Protein AF-A0A5B0NH00-F1 (afdb_monomer_lite)

Structure (mmCIF, N/CA/C/O backbone):
data_AF-A0A5B0NH00-F1
#
_entry.id   AF-A0A5B0NH00-F1
#
loop_
_atom_site.group_PDB
_atom_site.id
_atom_site.type_symbol
_atom_site.label_atom_id
_atom_site.label_alt_id
_atom_site.label_comp_id
_atom_site.label_asym_id
_atom_site.label_entity_id
_atom_site.label_seq_id
_atom_site.pdbx_PDB_ins_code
_atom_site.Cartn_x
_atom_site.Cartn_y
_atom_site.Cartn_z
_atom_site.occupancy
_atom_site.B_iso_or_equiv
_atom_site.auth_seq_id
_atom_site.auth_comp_id
_atom_site.auth_asym_id
_atom_site.auth_atom_id
_atom_site.pdbx_PDB_model_num
ATOM 1 N N . MET A 1 1 ? 3.909 -0.355 -25.272 1.00 84.31 1 MET A N 1
ATOM 2 C CA . MET A 1 1 ? 4.631 -0.421 -23.979 1.00 84.31 1 MET A CA 1
ATOM 3 C C . MET A 1 1 ? 4.886 -1.869 -23.533 1.00 84.31 1 MET A C 1
ATOM 5 O O . MET A 1 1 ? 5.989 -2.347 -23.776 1.00 84.31 1 MET A O 1
ATOM 9 N N . ARG A 1 2 ? 3.880 -2.583 -22.989 1.00 87.75 2 ARG A N 1
ATOM 10 C CA . ARG A 1 2 ? 3.969 -3.938 -22.383 1.00 87.75 2 ARG A CA 1
ATOM 11 C C . ARG A 1 2 ? 4.805 -4.985 -23.137 1.00 87.75 2 ARG A C 1
ATOM 13 O O . ARG A 1 2 ? 5.602 -5.673 -22.523 1.00 87.75 2 ARG A O 1
ATOM 20 N N . THR A 1 3 ? 4.619 -5.123 -24.449 1.00 85.44 3 THR A N 1
ATOM 21 C CA . THR A 1 3 ? 5.140 -6.252 -25.252 1.00 85.44 3 THR A CA 1
ATOM 22 C C . THR A 1 3 ? 6.502 -6.017 -25.910 1.00 85.44 3 THR A C 1
ATOM 24 O O . THR A 1 3 ? 6.994 -6.900 -26.605 1.00 85.44 3 THR A O 1
ATOM 27 N N . ASN A 1 4 ? 7.103 -4.833 -25.755 1.00 89.50 4 ASN A N 1
ATOM 28 C CA . ASN A 1 4 ? 8.364 -4.494 -26.427 1.00 89.50 4 ASN A CA 1
ATOM 29 C C . ASN A 1 4 ? 9.240 -3.589 -25.552 1.00 89.50 4 ASN A C 1
ATOM 31 O O . ASN A 1 4 ? 10.255 -4.050 -25.050 1.00 89.50 4 ASN A O 1
ATOM 35 N N . LEU A 1 5 ? 8.818 -2.343 -25.298 1.00 91.94 5 LEU A N 1
ATOM 36 C CA . LEU A 1 5 ? 9.638 -1.347 -24.590 1.00 91.94 5 LEU A CA 1
ATOM 37 C C . LEU A 1 5 ? 10.060 -1.796 -23.183 1.00 91.94 5 LEU A C 1
ATOM 39 O O . LEU A 1 5 ? 11.228 -1.654 -22.839 1.00 91.94 5 LEU A O 1
ATOM 43 N N . LEU A 1 6 ? 9.140 -2.358 -22.390 1.00 93.50 6 LEU A N 1
ATOM 44 C CA . LEU A 1 6 ? 9.445 -2.797 -21.022 1.00 93.50 6 LEU A CA 1
ATOM 45 C C . LEU A 1 6 ? 10.320 -4.075 -20.989 1.00 93.50 6 LEU A C 1
ATOM 47 O O . LEU A 1 6 ? 11.374 -4.023 -20.363 1.00 93.50 6 LEU A O 1
ATOM 51 N N . PRO A 1 7 ? 10.008 -5.171 -21.718 1.00 95.19 7 PRO A N 1
ATOM 52 C CA . PRO A 1 7 ? 10.917 -6.320 -21.836 1.00 95.19 7 PRO A CA 1
ATOM 53 C C . PRO A 1 7 ? 12.296 -5.972 -22.418 1.00 95.19 7 PRO A C 1
ATOM 55 O O . PRO A 1 7 ? 13.310 -6.520 -21.997 1.00 95.19 7 PRO A O 1
ATOM 58 N N . ARG A 1 8 ? 12.358 -5.035 -23.374 1.00 94.88 8 ARG A N 1
ATOM 59 C CA . ARG A 1 8 ? 13.619 -4.540 -23.942 1.00 94.88 8 ARG A CA 1
ATOM 60 C C . ARG A 1 8 ? 14.435 -3.758 -22.914 1.00 94.88 8 ARG A C 1
ATOM 62 O O . ARG A 1 8 ? 15.648 -3.929 -22.881 1.00 94.88 8 ARG A O 1
ATOM 69 N N . LEU A 1 9 ? 13.790 -2.937 -22.085 1.00 94.50 9 LEU A N 1
ATOM 70 C CA . LEU A 1 9 ? 14.441 -2.228 -20.983 1.00 94.50 9 LEU A CA 1
ATOM 71 C C . LEU A 1 9 ? 15.027 -3.218 -19.959 1.00 94.50 9 LEU A C 1
ATOM 73 O O 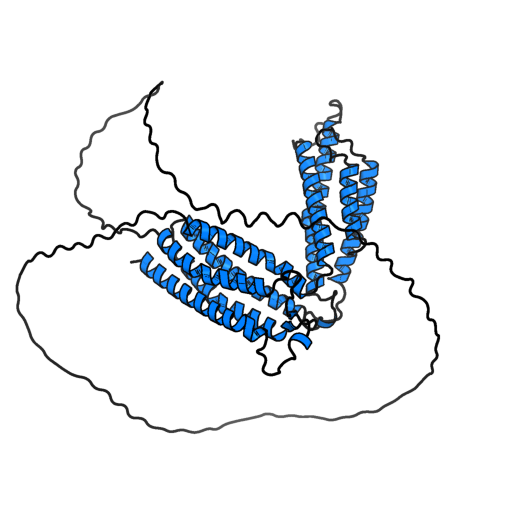. LEU A 1 9 ? 16.193 -3.093 -19.600 1.00 94.50 9 LEU A O 1
ATOM 77 N N . ASP A 1 10 ? 14.262 -4.238 -19.560 1.00 94.00 10 ASP A N 1
ATOM 78 C CA . ASP A 1 10 ? 14.702 -5.307 -18.645 1.00 94.00 10 ASP A CA 1
ATOM 79 C C . ASP A 1 10 ? 15.952 -6.048 -19.166 1.00 94.00 10 ASP A C 1
ATOM 81 O O . ASP A 1 10 ? 16.959 -6.185 -18.461 1.00 94.00 10 ASP A O 1
ATOM 85 N N . GLN A 1 11 ? 15.938 -6.430 -20.450 1.00 95.38 11 GLN A N 1
ATOM 86 C CA . GLN A 1 11 ? 17.091 -7.042 -21.114 1.00 95.38 11 GLN A CA 1
ATOM 87 C C . GLN A 1 11 ? 18.292 -6.086 -21.179 1.00 95.38 11 GLN A C 1
ATOM 89 O O . GLN A 1 11 ? 19.404 -6.496 -20.872 1.00 95.38 11 GLN A O 1
ATOM 94 N N . GLN A 1 12 ? 18.095 -4.809 -21.521 1.00 95.31 12 GLN A N 1
ATOM 95 C CA . GLN A 1 12 ? 19.188 -3.832 -21.636 1.00 95.31 12 GLN A CA 1
ATOM 96 C C . GLN A 1 12 ? 19.888 -3.542 -20.302 1.00 95.31 12 GLN A C 1
ATOM 98 O O . GLN A 1 12 ? 21.100 -3.330 -20.283 1.00 95.31 12 GLN A O 1
ATOM 103 N N . LEU A 1 13 ? 19.154 -3.552 -19.186 1.00 94.06 13 LEU A N 1
ATOM 104 C CA . LEU A 1 13 ? 19.741 -3.428 -17.847 1.00 94.06 13 LEU A CA 1
ATOM 105 C C . LEU A 1 13 ? 20.535 -4.689 -17.462 1.00 94.06 13 LEU A C 1
ATOM 107 O O . LEU A 1 13 ? 21.612 -4.593 -16.872 1.00 94.06 13 LEU A O 1
ATOM 111 N N . THR A 1 14 ? 20.052 -5.865 -17.866 1.00 93.06 14 THR A N 1
ATOM 112 C CA . THR A 1 14 ? 20.775 -7.136 -17.703 1.00 93.06 14 THR A CA 1
ATOM 113 C C . THR A 1 14 ? 22.056 -7.166 -18.551 1.00 93.06 14 THR A C 1
ATOM 115 O O . THR A 1 14 ? 23.131 -7.500 -18.045 1.00 93.06 14 THR A O 1
ATOM 118 N N . ASP A 1 15 ? 21.981 -6.735 -19.813 1.00 93.62 15 ASP A N 1
ATOM 119 C CA . ASP A 1 15 ? 23.125 -6.610 -20.724 1.00 93.62 15 ASP A CA 1
ATOM 120 C C . ASP A 1 15 ? 24.175 -5.628 -20.177 1.00 93.62 15 ASP A C 1
ATOM 122 O O . ASP A 1 15 ? 25.378 -5.873 -20.300 1.00 93.62 15 ASP A O 1
ATOM 126 N N . LEU A 1 16 ? 23.743 -4.538 -19.530 1.00 93.06 16 LEU A N 1
ATOM 127 C CA . LEU A 1 16 ? 24.630 -3.557 -18.902 1.00 93.06 16 LEU A CA 1
ATOM 128 C C . LEU A 1 16 ? 25.465 -4.181 -17.771 1.00 93.06 16 LEU A C 1
ATOM 130 O O . LEU A 1 16 ? 26.687 -4.013 -17.771 1.00 93.06 16 LEU A O 1
ATOM 134 N N . LEU A 1 17 ? 24.856 -4.958 -16.863 1.00 90.56 17 LEU A N 1
ATOM 135 C CA . LEU A 1 17 ? 25.596 -5.708 -15.833 1.00 90.56 17 LEU A CA 1
ATOM 136 C C . LEU A 1 17 ? 26.622 -6.673 -16.447 1.00 90.56 17 LEU A C 1
ATOM 138 O O . LEU A 1 17 ? 27.765 -6.745 -15.988 1.00 90.56 17 LEU A O 1
ATOM 142 N N . ILE A 1 18 ? 26.223 -7.399 -17.497 1.00 91.06 18 ILE A N 1
ATOM 143 C CA . ILE A 1 18 ? 27.076 -8.366 -18.207 1.00 91.06 18 ILE A CA 1
ATOM 144 C C . ILE A 1 18 ? 28.244 -7.661 -18.918 1.00 91.06 18 ILE A C 1
ATOM 146 O O . ILE A 1 18 ? 29.357 -8.189 -18.967 1.00 91.06 18 ILE A O 1
ATOM 150 N N . SER A 1 19 ? 28.022 -6.458 -19.451 1.00 92.69 19 SER A N 1
ATOM 151 C CA . SER A 1 19 ? 29.062 -5.655 -20.100 1.00 92.69 19 SER A CA 1
ATOM 152 C C . SER A 1 19 ? 30.025 -5.006 -19.102 1.00 92.69 19 SER A C 1
ATOM 154 O O . SER A 1 19 ? 31.200 -4.829 -19.420 1.00 92.69 19 SER A O 1
ATOM 156 N N . LEU A 1 20 ? 29.565 -4.691 -17.887 1.00 88.19 20 LEU A N 1
ATOM 157 C CA . LEU A 1 20 ? 30.414 -4.218 -16.788 1.00 88.19 20 LEU A CA 1
ATOM 158 C C . LEU A 1 20 ? 31.232 -5.339 -16.115 1.00 88.19 20 LEU A C 1
ATOM 160 O O . LEU A 1 20 ? 32.188 -5.030 -15.409 1.00 88.19 20 LEU A O 1
ATOM 164 N N . ASP A 1 21 ? 30.898 -6.612 -16.364 1.00 86.50 21 ASP A N 1
ATOM 165 C CA . ASP A 1 21 ? 31.603 -7.802 -15.852 1.00 86.50 21 ASP A CA 1
ATOM 166 C C . ASP A 1 21 ? 31.634 -7.888 -14.309 1.00 86.50 21 ASP A C 1
ATOM 168 O O . ASP A 1 21 ? 32.588 -8.356 -13.691 1.00 86.50 21 ASP A O 1
ATOM 172 N N . ILE A 1 22 ? 30.569 -7.404 -13.658 1.00 83.94 22 ILE A N 1
ATOM 173 C CA . ILE A 1 22 ? 30.519 -7.248 -12.194 1.00 83.94 22 ILE A CA 1
ATOM 174 C C . ILE A 1 22 ? 29.860 -8.402 -11.432 1.00 83.94 22 ILE A C 1
ATOM 176 O O . ILE A 1 22 ? 30.013 -8.455 -10.210 1.00 83.94 22 ILE A O 1
ATOM 180 N N . SER A 1 23 ? 29.200 -9.342 -12.112 1.00 81.06 23 SER A N 1
ATOM 181 C CA . SER A 1 23 ? 28.399 -10.406 -11.482 1.00 81.06 23 SER A CA 1
ATOM 182 C C . SER A 1 23 ? 29.208 -11.433 -10.672 1.00 81.06 23 SER A C 1
ATOM 184 O O . SER A 1 23 ? 28.732 -11.891 -9.636 1.00 81.06 23 SER A O 1
ATOM 186 N N . ASP A 1 24 ? 30.426 -11.796 -11.096 1.00 81.75 24 ASP A N 1
ATOM 187 C CA . ASP A 1 24 ? 31.280 -12.738 -10.349 1.00 81.75 24 ASP A CA 1
ATOM 188 C C . ASP A 1 24 ? 32.116 -11.996 -9.297 1.00 81.75 24 ASP A C 1
ATOM 190 O O . ASP A 1 24 ? 33.242 -11.561 -9.557 1.00 81.75 24 ASP A O 1
ATOM 194 N N . LEU A 1 25 ? 31.560 -11.845 -8.091 1.00 80.81 25 LEU A N 1
ATOM 195 C CA . LEU A 1 25 ? 32.207 -11.172 -6.955 1.00 80.81 25 LEU A CA 1
ATOM 196 C C . LEU A 1 25 ? 33.558 -11.788 -6.532 1.00 80.81 25 LEU A C 1
ATOM 198 O O . LEU A 1 25 ? 34.287 -11.145 -5.781 1.00 80.81 25 LEU A O 1
ATOM 202 N N . SER A 1 26 ? 33.920 -12.988 -7.011 1.00 75.75 26 SER A N 1
ATOM 203 C CA . SER A 1 26 ? 35.227 -13.608 -6.742 1.00 75.75 26 SER A CA 1
ATOM 204 C C . SER A 1 26 ? 36.355 -13.129 -7.668 1.00 75.75 26 SER A C 1
ATOM 206 O O . SER A 1 26 ? 37.525 -13.393 -7.387 1.00 75.75 26 SER A O 1
ATOM 208 N N . ARG A 1 27 ? 36.029 -12.416 -8.757 1.00 79.44 27 ARG A N 1
ATOM 209 C CA . ARG A 1 27 ? 36.989 -11.930 -9.763 1.00 79.44 27 ARG A CA 1
ATOM 210 C C . ARG A 1 27 ? 37.120 -10.413 -9.762 1.00 79.44 27 ARG A C 1
ATOM 212 O O . ARG A 1 27 ? 36.192 -9.690 -9.395 1.00 79.44 27 ARG A O 1
ATOM 219 N N . GLU A 1 28 ? 38.261 -9.932 -10.245 1.00 76.75 28 GLU A N 1
ATOM 220 C CA . GLU A 1 28 ? 38.418 -8.541 -10.678 1.00 76.75 28 GLU A CA 1
ATOM 221 C C . GLU A 1 28 ? 37.571 -8.302 -11.944 1.00 76.75 28 GLU A C 1
ATOM 223 O O . GLU A 1 28 ? 37.650 -9.111 -12.871 1.00 76.75 28 GLU A O 1
ATOM 228 N N . PRO A 1 29 ? 36.749 -7.236 -12.001 1.00 82.38 29 PRO A N 1
ATOM 229 C CA . PRO A 1 29 ? 35.847 -7.000 -13.124 1.00 82.38 29 PRO A CA 1
ATOM 230 C C . PRO A 1 29 ? 36.585 -6.390 -14.324 1.00 82.38 29 PRO A C 1
ATOM 232 O O . PRO A 1 29 ? 37.421 -5.494 -14.164 1.00 82.38 29 PRO A O 1
ATOM 235 N N . ASN A 1 30 ? 36.234 -6.824 -15.536 1.00 84.25 30 ASN A N 1
ATOM 236 C CA . ASN A 1 30 ? 36.793 -6.334 -16.797 1.00 84.25 30 ASN A CA 1
ATOM 237 C C . ASN A 1 30 ? 35.717 -5.663 -17.695 1.00 84.25 30 ASN A C 1
ATOM 239 O O . ASN A 1 30 ? 35.290 -6.250 -18.698 1.00 84.25 30 ASN A O 1
ATOM 243 N N . PRO A 1 31 ? 35.251 -4.443 -17.350 1.00 87.25 31 PRO A N 1
ATOM 244 C CA . PRO A 1 31 ? 34.175 -3.744 -18.050 1.00 87.25 31 PRO A CA 1
ATOM 245 C C . PRO A 1 31 ? 34.515 -3.429 -19.515 1.00 87.25 31 PRO A C 1
ATOM 247 O O . PRO A 1 31 ? 35.469 -2.718 -19.840 1.00 87.25 31 PRO A O 1
ATOM 250 N N . LYS A 1 32 ? 33.665 -3.904 -20.427 1.00 91.00 32 LYS A N 1
ATOM 251 C CA . LYS A 1 32 ? 33.811 -3.788 -21.885 1.00 91.00 32 LYS A CA 1
ATOM 252 C C . LYS A 1 32 ? 33.300 -2.432 -22.372 1.00 91.00 32 LYS A C 1
ATOM 254 O O . LYS A 1 32 ? 32.280 -2.358 -23.050 1.00 91.00 32 LYS A O 1
ATOM 259 N N . LEU A 1 33 ? 34.021 -1.358 -22.041 1.00 88.31 33 LEU A N 1
ATOM 260 C CA . LEU A 1 33 ? 33.585 0.043 -22.197 1.00 88.31 33 LEU A CA 1
ATOM 261 C C . LEU A 1 33 ? 32.898 0.386 -23.540 1.00 88.31 33 LEU A C 1
ATOM 263 O O . LEU A 1 33 ? 31.913 1.119 -23.535 1.00 88.31 33 LEU A O 1
ATOM 267 N N . LEU A 1 34 ? 33.357 -0.159 -24.675 1.00 89.44 34 LEU A N 1
ATOM 268 C CA . LEU A 1 34 ? 32.718 0.061 -25.985 1.00 89.44 34 LEU A CA 1
ATOM 269 C C . LEU A 1 34 ? 31.330 -0.595 -26.104 1.00 89.44 34 LEU A C 1
ATOM 271 O O . LEU A 1 34 ? 30.399 0.041 -26.589 1.00 89.44 34 LEU A O 1
ATOM 275 N N . ALA A 1 35 ? 31.174 -1.834 -25.628 1.00 89.88 35 ALA A N 1
ATOM 276 C CA . ALA A 1 35 ? 29.878 -2.514 -25.590 1.00 89.88 35 ALA A CA 1
ATOM 277 C C . ALA A 1 35 ? 28.949 -1.864 -24.552 1.00 89.88 35 ALA A C 1
ATOM 279 O O . ALA A 1 35 ? 27.770 -1.652 -24.823 1.00 89.88 35 ALA A O 1
ATOM 280 N N . THR A 1 36 ? 29.500 -1.448 -23.407 1.00 90.81 36 THR A N 1
ATOM 281 C CA . THR A 1 36 ? 28.781 -0.691 -22.372 1.00 90.81 36 THR A CA 1
ATOM 282 C C . THR A 1 36 ? 28.213 0.613 -22.939 1.00 90.81 36 THR A C 1
ATOM 284 O O . THR A 1 36 ? 27.042 0.909 -22.721 1.00 90.81 36 THR A O 1
ATOM 287 N N . LEU A 1 37 ? 28.994 1.360 -23.728 1.00 90.50 37 LEU A N 1
ATOM 288 C CA . LEU A 1 37 ? 28.533 2.575 -24.408 1.00 90.50 37 LEU A CA 1
ATOM 289 C C . LEU A 1 37 ? 27.434 2.285 -25.447 1.00 90.50 37 LEU A C 1
ATOM 291 O O . LEU A 1 37 ? 26.449 3.017 -25.520 1.00 90.50 37 LEU A O 1
ATOM 295 N N . GLU A 1 38 ? 27.564 1.208 -26.226 1.00 93.06 38 GLU A N 1
ATOM 296 C CA . GLU A 1 38 ? 26.538 0.799 -27.195 1.00 93.06 38 GLU A CA 1
ATOM 297 C C . GLU A 1 38 ? 25.209 0.428 -26.507 1.00 93.06 38 GLU A C 1
ATOM 299 O O . GLU A 1 38 ? 24.136 0.805 -26.984 1.00 93.06 38 GLU A O 1
ATOM 304 N N . ILE A 1 39 ? 25.272 -0.262 -25.364 1.00 93.12 39 ILE A N 1
ATOM 305 C CA . ILE A 1 39 ? 24.106 -0.600 -24.536 1.00 93.12 39 ILE A CA 1
ATOM 306 C C . ILE A 1 39 ? 23.481 0.667 -23.943 1.00 93.12 39 ILE A C 1
ATOM 308 O O . ILE A 1 39 ? 22.274 0.849 -24.075 1.00 93.12 39 ILE A O 1
ATOM 312 N N . ILE A 1 40 ? 24.280 1.572 -23.362 1.00 92.19 40 ILE A N 1
ATOM 313 C CA . ILE A 1 40 ? 23.795 2.836 -22.776 1.00 92.19 40 ILE A CA 1
ATOM 314 C C . ILE A 1 40 ? 23.089 3.709 -23.823 1.00 92.19 40 ILE A C 1
ATOM 316 O O . ILE A 1 40 ? 22.024 4.250 -23.533 1.00 92.19 40 ILE A O 1
ATOM 320 N N . ASN A 1 41 ? 23.602 3.791 -25.055 1.00 91.12 41 ASN A N 1
ATOM 321 C CA . ASN A 1 41 ? 22.927 4.517 -26.138 1.00 91.12 41 ASN A CA 1
ATOM 322 C C . ASN A 1 41 ? 21.559 3.890 -26.473 1.00 91.12 41 ASN A C 1
ATOM 324 O O . ASN A 1 41 ? 20.535 4.571 -26.431 1.00 91.12 41 ASN A O 1
ATOM 328 N N . LYS A 1 42 ? 21.514 2.567 -26.704 1.00 94.12 42 LYS A N 1
ATOM 329 C CA . LYS A 1 42 ? 20.262 1.832 -26.981 1.00 94.12 42 LYS A CA 1
ATOM 330 C C . LYS A 1 42 ? 19.263 1.893 -25.820 1.00 94.12 42 LYS A C 1
ATOM 332 O O . LYS A 1 42 ? 18.057 1.746 -26.049 1.00 94.12 42 LYS A O 1
ATOM 337 N N . LEU A 1 43 ? 19.750 2.037 -24.591 1.00 93.06 43 LEU A N 1
ATOM 338 C CA . LEU A 1 43 ? 18.974 2.198 -23.364 1.00 93.06 43 LEU A CA 1
ATOM 339 C C . LEU A 1 43 ? 18.390 3.615 -23.273 1.00 93.06 43 LEU A C 1
ATOM 341 O O . LEU A 1 43 ? 17.192 3.752 -23.043 1.00 93.06 43 LEU A O 1
ATOM 345 N N . GLY A 1 44 ? 19.184 4.647 -23.573 1.00 91.31 44 GLY A N 1
ATOM 346 C CA . GLY A 1 44 ? 18.725 6.032 -23.717 1.00 91.31 44 GLY A CA 1
ATOM 347 C C . GLY A 1 44 ? 17.606 6.176 -24.753 1.00 91.31 44 GLY A C 1
ATOM 348 O O . GLY A 1 44 ? 16.556 6.736 -24.438 1.00 91.31 44 GLY A O 1
ATOM 349 N N . ASP A 1 45 ? 17.762 5.567 -25.936 1.00 93.56 45 ASP A N 1
ATOM 350 C CA . ASP A 1 45 ? 16.694 5.491 -26.945 1.00 93.56 45 ASP A CA 1
ATOM 351 C C . ASP A 1 45 ? 15.417 4.857 -26.373 1.00 93.56 45 ASP A C 1
ATOM 353 O O . ASP A 1 45 ? 14.306 5.315 -26.632 1.00 93.56 45 ASP A O 1
ATOM 357 N N . THR A 1 46 ? 15.555 3.773 -25.607 1.00 94.62 46 THR A N 1
ATOM 358 C CA . THR A 1 46 ? 14.412 2.985 -25.113 1.00 94.62 46 THR A CA 1
ATOM 359 C C . THR A 1 46 ? 13.677 3.717 -23.992 1.00 94.62 46 THR A C 1
ATOM 361 O O . THR A 1 46 ? 12.449 3.732 -23.991 1.00 94.62 46 THR A O 1
ATOM 364 N N . LEU A 1 47 ? 14.405 4.401 -23.105 1.00 93.25 47 LEU A N 1
ATOM 365 C CA . LEU A 1 47 ? 13.852 5.297 -22.087 1.00 93.25 47 LEU A CA 1
ATOM 366 C C . LEU A 1 47 ? 13.176 6.524 -22.720 1.00 93.25 47 LEU A C 1
ATOM 368 O O . LEU A 1 47 ? 12.090 6.906 -22.289 1.00 93.25 47 LEU A O 1
ATOM 372 N N . GLY A 1 48 ? 13.755 7.094 -23.782 1.00 92.62 48 GLY A N 1
ATOM 373 C CA . GLY A 1 48 ? 13.155 8.191 -24.546 1.00 92.62 48 GLY A CA 1
ATOM 374 C C . GLY A 1 48 ? 11.819 7.806 -25.190 1.00 92.62 48 GLY A C 1
ATOM 375 O O . GLY A 1 48 ? 10.833 8.525 -25.034 1.00 92.62 48 GLY A O 1
ATOM 376 N N . HIS A 1 49 ? 11.755 6.640 -25.845 1.00 93.00 49 HIS A N 1
ATOM 377 C CA . HIS A 1 49 ? 10.506 6.091 -26.391 1.00 93.00 49 HIS A CA 1
ATOM 378 C C . HIS A 1 49 ? 9.504 5.686 -25.303 1.00 93.00 49 HIS A C 1
ATOM 380 O O . HIS A 1 49 ? 8.298 5.824 -25.506 1.00 93.00 49 HIS A O 1
ATOM 386 N N . LEU A 1 50 ? 9.973 5.172 -24.160 1.00 92.75 50 LEU A N 1
ATOM 387 C CA . LEU A 1 50 ? 9.116 4.821 -23.029 1.00 92.75 50 LEU A CA 1
ATOM 388 C C . LEU A 1 50 ? 8.442 6.072 -22.469 1.00 92.75 50 LEU A C 1
ATOM 390 O O . LEU A 1 50 ? 7.218 6.108 -22.404 1.00 92.75 50 LEU A O 1
ATOM 394 N N . ARG A 1 51 ? 9.224 7.113 -22.161 1.00 90.75 51 ARG A N 1
ATOM 395 C CA . ARG A 1 51 ? 8.706 8.389 -21.668 1.00 90.75 51 ARG A CA 1
ATOM 396 C C . ARG A 1 51 ? 7.743 9.035 -22.662 1.00 90.75 51 ARG A C 1
ATOM 398 O O . ARG A 1 51 ? 6.627 9.343 -22.271 1.00 90.75 51 ARG A O 1
ATOM 405 N N . SER A 1 52 ? 8.116 9.197 -23.933 1.00 90.69 52 SER A N 1
ATOM 406 C CA . SER A 1 52 ? 7.232 9.850 -24.914 1.00 90.69 52 SER A CA 1
ATOM 407 C C . SER A 1 52 ? 5.936 9.070 -25.164 1.00 90.69 52 SER A C 1
ATOM 409 O O . SER A 1 52 ? 4.887 9.682 -25.357 1.00 90.69 52 SER A O 1
ATOM 411 N N . SER A 1 53 ? 5.973 7.733 -25.077 1.00 90.69 53 SER A N 1
ATOM 412 C CA . SER A 1 53 ? 4.761 6.902 -25.088 1.00 90.69 53 SER A CA 1
ATOM 413 C C . SER A 1 53 ? 3.864 7.176 -23.878 1.00 90.69 53 SER A C 1
ATOM 415 O O . SER A 1 53 ? 2.650 7.227 -24.032 1.00 90.69 53 SER A O 1
ATOM 417 N N . THR A 1 54 ? 4.438 7.331 -22.681 1.00 90.19 54 THR A N 1
ATOM 418 C CA . THR A 1 54 ? 3.682 7.578 -21.443 1.00 90.19 54 THR A CA 1
ATOM 419 C C . THR A 1 54 ? 3.130 9.002 -21.389 1.00 90.19 54 THR A C 1
ATOM 421 O O . THR A 1 54 ? 1.934 9.180 -21.164 1.00 90.19 54 THR A O 1
ATOM 424 N N . ASP A 1 55 ? 3.964 10.003 -21.685 1.00 88.38 55 ASP A N 1
ATOM 425 C CA . ASP A 1 55 ? 3.586 11.418 -21.754 1.00 88.38 55 ASP A CA 1
ATOM 426 C C . ASP A 1 55 ? 2.442 11.613 -22.775 1.00 88.38 55 ASP A C 1
ATOM 428 O O . ASP A 1 55 ? 1.468 12.303 -22.487 1.00 88.38 55 ASP A O 1
ATOM 432 N N . SER A 1 56 ? 2.478 10.928 -23.927 1.00 88.81 56 SER A N 1
ATOM 433 C CA . SER A 1 56 ? 1.397 10.979 -24.928 1.00 88.81 56 SER A CA 1
ATOM 434 C C . SER A 1 56 ? 0.089 10.290 -24.504 1.00 88.81 56 SER A C 1
ATOM 436 O O . SER A 1 56 ? -0.937 10.549 -25.133 1.00 88.81 56 SER A O 1
ATOM 438 N N . ILE A 1 57 ? 0.108 9.404 -23.502 1.00 86.62 57 ILE A N 1
ATOM 439 C CA . ILE A 1 57 ? -1.085 8.706 -22.988 1.00 86.62 57 ILE A CA 1
ATOM 440 C C . ILE A 1 57 ? -1.709 9.480 -21.816 1.00 86.62 57 ILE A C 1
ATOM 442 O O . ILE A 1 57 ? -2.930 9.557 -21.726 1.00 86.62 57 ILE A O 1
ATOM 446 N N . ALA A 1 58 ? -0.891 10.060 -20.933 1.00 85.12 58 ALA A N 1
ATOM 447 C CA . ALA A 1 58 ? -1.360 10.756 -19.730 1.00 85.12 58 ALA A CA 1
ATOM 448 C C . ALA A 1 58 ? -1.561 12.272 -19.923 1.00 85.12 58 ALA A C 1
ATOM 450 O O . ALA A 1 58 ? -2.473 12.853 -19.340 1.00 85.12 58 ALA A O 1
ATOM 451 N N . LEU A 1 59 ? -0.727 12.915 -20.749 1.00 84.00 59 LEU A N 1
ATOM 452 C CA . LEU A 1 59 ? -0.693 14.374 -20.948 1.00 84.00 59 LEU A CA 1
ATOM 453 C C . LEU A 1 59 ? -1.150 14.796 -22.360 1.00 84.00 59 LEU A C 1
ATOM 455 O O . LEU A 1 59 ? -1.037 15.965 -22.732 1.00 84.00 59 LEU A O 1
ATOM 459 N N . GLY A 1 60 ? -1.642 13.848 -23.164 1.00 77.31 60 GLY A N 1
ATOM 460 C CA . GLY A 1 60 ? -2.214 14.119 -24.482 1.00 77.31 60 GLY A CA 1
ATOM 461 C C . GLY A 1 60 ? -3.573 14.841 -24.410 1.00 77.31 60 GLY A C 1
ATOM 462 O O . GLY A 1 60 ? -4.215 14.849 -23.358 1.00 77.31 60 GLY A O 1
ATOM 463 N N . PRO A 1 61 ? -4.057 15.433 -25.522 1.00 75.25 61 PRO A N 1
ATOM 464 C CA . PRO A 1 61 ? -5.389 16.033 -25.579 1.00 75.25 61 PRO A CA 1
ATOM 465 C C . PRO A 1 61 ? -6.479 15.00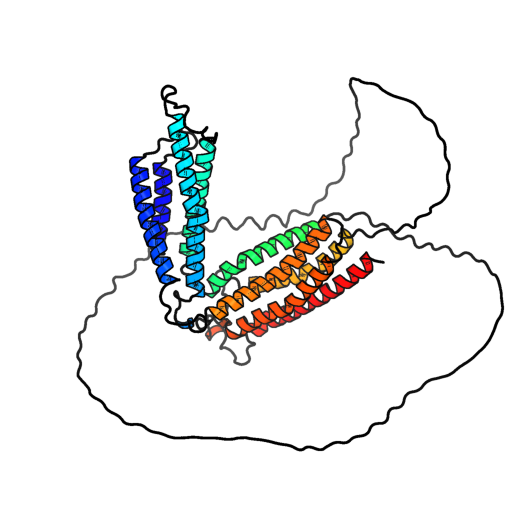2 -25.250 1.00 75.25 61 PRO A C 1
ATOM 467 O O . PRO A 1 61 ? -6.666 14.028 -25.982 1.00 75.25 61 PRO A O 1
ATOM 470 N N . ARG A 1 62 ? -7.187 15.214 -24.136 1.00 77.69 62 ARG A N 1
ATOM 471 C CA . ARG A 1 62 ? -8.240 14.311 -23.652 1.00 77.69 62 ARG A CA 1
ATOM 472 C C . ARG A 1 62 ? -9.501 14.404 -24.518 1.00 77.69 62 ARG A C 1
ATOM 474 O O . ARG A 1 62 ? -9.815 15.468 -25.046 1.00 77.69 62 ARG A O 1
ATOM 481 N N . GLN A 1 63 ? -10.222 13.289 -24.638 1.00 71.06 63 GLN A N 1
ATOM 482 C CA . GLN A 1 63 ? -11.486 13.202 -25.390 1.00 71.06 63 GLN A CA 1
ATOM 483 C C . GLN A 1 63 ? -12.731 13.387 -24.502 1.00 71.06 63 GLN A C 1
ATOM 485 O O . GLN A 1 63 ? -13.775 13.783 -25.010 1.00 71.06 63 GLN A O 1
ATOM 490 N N . ALA A 1 64 ? -12.602 13.137 -23.196 1.00 79.94 64 ALA A N 1
ATOM 491 C CA . ALA A 1 64 ? -13.637 13.273 -22.172 1.00 79.94 64 ALA A CA 1
ATOM 492 C C . ALA A 1 64 ? -13.041 13.889 -20.887 1.00 79.94 64 ALA A C 1
ATOM 494 O O . ALA A 1 64 ? -11.813 13.990 -20.758 1.00 79.94 64 ALA A O 1
ATOM 495 N N . SER A 1 65 ? -13.897 14.316 -19.954 1.00 87.00 65 SER A N 1
ATOM 496 C CA . SER A 1 65 ? -13.491 14.709 -18.596 1.00 87.00 65 SER A CA 1
ATOM 497 C C . SER A 1 65 ? -13.315 13.488 -17.677 1.00 87.00 65 SER A C 1
ATOM 499 O O . SER A 1 65 ? -13.678 12.375 -18.047 1.00 87.00 65 SER A O 1
ATOM 501 N N . GLU A 1 66 ? -12.750 13.677 -16.480 1.00 89.31 66 GLU A N 1
ATOM 502 C CA . GLU A 1 66 ? -12.456 12.579 -15.533 1.00 89.31 66 GLU A CA 1
ATOM 503 C C . GLU A 1 66 ? -13.735 11.928 -14.952 1.00 89.31 66 GLU A C 1
ATOM 505 O O . GLU A 1 66 ? -13.693 10.786 -14.501 1.00 89.31 66 GLU A O 1
ATOM 510 N N . SER A 1 67 ? -14.890 12.593 -15.07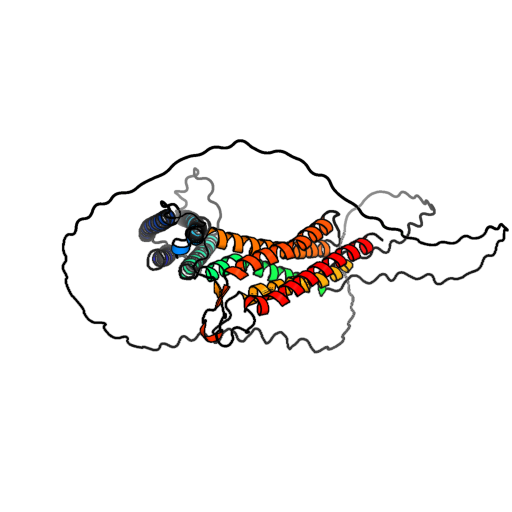4 1.00 90.19 67 SER A N 1
ATOM 511 C CA . SER A 1 67 ? -16.229 12.085 -14.722 1.00 90.19 67 SER A CA 1
ATOM 512 C C . SER A 1 67 ? -16.972 11.441 -15.904 1.00 90.19 67 SER A C 1
ATOM 514 O O . SER A 1 67 ? -18.030 10.844 -15.727 1.00 90.19 67 SER A O 1
ATOM 516 N N . GLU A 1 68 ? -16.453 11.577 -17.128 1.00 88.56 68 GLU A N 1
ATOM 517 C CA . GLU A 1 68 ? -17.115 11.159 -18.377 1.00 88.56 68 GLU A CA 1
ATOM 518 C C . GLU A 1 68 ? -16.299 10.111 -19.160 1.00 88.56 68 GLU A C 1
ATOM 520 O O . GLU A 1 68 ? -16.720 9.648 -20.221 1.00 88.56 68 GLU A O 1
ATOM 525 N N . ASP A 1 69 ? -15.128 9.715 -18.655 1.00 90.31 69 ASP A N 1
ATOM 526 C CA . ASP A 1 69 ? -14.181 8.830 -19.341 1.00 90.31 69 ASP A CA 1
ATOM 527 C C . ASP A 1 69 ? -14.452 7.327 -19.156 1.00 90.31 69 ASP A C 1
ATOM 529 O O . ASP A 1 69 ? -13.611 6.496 -19.504 1.00 90.31 69 ASP A O 1
ATOM 533 N N . TYR A 1 70 ? -15.639 6.955 -18.672 1.00 85.69 70 TYR A N 1
ATOM 534 C CA . TYR A 1 70 ? -16.032 5.564 -18.430 1.00 85.69 70 TYR A CA 1
ATOM 535 C C . TYR A 1 70 ? -15.818 4.659 -19.662 1.00 85.69 70 TYR A C 1
ATOM 537 O O . TYR A 1 70 ? -15.253 3.570 -19.551 1.00 85.69 70 TYR A O 1
ATOM 545 N N . THR A 1 71 ? -16.122 5.155 -20.869 1.00 84.94 71 THR A N 1
ATOM 546 C CA . THR A 1 71 ? -15.877 4.435 -22.140 1.00 84.94 71 THR A CA 1
ATOM 547 C C . THR A 1 71 ? -14.411 4.394 -22.602 1.00 84.94 71 THR A C 1
ATOM 549 O O . THR A 1 71 ? -14.089 3.673 -23.548 1.00 84.94 71 THR A O 1
ATOM 552 N N . CYS A 1 72 ? -13.489 5.133 -21.973 1.00 83.75 72 CYS A N 1
ATOM 553 C CA . CYS A 1 72 ? -12.090 5.214 -22.408 1.00 83.75 72 CYS A CA 1
ATOM 554 C C . CYS A 1 72 ? -11.252 3.972 -22.047 1.00 83.75 72 CYS A C 1
ATOM 556 O O . CYS A 1 72 ? -10.147 3.810 -22.575 1.00 83.75 72 CYS A O 1
ATOM 558 N N . GLY A 1 73 ? -11.750 3.083 -21.177 1.00 85.19 73 GLY A N 1
ATOM 559 C CA . GLY A 1 73 ? -11.102 1.814 -20.824 1.00 85.19 73 GLY A CA 1
ATOM 560 C C . GLY A 1 73 ? -9.646 1.996 -20.382 1.00 85.19 73 GLY A C 1
ATOM 561 O O . GLY A 1 73 ? -9.360 2.679 -19.404 1.00 85.19 73 GLY A O 1
ATOM 562 N N . VAL A 1 74 ? -8.686 1.440 -21.134 1.00 82.94 74 VAL A N 1
ATOM 563 C CA . VAL A 1 74 ? -7.243 1.577 -20.828 1.00 82.94 74 VAL A CA 1
ATOM 564 C C . VAL A 1 74 ? -6.704 3.016 -20.891 1.00 82.94 74 VAL A C 1
ATOM 566 O O . VAL A 1 74 ? -5.587 3.250 -20.433 1.00 82.94 74 VAL A O 1
ATOM 569 N N . LEU A 1 75 ? -7.472 3.958 -21.451 1.00 86.88 75 LEU A N 1
ATOM 570 C CA . LEU A 1 75 ? -7.160 5.388 -21.515 1.00 86.88 75 LEU A CA 1
ATOM 571 C C . LEU A 1 75 ? -7.884 6.225 -20.443 1.00 86.88 75 LEU A C 1
ATOM 573 O O . LEU A 1 75 ? -7.706 7.442 -20.445 1.00 86.88 75 LEU A O 1
ATOM 577 N N . LYS A 1 76 ? -8.650 5.604 -19.525 1.00 91.81 76 LYS A N 1
ATOM 578 C CA . LYS A 1 76 ? -9.174 6.273 -18.320 1.00 91.81 76 LYS A CA 1
ATOM 579 C C . LYS A 1 76 ? -8.051 7.024 -17.602 1.00 91.81 76 LYS A C 1
ATOM 581 O O . LYS A 1 76 ? -6.958 6.477 -17.411 1.00 91.81 76 LYS A O 1
ATOM 586 N N . VAL A 1 77 ? -8.312 8.254 -17.177 1.00 92.25 77 VAL A N 1
ATOM 587 C CA . VAL A 1 77 ? -7.334 9.137 -16.531 1.00 92.25 77 VAL A CA 1
ATOM 588 C C . VAL A 1 77 ? -6.797 8.532 -15.229 1.00 92.25 77 VAL A C 1
ATOM 590 O O . VAL A 1 77 ? -5.588 8.559 -14.989 1.00 92.25 77 VAL A O 1
ATOM 593 N N . TYR A 1 78 ? -7.654 7.843 -14.472 1.00 92.31 78 TYR A N 1
ATOM 594 C CA . TYR A 1 78 ? -7.291 7.019 -13.317 1.00 92.31 78 TYR A CA 1
ATOM 595 C C . TYR A 1 78 ? -6.137 6.044 -13.623 1.00 92.31 78 TYR A C 1
ATOM 597 O O . TYR A 1 78 ? -5.220 5.878 -12.811 1.00 92.31 78 TYR A O 1
ATOM 605 N N . ARG A 1 79 ? -6.145 5.422 -14.814 1.00 92.50 79 ARG A N 1
ATOM 606 C CA . ARG A 1 79 ? -5.115 4.475 -15.271 1.00 92.50 79 ARG A CA 1
ATOM 607 C C . ARG A 1 79 ? -3.897 5.182 -15.860 1.00 92.50 79 ARG A C 1
ATOM 609 O O . ARG A 1 79 ? -2.770 4.773 -15.579 1.00 92.50 79 ARG A O 1
ATOM 616 N N . SER A 1 80 ? -4.089 6.215 -16.683 1.00 91.75 80 SER A N 1
ATOM 617 C CA . SER A 1 80 ? -2.981 6.891 -17.372 1.00 91.75 80 SER A CA 1
ATOM 618 C C . SER A 1 80 ? -2.095 7.684 -16.403 1.00 91.75 80 SER A C 1
ATOM 620 O O . SER A 1 80 ? -0.869 7.576 -16.489 1.00 91.75 80 SER A O 1
ATOM 622 N N . ASN A 1 81 ? -2.684 8.356 -15.407 1.00 91.44 81 ASN A N 1
ATOM 623 C CA . ASN A 1 81 ? -1.952 9.020 -14.324 1.00 91.44 81 ASN A CA 1
ATOM 624 C C . ASN A 1 81 ? -1.137 8.014 -13.489 1.00 91.44 81 ASN A C 1
ATOM 626 O O . ASN A 1 81 ? 0.033 8.258 -13.189 1.00 91.44 81 ASN A O 1
ATOM 630 N N . ARG A 1 82 ? -1.709 6.844 -13.163 1.00 93.50 82 ARG A N 1
ATOM 631 C CA . ARG A 1 82 ? -0.997 5.771 -12.440 1.00 93.50 82 ARG A CA 1
ATOM 632 C C . ARG A 1 82 ? 0.141 5.171 -13.253 1.00 93.50 82 ARG A C 1
ATOM 634 O O . ARG A 1 82 ? 1.209 4.919 -12.698 1.00 93.50 82 ARG A O 1
ATOM 641 N N . LEU A 1 83 ? -0.046 4.992 -14.560 1.00 93.38 83 LEU A N 1
ATOM 642 C CA . LEU A 1 83 ? 1.024 4.544 -15.447 1.00 93.38 83 LEU A CA 1
ATOM 643 C C . LEU A 1 83 ? 2.164 5.572 -15.512 1.00 93.38 83 LEU A C 1
ATOM 645 O O . LEU A 1 83 ? 3.326 5.186 -15.403 1.00 93.38 83 LEU A O 1
ATOM 649 N N . LEU A 1 84 ? 1.847 6.867 -15.625 1.00 93.44 84 LEU A N 1
ATOM 650 C CA . LEU A 1 84 ? 2.839 7.946 -15.571 1.00 93.44 84 LEU A CA 1
ATOM 651 C C . LEU A 1 84 ? 3.602 7.947 -14.240 1.00 93.44 84 LEU A C 1
ATOM 653 O O . LEU A 1 84 ? 4.830 7.966 -14.250 1.00 93.44 84 LEU A O 1
ATOM 657 N N . SER A 1 85 ? 2.893 7.832 -13.115 1.00 93.44 85 SER A N 1
ATOM 658 C CA . SER A 1 85 ? 3.492 7.743 -11.779 1.00 93.44 85 SER A CA 1
ATOM 659 C C . SER A 1 85 ? 4.475 6.570 -11.661 1.00 93.44 85 SER A C 1
ATOM 661 O O . SER A 1 85 ? 5.648 6.782 -11.358 1.00 93.44 85 SER A O 1
ATOM 663 N N . LYS A 1 86 ? 4.061 5.341 -12.008 1.00 94.19 86 LYS A N 1
ATOM 664 C CA . LYS A 1 86 ? 4.921 4.143 -11.908 1.00 94.19 86 LYS A CA 1
ATOM 665 C C . LYS A 1 86 ? 6.115 4.176 -12.879 1.00 94.19 86 LYS A C 1
ATOM 667 O O . LYS A 1 86 ? 7.171 3.627 -12.569 1.00 94.19 86 LYS A O 1
ATOM 672 N N . ILE A 1 87 ? 5.988 4.832 -14.038 1.00 94.56 87 ILE A N 1
ATOM 673 C CA . ILE A 1 87 ? 7.105 5.040 -14.979 1.00 94.56 87 ILE A CA 1
ATOM 674 C C . ILE A 1 87 ? 8.088 6.103 -14.463 1.00 94.56 87 ILE A C 1
ATOM 676 O O . ILE A 1 87 ? 9.298 5.891 -14.553 1.00 94.56 87 ILE A O 1
ATOM 680 N N . ASN A 1 88 ? 7.600 7.201 -13.882 1.00 94.38 88 ASN A N 1
ATOM 681 C CA . ASN A 1 88 ? 8.455 8.215 -13.263 1.00 94.38 88 ASN A CA 1
ATOM 682 C C . ASN A 1 88 ? 9.180 7.647 -12.037 1.00 94.38 88 ASN A C 1
ATOM 684 O O . ASN A 1 88 ? 10.397 7.782 -11.947 1.00 94.38 88 ASN A O 1
ATOM 688 N N . GLU A 1 89 ? 8.485 6.913 -11.160 1.00 95.12 89 GLU A N 1
ATOM 689 C CA . GLU A 1 89 ? 9.096 6.245 -10.004 1.00 95.12 89 GLU A CA 1
ATOM 690 C C . GLU A 1 89 ? 10.198 5.265 -10.448 1.00 95.12 89 GLU A C 1
ATOM 692 O O . GLU A 1 89 ? 11.284 5.265 -9.867 1.00 95.12 89 GLU A O 1
ATOM 697 N N . LEU A 1 90 ? 9.984 4.485 -11.518 1.00 95.31 90 LEU A N 1
ATOM 698 C CA . LEU A 1 90 ? 11.014 3.609 -12.093 1.00 95.31 90 LEU A CA 1
ATOM 699 C C . LEU A 1 90 ? 12.250 4.408 -12.531 1.00 95.31 90 LEU A C 1
ATOM 701 O O . LEU A 1 90 ? 13.378 4.043 -12.186 1.00 95.31 90 LEU A O 1
ATOM 705 N N . ILE A 1 91 ? 12.048 5.495 -13.278 1.00 93.56 91 ILE A N 1
ATOM 706 C CA . ILE A 1 91 ? 13.136 6.328 -13.798 1.00 93.56 91 ILE A CA 1
ATOM 707 C C . ILE A 1 91 ? 13.907 6.991 -12.647 1.00 93.56 91 ILE A C 1
ATOM 709 O O . ILE A 1 91 ? 15.124 6.834 -12.553 1.00 93.56 91 ILE A O 1
ATOM 713 N N . GLU A 1 92 ? 13.211 7.685 -11.751 1.00 93.94 92 GLU A N 1
ATOM 714 C CA . GLU A 1 92 ? 13.807 8.501 -10.690 1.00 93.94 92 GLU A CA 1
ATOM 715 C C . GLU A 1 92 ? 14.441 7.664 -9.578 1.00 93.94 92 GLU A C 1
ATOM 717 O O . GLU A 1 92 ? 15.550 7.965 -9.140 1.00 93.94 92 GLU A O 1
ATOM 722 N N . THR A 1 93 ? 13.774 6.598 -9.128 1.00 94.12 93 THR A N 1
ATOM 723 C CA . THR A 1 93 ? 14.198 5.851 -7.930 1.00 94.12 93 THR A CA 1
ATOM 724 C C . THR A 1 93 ? 15.028 4.605 -8.232 1.00 94.12 93 THR A C 1
ATOM 726 O O . THR A 1 93 ? 15.650 4.067 -7.315 1.00 94.12 93 THR A O 1
ATOM 729 N N . LYS A 1 94 ? 15.054 4.127 -9.487 1.00 94.06 94 LYS A N 1
ATOM 730 C CA . LYS A 1 94 ? 15.805 2.922 -9.881 1.00 94.06 94 LYS A CA 1
ATOM 731 C C . LYS A 1 94 ? 16.819 3.204 -10.999 1.00 94.06 94 LYS A C 1
ATOM 733 O O . LYS A 1 94 ? 18.013 2.996 -10.793 1.00 94.06 94 LYS A O 1
ATOM 738 N N . ILE A 1 95 ? 16.380 3.734 -12.147 1.00 93.69 95 ILE A N 1
ATOM 739 C CA . ILE A 1 95 ? 17.240 3.924 -13.335 1.00 93.69 95 ILE A CA 1
ATOM 740 C C . ILE A 1 95 ? 18.299 5.022 -13.125 1.00 93.69 95 ILE A C 1
ATOM 742 O O . ILE A 1 95 ? 19.474 4.805 -13.422 1.00 93.69 95 ILE A O 1
ATOM 746 N N . CYS A 1 96 ? 17.929 6.184 -12.583 1.00 93.25 96 CYS A N 1
ATOM 747 C CA . CYS A 1 96 ? 18.882 7.264 -12.308 1.00 93.25 96 CYS A CA 1
ATOM 748 C C . CYS A 1 96 ? 19.952 6.859 -11.264 1.00 93.25 96 CYS A C 1
ATOM 750 O O . CYS A 1 96 ? 21.141 7.016 -11.555 1.00 93.25 96 CYS A O 1
ATOM 752 N N . PRO A 1 97 ? 19.606 6.253 -10.106 1.00 92.88 97 PRO A N 1
ATOM 753 C CA . PRO A 1 97 ? 20.589 5.677 -9.181 1.00 92.88 97 PRO A CA 1
ATOM 754 C C . PRO A 1 97 ? 21.477 4.593 -9.806 1.00 92.88 97 PRO A C 1
ATOM 756 O O . PRO A 1 97 ? 22.681 4.573 -9.554 1.00 92.88 97 PRO A O 1
ATOM 759 N N . LEU A 1 98 ? 20.925 3.734 -10.670 1.00 92.75 98 LEU A N 1
ATOM 760 C CA . LEU A 1 98 ? 21.686 2.734 -11.427 1.00 92.75 98 LEU A CA 1
ATOM 761 C C . LEU A 1 98 ? 22.745 3.380 -12.336 1.00 92.75 98 LEU A C 1
ATOM 763 O O . LEU A 1 98 ? 23.881 2.899 -12.383 1.00 92.75 98 LEU A O 1
ATOM 767 N N . PHE A 1 99 ? 22.431 4.494 -13.004 1.00 91.38 99 PHE A N 1
ATOM 768 C CA . PHE A 1 99 ? 23.425 5.250 -13.771 1.00 91.38 99 PHE A CA 1
ATOM 769 C C . PHE A 1 99 ? 24.475 5.920 -12.877 1.00 91.38 99 PHE A C 1
ATOM 771 O O . PHE A 1 99 ? 25.662 5.827 -13.187 1.00 91.38 99 PHE A O 1
ATOM 778 N N . HIS A 1 100 ? 24.085 6.528 -11.751 1.00 90.25 100 HIS A N 1
ATOM 779 C CA . HIS A 1 100 ? 25.045 7.116 -10.808 1.00 90.25 100 HIS A CA 1
ATOM 780 C C . HIS A 1 100 ? 26.033 6.074 -10.267 1.00 90.25 100 HIS A C 1
ATOM 782 O O . HIS A 1 100 ? 27.241 6.282 -10.358 1.00 90.25 100 HIS A O 1
ATOM 788 N N . HIS A 1 101 ? 25.550 4.914 -9.817 1.00 89.81 101 HIS A N 1
ATOM 789 C CA . HIS A 1 101 ? 26.420 3.826 -9.364 1.00 89.81 101 HIS A CA 1
ATOM 790 C C . HIS A 1 101 ? 27.267 3.221 -10.494 1.00 89.81 101 HIS A C 1
ATOM 792 O O . HIS A 1 101 ? 28.368 2.738 -10.237 1.00 89.81 101 HIS A O 1
ATOM 798 N N . SER A 1 102 ? 26.802 3.279 -11.748 1.00 89.25 102 SER A N 1
ATOM 799 C CA . SER A 1 102 ? 27.598 2.851 -12.909 1.00 89.25 102 SER A CA 1
ATOM 800 C C . SER A 1 102 ? 28.775 3.798 -13.160 1.00 89.25 102 SER A C 1
ATOM 802 O O . SER A 1 102 ? 29.870 3.336 -13.476 1.00 89.25 102 SER A O 1
ATOM 804 N N . VAL A 1 103 ? 28.573 5.110 -12.983 1.00 89.00 103 VAL A N 1
ATOM 805 C CA . VAL A 1 103 ? 29.642 6.119 -13.057 1.00 89.00 103 VAL A CA 1
ATOM 806 C C . VAL A 1 103 ? 30.609 5.967 -11.881 1.00 89.00 103 VAL A C 1
ATOM 808 O O . VAL A 1 103 ? 31.801 5.797 -12.131 1.00 89.00 103 VAL A O 1
ATOM 811 N N . ASP A 1 104 ? 30.107 5.921 -10.637 1.00 87.00 104 ASP A N 1
ATOM 812 C CA . ASP A 1 104 ? 30.914 5.697 -9.420 1.00 87.00 104 ASP A CA 1
ATOM 813 C C . ASP A 1 104 ? 31.846 4.476 -9.595 1.00 87.00 104 ASP A C 1
ATOM 815 O O . ASP A 1 104 ? 33.055 4.554 -9.360 1.00 87.00 104 ASP A O 1
ATOM 819 N N . PHE A 1 105 ? 31.294 3.351 -10.071 1.00 88.38 105 PHE A N 1
ATOM 820 C CA . PHE A 1 105 ? 32.037 2.114 -10.313 1.00 88.38 105 PHE A CA 1
ATOM 821 C C . PHE A 1 105 ? 33.111 2.257 -11.404 1.00 88.38 105 PHE A C 1
ATOM 823 O O . PHE A 1 105 ? 34.241 1.801 -11.209 1.00 88.38 105 PHE A O 1
ATOM 830 N N . ILE A 1 106 ? 32.793 2.879 -12.547 1.00 87.75 106 ILE A N 1
ATOM 831 C CA . ILE A 1 106 ? 33.754 3.054 -13.648 1.00 87.75 106 ILE A CA 1
ATOM 832 C C . ILE A 1 106 ? 34.895 3.992 -13.227 1.00 87.75 106 ILE A C 1
ATOM 834 O O . ILE A 1 106 ? 36.058 3.685 -13.498 1.00 87.75 106 ILE A O 1
ATOM 838 N N . GLU A 1 107 ? 34.602 5.094 -12.533 1.00 86.12 107 GLU A N 1
ATOM 839 C CA . GLU A 1 107 ? 35.620 6.022 -12.022 1.00 86.12 107 GLU A CA 1
ATOM 840 C C . GLU A 1 107 ? 36.521 5.364 -10.966 1.00 86.12 107 GLU A C 1
ATOM 842 O O . GLU A 1 107 ? 37.748 5.520 -11.010 1.00 86.12 107 GLU A O 1
ATOM 847 N N . ALA A 1 108 ? 35.945 4.571 -10.054 1.00 83.50 108 ALA A N 1
ATOM 848 C CA . ALA A 1 108 ? 36.700 3.790 -9.077 1.00 83.50 108 ALA A CA 1
ATOM 849 C C . ALA A 1 108 ? 37.604 2.745 -9.756 1.00 83.50 108 ALA A C 1
ATOM 851 O O . ALA A 1 108 ? 38.790 2.652 -9.437 1.00 83.50 108 ALA A O 1
ATOM 852 N N . TRP A 1 109 ? 37.083 2.003 -10.738 1.00 85.44 109 TRP A N 1
ATOM 853 C CA . TRP A 1 109 ? 37.830 0.995 -11.497 1.00 85.44 109 TRP A CA 1
ATOM 854 C C . TRP A 1 109 ? 38.992 1.608 -12.299 1.00 85.44 109 TRP A C 1
ATOM 856 O O . TRP A 1 109 ? 40.125 1.128 -12.211 1.00 85.44 109 TRP A O 1
ATOM 866 N N . GLN A 1 110 ? 38.761 2.724 -13.002 1.00 84.12 110 GLN A N 1
ATOM 867 C CA . GLN A 1 110 ? 39.829 3.472 -13.681 1.00 84.12 110 GLN A CA 1
ATOM 868 C C . GLN A 1 110 ? 40.880 3.985 -12.681 1.00 84.12 110 GLN A C 1
ATOM 870 O O . GLN A 1 110 ? 42.084 3.892 -12.937 1.00 84.12 110 GLN A O 1
ATOM 875 N N . SER A 1 111 ? 40.443 4.473 -11.516 1.00 80.69 111 SER A N 1
ATOM 876 C CA . SER A 1 111 ? 41.321 4.959 -10.443 1.00 80.69 111 SER A CA 1
ATOM 877 C C . SER A 1 111 ? 42.159 3.861 -9.776 1.00 80.69 111 SER A C 1
ATOM 879 O O . SER A 1 111 ? 43.237 4.170 -9.261 1.00 80.69 111 SER A O 1
ATOM 881 N N . SER A 1 112 ? 41.693 2.607 -9.785 1.00 76.25 112 SER A N 1
ATOM 882 C CA . SER A 1 112 ? 42.459 1.431 -9.344 1.00 76.25 112 SER A CA 1
ATOM 883 C C . SER A 1 112 ? 43.483 0.983 -10.390 1.00 76.25 112 SER A C 1
ATOM 885 O O . SER A 1 112 ? 44.617 0.670 -10.036 1.00 76.25 112 SER A O 1
ATOM 887 N N . ASN A 1 113 ? 43.110 0.993 -11.674 1.00 70.12 113 ASN A N 1
ATOM 888 C CA . ASN A 1 113 ? 43.941 0.452 -12.757 1.00 70.12 113 ASN A CA 1
ATOM 889 C C . ASN A 1 113 ? 44.963 1.452 -13.329 1.00 70.12 113 ASN A C 1
ATOM 891 O O . ASN A 1 113 ? 45.857 1.061 -14.081 1.00 70.12 113 ASN A O 1
ATOM 895 N N . THR A 1 114 ? 44.866 2.738 -12.980 1.00 67.88 114 THR A N 1
ATOM 896 C CA . THR A 1 114 ? 45.813 3.772 -13.429 1.00 67.88 114 THR A CA 1
ATOM 897 C C . THR A 1 114 ? 47.155 3.667 -12.685 1.00 67.88 114 THR A C 1
ATOM 899 O O . THR A 1 114 ? 47.191 3.838 -11.463 1.00 67.88 114 THR A O 1
ATOM 902 N N . PRO A 1 115 ? 48.297 3.472 -13.380 1.00 56.41 115 PRO A N 1
ATOM 903 C CA . PRO A 1 115 ? 49.605 3.427 -12.735 1.00 56.41 115 PRO A CA 1
ATOM 904 C C . PRO A 1 115 ? 49.939 4.728 -11.992 1.00 56.41 115 PRO A C 1
ATOM 906 O O . PRO A 1 115 ? 49.765 5.831 -12.511 1.00 56.41 115 PRO A O 1
ATOM 909 N N . GLN A 1 116 ? 50.521 4.595 -10.797 1.00 56.00 116 GLN A N 1
ATOM 910 C CA . GLN A 1 116 ? 50.741 5.680 -9.823 1.00 56.00 116 GLN A CA 1
ATOM 911 C C . GLN A 1 116 ? 51.553 6.894 -10.333 1.00 56.00 116 GLN A C 1
ATOM 913 O O . GLN A 1 116 ? 51.580 7.925 -9.669 1.00 56.00 116 GLN A O 1
ATOM 918 N N . ARG A 1 117 ? 52.198 6.807 -11.506 1.00 45.66 117 ARG A N 1
ATOM 919 C CA . ARG A 1 117 ? 53.009 7.880 -12.115 1.00 45.66 117 ARG A CA 1
ATOM 920 C C . ARG A 1 117 ? 52.215 8.971 -12.850 1.00 45.66 117 ARG A C 1
ATOM 922 O O . ARG A 1 117 ? 52.825 9.954 -13.250 1.00 45.66 117 ARG A O 1
ATOM 929 N N . LEU A 1 118 ? 50.901 8.817 -13.042 1.00 49.72 118 LEU A N 1
ATOM 930 C CA . LEU A 1 118 ? 50.046 9.805 -13.732 1.00 49.72 118 LEU A CA 1
ATOM 931 C C . LEU A 1 118 ? 48.952 10.412 -12.833 1.00 49.72 118 LEU A C 1
ATOM 933 O O . LEU A 1 118 ? 48.014 11.040 -13.323 1.00 49.72 118 LEU A O 1
ATOM 937 N N . ARG A 1 119 ? 49.051 10.235 -11.511 1.00 51.06 119 ARG A N 1
ATOM 938 C CA . ARG A 1 119 ? 48.024 10.682 -10.563 1.00 51.06 119 ARG A CA 1
ATOM 939 C C . ARG A 1 119 ? 48.122 12.193 -10.311 1.00 51.06 119 ARG A C 1
ATOM 941 O O . ARG A 1 119 ? 48.793 12.625 -9.382 1.00 51.06 119 ARG A O 1
ATOM 948 N N . SER A 1 120 ? 47.467 12.982 -11.164 1.00 46.12 120 SER A N 1
ATOM 949 C CA . SER A 1 120 ? 47.398 14.446 -11.040 1.00 46.12 120 SER A CA 1
ATOM 950 C C . SER A 1 120 ? 46.795 14.875 -9.698 1.00 46.12 120 SER A C 1
ATOM 952 O O . SER A 1 120 ? 45.709 14.426 -9.331 1.00 46.12 120 SER A O 1
ATOM 954 N N . GLU A 1 121 ? 47.471 15.786 -8.996 1.00 48.97 121 GLU A N 1
ATOM 955 C CA . GLU A 1 121 ? 47.052 16.314 -7.686 1.00 48.97 121 GLU A CA 1
ATOM 956 C C . GLU A 1 121 ? 45.816 17.235 -7.759 1.00 48.97 121 GLU A C 1
ATOM 958 O O . GLU A 1 121 ? 45.272 17.623 -6.729 1.00 48.97 121 GLU A O 1
ATOM 963 N N . PHE A 1 122 ? 45.348 17.572 -8.967 1.00 47.78 122 PHE A N 1
ATOM 964 C CA . PHE A 1 122 ? 44.244 18.513 -9.195 1.00 47.78 122 PHE A CA 1
ATOM 965 C C . PHE A 1 122 ? 42.832 17.918 -9.071 1.00 47.78 122 PHE A C 1
ATOM 967 O O . PHE A 1 122 ? 41.866 18.681 -9.059 1.00 47.78 122 PHE A O 1
ATOM 974 N N . TYR A 1 123 ? 42.679 16.594 -8.972 1.00 44.31 123 TYR A N 1
ATOM 975 C CA . TYR A 1 123 ? 41.360 15.979 -8.796 1.00 44.31 123 TYR A CA 1
ATOM 976 C C . TYR A 1 123 ? 41.026 15.795 -7.307 1.00 44.31 123 TYR A C 1
ATOM 978 O O . TYR A 1 123 ? 41.812 15.177 -6.580 1.00 44.31 123 TYR A O 1
ATOM 986 N N . PRO A 1 124 ? 39.870 16.299 -6.826 1.00 41.16 124 PRO A N 1
ATOM 987 C CA . PRO A 1 124 ? 39.487 16.160 -5.429 1.00 41.16 124 PRO A CA 1
ATOM 988 C C . PRO A 1 124 ? 39.347 14.680 -5.066 1.00 41.16 124 PRO A C 1
ATOM 990 O O . PRO A 1 124 ? 38.707 13.903 -5.770 1.00 41.16 124 PRO A O 1
ATOM 993 N N . ARG A 1 125 ? 39.985 14.313 -3.950 1.00 44.88 125 ARG A N 1
ATOM 994 C CA . ARG A 1 125 ? 40.124 12.959 -3.395 1.00 44.88 125 ARG A CA 1
ATOM 995 C C . ARG A 1 125 ? 38.888 12.079 -3.634 1.00 44.88 125 ARG A C 1
ATOM 997 O O . ARG A 1 125 ? 37.922 12.170 -2.877 1.00 44.88 125 ARG A O 1
ATOM 1004 N N . ALA A 1 126 ? 38.973 11.193 -4.632 1.00 47.19 126 ALA A N 1
ATOM 1005 C CA . ALA A 1 126 ? 37.928 10.223 -4.949 1.00 47.19 126 ALA A CA 1
ATOM 1006 C C . ALA A 1 126 ? 37.440 9.507 -3.679 1.00 47.19 126 ALA A C 1
ATOM 1008 O O . ALA A 1 126 ? 38.243 9.097 -2.828 1.00 47.19 126 ALA A O 1
ATOM 1009 N N . ARG A 1 127 ? 36.113 9.396 -3.541 1.00 44.66 127 ARG A N 1
ATOM 1010 C CA . ARG A 1 127 ? 35.456 8.757 -2.397 1.00 44.66 127 ARG A CA 1
ATOM 1011 C C . ARG A 1 127 ? 36.018 7.338 -2.260 1.00 44.66 127 ARG A C 1
ATOM 1013 O O . ARG A 1 127 ? 36.008 6.583 -3.226 1.00 44.66 127 ARG A O 1
ATOM 1020 N N . LYS A 1 128 ? 36.509 6.964 -1.071 1.00 49.66 128 LYS A N 1
ATOM 1021 C CA . LYS A 1 128 ? 36.961 5.590 -0.780 1.00 49.66 128 LYS A CA 1
ATOM 1022 C C . LYS A 1 128 ? 35.757 4.647 -0.670 1.00 49.66 128 LYS A C 1
ATOM 1024 O O . LYS A 1 128 ? 35.448 4.172 0.420 1.00 49.66 128 LYS A O 1
ATOM 1029 N N . SER A 1 129 ? 35.053 4.419 -1.771 1.00 53.00 129 SER A N 1
ATOM 1030 C CA . SER A 1 129 ? 34.127 3.299 -1.851 1.00 53.00 129 SER A CA 1
ATOM 1031 C C . SER A 1 129 ? 34.910 2.022 -2.151 1.00 53.00 129 SER A C 1
ATOM 1033 O O . SER A 1 129 ? 35.978 2.056 -2.770 1.00 53.00 129 SER A O 1
ATOM 1035 N N . ASN A 1 130 ? 34.438 0.903 -1.613 1.00 63.38 130 ASN A N 1
ATOM 1036 C CA . ASN A 1 130 ? 35.069 -0.388 -1.842 1.00 63.38 130 ASN A CA 1
ATOM 1037 C C . ASN A 1 130 ? 34.506 -0.943 -3.150 1.00 63.38 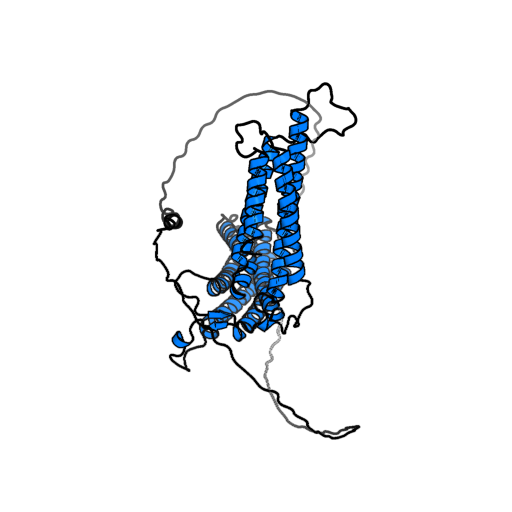130 ASN A C 1
ATOM 1039 O O . ASN A 1 130 ? 33.294 -1.056 -3.273 1.00 63.38 130 ASN A O 1
ATOM 1043 N N . SER A 1 131 ? 35.350 -1.376 -4.090 1.00 69.88 131 SER A N 1
ATOM 1044 C CA . SER A 1 131 ? 34.867 -1.867 -5.396 1.00 69.88 131 SER A CA 1
ATOM 1045 C C . SER A 1 131 ? 33.815 -2.991 -5.285 1.00 69.88 131 SER A C 1
ATOM 1047 O O . SER A 1 131 ? 32.925 -3.082 -6.122 1.00 69.88 131 SER A O 1
ATOM 1049 N N . LEU A 1 132 ? 33.854 -3.812 -4.226 1.00 78.06 132 LEU A N 1
ATOM 1050 C CA . LEU A 1 132 ? 32.817 -4.814 -3.934 1.00 78.06 132 LEU A CA 1
ATOM 1051 C C . LEU A 1 132 ? 31.465 -4.205 -3.512 1.00 78.06 132 LEU A C 1
ATOM 1053 O O . LEU A 1 132 ? 30.425 -4.735 -3.886 1.00 78.06 132 LEU A O 1
ATOM 1057 N N . ASP A 1 133 ? 31.477 -3.100 -2.767 1.00 81.19 133 ASP A N 1
ATOM 1058 C CA . ASP A 1 133 ? 30.285 -2.385 -2.292 1.00 81.19 133 ASP A CA 1
ATOM 1059 C C . ASP A 1 133 ? 29.546 -1.721 -3.469 1.00 81.19 133 ASP A C 1
ATOM 1061 O O . ASP A 1 133 ? 28.336 -1.876 -3.618 1.00 81.19 133 ASP A O 1
ATOM 1065 N N . ASP A 1 134 ? 30.272 -1.095 -4.400 1.00 81.31 134 ASP A N 1
ATOM 1066 C CA . ASP A 1 134 ? 29.677 -0.521 -5.621 1.00 81.31 134 ASP A CA 1
ATOM 1067 C C . ASP A 1 134 ? 29.089 -1.590 -6.551 1.00 81.31 134 ASP A C 1
ATOM 1069 O O . ASP A 1 134 ? 28.010 -1.413 -7.119 1.00 81.31 134 ASP A O 1
ATOM 1073 N N . ARG A 1 135 ? 29.746 -2.753 -6.644 1.00 86.56 135 ARG A N 1
ATOM 1074 C CA . ARG A 1 135 ? 29.223 -3.919 -7.372 1.00 86.56 135 ARG A CA 1
ATOM 1075 C C . ARG A 1 135 ? 27.960 -4.480 -6.721 1.00 86.56 135 ARG A C 1
ATOM 1077 O O . ARG A 1 135 ? 27.011 -4.796 -7.434 1.00 86.56 135 ARG A O 1
ATOM 1084 N N . MET A 1 136 ? 27.913 -4.569 -5.390 1.00 88.56 136 MET A N 1
ATOM 1085 C CA . MET A 1 136 ? 26.712 -4.994 -4.661 1.00 88.56 136 MET A CA 1
ATOM 1086 C C . MET A 1 136 ? 25.548 -4.015 -4.861 1.00 88.56 136 MET A C 1
ATOM 1088 O O . MET A 1 136 ? 24.435 -4.463 -5.142 1.00 88.56 136 MET A O 1
ATOM 1092 N N . LYS A 1 137 ? 25.796 -2.696 -4.813 1.00 89.25 137 LYS A N 1
ATOM 1093 C CA . LYS A 1 137 ? 24.791 -1.668 -5.145 1.00 89.25 137 LYS A CA 1
ATOM 1094 C C . LYS A 1 137 ? 24.260 -1.848 -6.564 1.00 89.25 137 LYS A C 1
ATOM 1096 O O . LYS A 1 137 ? 23.048 -1.892 -6.738 1.00 89.25 137 LYS A O 1
ATOM 1101 N N . LEU A 1 138 ? 25.141 -2.010 -7.557 1.00 90.44 138 LEU A N 1
ATOM 1102 C CA . LEU A 1 138 ? 24.760 -2.183 -8.964 1.00 90.44 138 LEU A CA 1
ATOM 1103 C C . LEU A 1 138 ? 23.921 -3.441 -9.218 1.00 90.44 138 LEU A C 1
ATOM 1105 O O . LEU A 1 138 ? 22.897 -3.365 -9.900 1.00 90.44 138 LEU A O 1
ATOM 1109 N N . ILE A 1 139 ? 24.311 -4.582 -8.646 1.00 90.94 139 ILE A N 1
ATOM 1110 C CA . ILE A 1 139 ? 23.540 -5.830 -8.749 1.00 90.94 139 ILE A CA 1
ATOM 1111 C C . ILE A 1 139 ? 22.165 -5.658 -8.081 1.00 90.94 139 ILE A C 1
ATOM 1113 O O . ILE A 1 139 ? 21.146 -6.014 -8.673 1.00 90.94 139 ILE A O 1
ATOM 1117 N N . SER A 1 140 ? 22.122 -5.053 -6.888 1.00 92.62 140 SER A N 1
ATOM 1118 C CA . SER A 1 140 ? 20.885 -4.808 -6.136 1.00 92.62 140 SER A CA 1
ATOM 1119 C C . SER A 1 140 ? 19.922 -3.872 -6.876 1.00 92.62 140 SER A C 1
ATOM 1121 O O . SER A 1 140 ? 18.779 -4.245 -7.144 1.00 92.62 140 SER A O 1
ATOM 1123 N N . ILE A 1 141 ? 20.379 -2.684 -7.291 1.00 93.31 141 ILE A N 1
ATOM 1124 C CA . ILE A 1 141 ? 19.527 -1.687 -7.955 1.00 93.31 141 ILE A CA 1
ATOM 1125 C C . ILE A 1 141 ? 19.052 -2.158 -9.334 1.00 93.31 141 ILE A C 1
ATOM 1127 O O . ILE A 1 141 ? 17.921 -1.863 -9.721 1.00 93.31 141 ILE A O 1
ATOM 1131 N N . THR A 1 142 ? 19.848 -2.964 -10.047 1.00 93.94 142 THR A N 1
ATOM 1132 C CA . THR A 1 142 ? 19.394 -3.622 -11.282 1.00 93.94 142 THR A CA 1
ATOM 1133 C C . THR A 1 142 ? 18.315 -4.658 -10.987 1.00 93.94 142 THR A C 1
ATOM 1135 O O . THR A 1 142 ? 17.262 -4.624 -11.614 1.00 93.94 142 THR A O 1
ATOM 1138 N N . GLY A 1 143 ? 18.516 -5.530 -9.991 1.00 93.81 143 GLY A N 1
ATOM 1139 C CA . GLY A 1 143 ? 17.505 -6.507 -9.576 1.00 93.81 143 GLY A CA 1
ATOM 1140 C C . GLY A 1 143 ? 16.172 -5.850 -9.199 1.00 93.81 143 GLY A C 1
ATOM 1141 O O . GLY A 1 143 ? 15.116 -6.297 -9.648 1.00 93.81 143 GLY A O 1
ATOM 1142 N N . LEU A 1 144 ? 16.223 -4.740 -8.456 1.00 93.31 144 LEU A N 1
ATOM 1143 C CA . LEU A 1 144 ? 15.055 -3.921 -8.117 1.00 93.31 144 LEU A CA 1
ATOM 1144 C C . LEU A 1 144 ? 14.416 -3.267 -9.352 1.00 93.31 144 LEU A C 1
ATOM 1146 O O . LEU A 1 144 ? 13.192 -3.287 -9.474 1.00 93.31 144 LEU A O 1
ATOM 1150 N N . SER A 1 145 ? 15.220 -2.751 -10.289 1.00 95.12 145 SER A N 1
ATOM 1151 C CA . SER A 1 145 ? 14.735 -2.208 -11.569 1.00 95.12 145 SER A CA 1
ATOM 1152 C C . SER A 1 145 ? 13.969 -3.273 -12.359 1.00 95.12 145 SER A C 1
ATOM 1154 O O . SER A 1 145 ? 12.826 -3.052 -12.751 1.00 95.12 145 SER A O 1
ATOM 1156 N N . CYS A 1 146 ? 14.552 -4.461 -12.520 1.00 94.50 146 CYS A N 1
ATOM 1157 C CA . CYS A 1 146 ? 13.953 -5.591 -13.226 1.00 94.50 146 CYS A CA 1
ATOM 1158 C C . CYS A 1 146 ? 12.681 -6.117 -12.540 1.00 94.50 146 CYS A C 1
ATOM 1160 O O . CYS A 1 146 ? 11.711 -6.476 -13.207 1.00 94.50 146 CYS A O 1
ATOM 1162 N N . CYS A 1 147 ? 12.645 -6.156 -11.202 1.00 94.81 147 CYS A N 1
ATOM 1163 C CA . CYS A 1 147 ? 11.426 -6.484 -10.454 1.00 94.81 147 CYS A CA 1
ATOM 1164 C C . CYS A 1 147 ? 10.315 -5.456 -10.702 1.00 94.81 147 CYS A C 1
ATOM 1166 O O . CYS A 1 147 ? 9.170 -5.838 -10.933 1.00 94.81 147 CYS A O 1
ATOM 1168 N N . MET A 1 148 ? 10.653 -4.166 -10.711 1.00 95.25 148 MET A N 1
ATOM 1169 C CA . MET A 1 148 ? 9.695 -3.088 -10.943 1.00 95.25 148 MET A CA 1
ATOM 1170 C C . MET A 1 148 ? 9.172 -3.064 -12.387 1.00 95.25 148 MET A C 1
ATOM 1172 O O . MET A 1 148 ? 7.972 -2.915 -12.602 1.00 95.25 148 MET A O 1
ATOM 1176 N N . ILE A 1 149 ? 10.038 -3.294 -13.379 1.00 96.19 149 ILE A N 1
ATOM 1177 C CA . ILE A 1 149 ? 9.649 -3.408 -14.794 1.00 96.19 149 ILE A CA 1
ATOM 1178 C C . ILE A 1 149 ? 8.667 -4.569 -14.999 1.00 96.19 149 ILE A C 1
ATOM 1180 O O . ILE A 1 149 ? 7.643 -4.388 -15.661 1.00 96.19 149 ILE A O 1
ATOM 1184 N N . ARG A 1 150 ? 8.931 -5.735 -14.390 1.00 95.25 150 ARG A N 1
ATOM 1185 C CA . ARG A 1 150 ? 7.999 -6.875 -14.396 1.00 95.25 150 ARG A CA 1
ATOM 1186 C C . ARG A 1 150 ? 6.675 -6.533 -13.708 1.00 95.25 150 ARG A C 1
ATOM 1188 O O . ARG A 1 150 ? 5.629 -6.742 -14.310 1.00 95.25 150 ARG A O 1
ATOM 1195 N N . GLY A 1 151 ? 6.713 -5.874 -12.548 1.00 93.81 151 GLY A N 1
ATOM 1196 C CA . GLY A 1 151 ? 5.513 -5.358 -11.879 1.00 93.81 151 GLY A CA 1
ATOM 1197 C C . GLY A 1 151 ? 4.646 -4.465 -12.779 1.00 93.81 151 GLY A C 1
ATOM 1198 O O . GLY A 1 151 ? 3.431 -4.627 -12.811 1.00 93.81 151 GLY A O 1
ATOM 1199 N N . ILE A 1 152 ? 5.247 -3.583 -13.588 1.00 95.06 152 ILE A N 1
ATOM 1200 C CA . ILE A 1 152 ? 4.507 -2.745 -14.552 1.00 95.06 152 ILE A CA 1
ATOM 1201 C C . ILE A 1 152 ? 3.955 -3.584 -15.726 1.00 95.06 152 ILE A C 1
ATOM 1203 O O . ILE A 1 152 ? 2.833 -3.347 -16.176 1.00 95.06 152 ILE A O 1
ATOM 1207 N N . ILE A 1 153 ? 4.693 -4.589 -16.217 1.00 94.94 153 ILE A N 1
ATOM 1208 C CA . ILE A 1 153 ? 4.225 -5.522 -17.268 1.00 94.94 153 ILE A CA 1
ATOM 1209 C C . ILE A 1 153 ? 2.999 -6.334 -16.811 1.00 94.94 153 ILE A C 1
ATOM 1211 O O . ILE A 1 153 ? 2.104 -6.586 -17.632 1.00 94.94 153 ILE A O 1
ATOM 1215 N N . ASP A 1 154 ? 2.959 -6.705 -15.530 1.00 92.94 154 ASP A N 1
ATOM 1216 C CA . ASP A 1 154 ? 1.891 -7.488 -14.895 1.00 92.94 154 ASP A CA 1
ATOM 1217 C C . ASP A 1 154 ? 0.715 -6.622 -14.404 1.00 92.94 154 ASP A C 1
ATOM 1219 O O . ASP A 1 154 ? -0.419 -7.097 -14.380 1.00 92.94 154 ASP A O 1
ATOM 1223 N N . TRP A 1 155 ? 0.950 -5.337 -14.105 1.00 93.81 155 TRP A N 1
ATOM 1224 C CA . TRP A 1 155 ? -0.082 -4.343 -13.765 1.00 93.81 155 TRP A CA 1
ATOM 1225 C C . TRP A 1 155 ? -0.860 -3.840 -14.994 1.00 93.81 155 TRP A C 1
ATOM 1227 O O . TRP A 1 155 ? -2.080 -3.705 -14.952 1.00 93.81 155 TRP A O 1
ATOM 1237 N N . LEU A 1 156 ? -0.184 -3.620 -16.130 1.00 92.38 156 LEU A N 1
ATOM 1238 C CA . LEU A 1 156 ? -0.807 -3.136 -17.375 1.00 92.38 156 LEU A CA 1
ATOM 1239 C C . LEU A 1 156 ? -2.071 -3.900 -17.861 1.00 92.38 156 LEU A C 1
ATOM 1241 O O . LEU A 1 156 ? -2.965 -3.229 -18.379 1.00 92.38 156 LEU A O 1
ATOM 1245 N N . PRO A 1 157 ? -2.186 -5.244 -17.756 1.00 91.00 157 PRO A N 1
ATOM 1246 C CA . PRO A 1 157 ? -3.388 -5.996 -18.142 1.00 91.00 157 PRO A CA 1
ATOM 1247 C C . PRO A 1 157 ? -4.497 -6.068 -17.075 1.00 91.00 157 PRO A C 1
ATOM 1249 O O . PRO A 1 157 ? -5.489 -6.750 -17.318 1.00 91.00 157 PRO A O 1
ATOM 1252 N N . LEU A 1 158 ? -4.338 -5.460 -15.895 1.00 90.12 158 LEU A N 1
ATOM 1253 C CA . LEU A 1 158 ? -5.336 -5.556 -14.823 1.00 90.12 158 LEU A CA 1
ATOM 1254 C C . LEU A 1 158 ? -6.617 -4.773 -15.156 1.00 90.12 158 LEU A C 1
ATOM 1256 O O . LEU A 1 158 ? -6.555 -3.679 -15.720 1.00 90.12 158 LEU A O 1
ATOM 1260 N N . ASP A 1 159 ? -7.773 -5.315 -14.767 1.00 88.75 159 ASP A N 1
ATOM 1261 C CA . ASP A 1 159 ? -9.042 -4.580 -14.689 1.00 88.75 159 ASP A CA 1
ATOM 1262 C C . ASP A 1 159 ? -8.974 -3.451 -13.643 1.00 88.75 159 ASP A C 1
ATOM 1264 O O . ASP A 1 159 ? -8.123 -3.480 -12.752 1.00 88.75 159 ASP A O 1
ATOM 1268 N N . ASP A 1 160 ? -9.856 -2.451 -13.739 1.00 90.06 160 ASP A N 1
ATOM 1269 C CA . ASP A 1 160 ? -9.841 -1.275 -12.848 1.00 90.06 160 ASP A CA 1
ATOM 1270 C C . ASP A 1 160 ? -9.976 -1.672 -11.366 1.00 90.06 160 ASP A C 1
ATOM 1272 O O . ASP A 1 160 ? -9.289 -1.129 -10.500 1.00 90.06 160 ASP A O 1
ATOM 1276 N N . PHE A 1 161 ? -10.771 -2.706 -11.072 1.00 89.56 161 PHE A N 1
ATOM 1277 C CA . PHE A 1 161 ? -10.948 -3.246 -9.723 1.00 89.56 161 PHE A CA 1
ATOM 1278 C C . PHE A 1 161 ? -9.695 -3.964 -9.194 1.00 89.56 161 PHE A C 1
ATOM 1280 O O . PHE A 1 161 ? -9.426 -3.951 -7.992 1.00 89.56 161 PHE A O 1
ATOM 1287 N N . ALA A 1 162 ? -8.907 -4.584 -10.071 1.00 90.06 162 ALA A N 1
ATOM 1288 C CA . ALA A 1 162 ? -7.621 -5.184 -9.735 1.00 90.06 162 ALA A CA 1
ATOM 1289 C C . ALA A 1 162 ? -6.480 -4.156 -9.647 1.00 90.06 162 ALA A C 1
ATOM 1291 O O . ALA A 1 162 ? -5.553 -4.370 -8.869 1.00 90.06 162 ALA A O 1
ATOM 1292 N N . ILE A 1 163 ? -6.560 -3.024 -10.359 1.00 92.12 163 ILE A N 1
ATOM 1293 C CA . ILE A 1 163 ? -5.688 -1.869 -10.093 1.00 92.12 163 ILE A CA 1
ATOM 1294 C C . ILE A 1 163 ? -5.997 -1.317 -8.703 1.00 92.12 163 ILE A C 1
ATOM 1296 O O . ILE A 1 163 ? -5.091 -1.274 -7.875 1.00 92.12 163 ILE A O 1
ATOM 1300 N N . LEU A 1 164 ? -7.263 -1.002 -8.410 1.00 92.69 164 LEU A N 1
ATOM 1301 C CA . LEU A 1 164 ? -7.720 -0.557 -7.088 1.00 92.69 164 LEU A CA 1
ATOM 1302 C C . LEU A 1 164 ? -7.185 -1.453 -5.957 1.00 92.69 164 LEU A C 1
ATOM 1304 O O . LEU A 1 164 ? -6.605 -0.950 -4.995 1.00 92.69 164 LEU A O 1
ATOM 1308 N N . GLN A 1 165 ? -7.270 -2.780 -6.126 1.00 91.44 165 GLN A N 1
ATOM 1309 C CA . GLN A 1 165 ? -6.661 -3.752 -5.211 1.00 91.44 165 GLN A CA 1
ATOM 1310 C C . GLN A 1 165 ? -5.161 -3.547 -4.995 1.00 91.44 165 GLN A C 1
ATOM 1312 O O . GLN A 1 165 ? -4.708 -3.635 -3.859 1.00 91.44 165 GLN A O 1
ATOM 1317 N N . THR A 1 166 ? -4.380 -3.297 -6.049 1.00 91.44 166 THR A N 1
ATOM 1318 C CA . THR A 1 166 ? -2.936 -3.051 -5.904 1.00 91.44 166 THR A CA 1
ATOM 1319 C C . THR A 1 166 ? -2.609 -1.717 -5.234 1.00 91.44 166 THR A C 1
ATOM 1321 O O . THR A 1 166 ? -1.568 -1.630 -4.588 1.00 91.44 166 THR A O 1
ATOM 1324 N N . GLU A 1 167 ? -3.475 -0.703 -5.338 1.00 92.25 167 GLU A N 1
ATOM 1325 C CA . GLU A 1 167 ? -3.216 0.622 -4.756 1.00 92.25 167 GLU A CA 1
ATOM 1326 C C . GLU A 1 167 ? -3.633 0.740 -3.271 1.00 92.25 167 GLU A C 1
ATOM 1328 O O . GLU A 1 167 ? -3.005 1.514 -2.555 1.00 92.25 167 GLU A O 1
ATOM 1333 N N . TRP A 1 168 ? -4.633 -0.019 -2.782 1.00 93.81 168 TRP A N 1
ATOM 1334 C CA . TRP A 1 168 ? -5.026 -0.022 -1.350 1.00 93.81 168 TRP A CA 1
ATOM 1335 C C . TRP A 1 168 ? -4.302 -1.074 -0.491 1.00 93.81 168 TRP A C 1
ATOM 1337 O O . TRP A 1 168 ? -4.387 -1.065 0.740 1.00 93.81 168 TRP A O 1
ATOM 1347 N N . GLN A 1 169 ? -3.649 -2.061 -1.116 1.00 94.50 169 GLN A N 1
ATOM 1348 C CA . GLN A 1 169 ? -3.024 -3.179 -0.399 1.00 94.50 169 GLN A CA 1
ATOM 1349 C C . GLN A 1 169 ? -1.941 -2.738 0.617 1.00 94.50 169 GLN A C 1
ATOM 1351 O O . GLN A 1 169 ? -1.930 -3.306 1.713 1.00 94.50 169 GLN A O 1
ATOM 1356 N N . PRO A 1 170 ? -1.090 -1.718 0.357 1.00 94.31 170 PRO A N 1
ATOM 1357 C CA . PRO A 1 170 ? -0.096 -1.254 1.332 1.00 94.31 170 PRO A CA 1
ATOM 1358 C C . PRO A 1 170 ? -0.694 -0.798 2.672 1.00 94.31 170 PRO A C 1
ATOM 1360 O O . PRO A 1 170 ? -0.139 -1.100 3.726 1.00 94.31 170 PRO A O 1
ATOM 1363 N N . GLN A 1 171 ? -1.847 -0.126 2.655 1.00 94.06 171 GLN A N 1
ATOM 1364 C CA . GLN A 1 171 ? -2.557 0.359 3.841 1.00 94.06 171 GLN A CA 1
ATOM 1365 C C . GLN A 1 171 ? -3.096 -0.817 4.673 1.00 94.06 171 GLN A C 1
ATOM 1367 O O . GLN A 1 171 ? -3.034 -0.799 5.906 1.00 94.06 171 GLN A O 1
ATOM 1372 N N . VAL A 1 172 ? -3.564 -1.875 3.998 1.00 95.50 172 VAL A N 1
ATOM 1373 C CA . VAL A 1 172 ? -4.011 -3.130 4.623 1.00 95.50 172 VAL A CA 1
ATOM 1374 C C . VAL A 1 172 ? -2.832 -3.912 5.216 1.00 95.50 172 VAL A C 1
ATOM 1376 O O . VAL A 1 172 ? -2.978 -4.514 6.280 1.00 95.50 172 VAL A O 1
ATOM 1379 N N . ASP A 1 173 ? -1.656 -3.879 4.586 1.00 96.19 173 ASP A N 1
ATOM 1380 C CA . ASP A 1 173 ? -0.448 -4.549 5.087 1.00 96.19 173 ASP A CA 1
ATOM 1381 C C . ASP A 1 173 ? 0.252 -3.786 6.219 1.00 96.19 173 ASP A C 1
ATOM 1383 O O . ASP A 1 173 ? 0.759 -4.406 7.162 1.00 96.19 173 ASP A O 1
ATOM 1387 N N . LEU A 1 174 ? 0.165 -2.456 6.222 1.00 96.50 174 LEU A N 1
ATOM 1388 C CA . LEU A 1 174 ? 0.471 -1.637 7.393 1.00 96.50 174 LEU A CA 1
ATOM 1389 C C . LEU A 1 174 ? -0.450 -2.012 8.567 1.00 96.50 174 LEU A C 1
ATOM 1391 O O . LEU A 1 174 ? 0.037 -2.288 9.662 1.00 96.50 174 LEU A O 1
ATOM 1395 N N . LEU A 1 175 ? -1.757 -2.163 8.323 1.00 96.50 175 LEU A N 1
ATOM 1396 C CA . LEU A 1 175 ? -2.723 -2.582 9.344 1.00 96.50 175 LEU A CA 1
ATOM 1397 C C . LEU A 1 175 ? -2.502 -4.029 9.828 1.00 96.50 175 LEU A C 1
ATOM 1399 O O . LEU A 1 175 ? -2.672 -4.322 11.014 1.00 96.50 175 LEU A O 1
ATOM 1403 N N . ASN A 1 176 ? -2.081 -4.940 8.942 1.00 96.50 176 ASN A N 1
ATOM 1404 C CA . ASN A 1 176 ? -1.637 -6.289 9.310 1.00 96.50 176 ASN A CA 1
ATOM 1405 C C . ASN A 1 176 ? -0.437 -6.231 10.275 1.00 96.50 176 ASN A C 1
ATOM 1407 O O . ASN A 1 176 ? -0.411 -6.968 11.264 1.00 96.50 176 ASN A O 1
ATOM 1411 N N . SER A 1 177 ? 0.522 -5.342 10.002 1.00 97.44 177 SER A N 1
ATOM 1412 C CA . SER A 1 177 ? 1.755 -5.165 10.780 1.00 97.44 177 SER A CA 1
ATOM 1413 C C . SER A 1 177 ? 1.486 -4.520 12.144 1.00 97.44 177 SER A C 1
ATOM 1415 O O . SER A 1 177 ? 1.910 -5.049 13.172 1.00 97.44 177 SER A O 1
ATOM 1417 N N . HIS A 1 178 ? 0.697 -3.442 12.177 1.00 96.81 178 HIS A N 1
ATOM 1418 C CA . HIS A 1 178 ? 0.238 -2.796 13.408 1.00 96.81 178 HIS A CA 1
ATOM 1419 C C . HIS A 1 178 ? -0.555 -3.754 14.310 1.00 96.81 178 HIS A C 1
ATOM 1421 O O . HIS A 1 178 ? -0.355 -3.759 15.523 1.00 96.81 178 HIS A O 1
ATOM 1427 N N . LEU A 1 179 ? -1.418 -4.609 13.743 1.00 96.19 179 LEU A N 1
ATOM 1428 C CA . LEU A 1 179 ? -2.151 -5.612 14.522 1.00 96.19 179 LEU A CA 1
ATOM 1429 C C . LEU A 1 179 ? -1.227 -6.661 15.150 1.00 96.19 179 LEU A C 1
ATOM 1431 O O . LEU A 1 179 ? -1.467 -7.066 16.287 1.00 96.19 179 LEU A O 1
ATOM 1435 N N . LEU A 1 180 ? -0.211 -7.127 14.416 1.00 96.81 180 LEU A N 1
ATOM 1436 C CA . LEU A 1 180 ? 0.755 -8.092 14.940 1.00 96.81 180 LEU A CA 1
ATOM 1437 C C . LEU A 1 180 ? 1.495 -7.500 16.143 1.00 96.81 180 LEU A C 1
ATOM 1439 O O . LEU A 1 180 ? 1.569 -8.141 17.189 1.00 96.81 180 LEU A O 1
ATOM 1443 N N . GLU A 1 181 ? 1.954 -6.255 16.026 1.00 96.19 181 GLU A N 1
ATOM 1444 C CA . GLU A 1 181 ? 2.643 -5.572 17.118 1.00 96.19 181 GLU A CA 1
ATOM 1445 C C . GLU A 1 181 ? 1.721 -5.303 18.317 1.00 96.19 181 GLU A C 1
ATOM 1447 O O . GLU A 1 181 ? 2.103 -5.563 19.457 1.00 96.19 181 GLU A O 1
ATOM 1452 N N . LEU A 1 182 ? 0.467 -4.901 18.084 1.00 95.19 182 LEU A N 1
ATOM 1453 C CA . LEU A 1 182 ? -0.523 -4.726 19.152 1.00 95.19 182 LEU A CA 1
ATOM 1454 C C . LEU A 1 182 ? -0.778 -6.036 19.918 1.00 95.19 182 LEU A C 1
ATOM 1456 O O . LEU A 1 182 ? -0.846 -6.037 21.146 1.00 95.19 182 LEU A O 1
ATOM 1460 N N . ILE A 1 183 ? -0.874 -7.165 19.206 1.00 96.06 183 ILE A N 1
ATOM 1461 C CA . ILE A 1 183 ? -1.017 -8.497 19.812 1.00 96.06 183 ILE A CA 1
ATOM 1462 C C . ILE A 1 183 ? 0.244 -8.879 20.602 1.00 96.06 183 ILE A C 1
ATOM 1464 O O . ILE A 1 183 ? 0.112 -9.395 21.713 1.00 96.06 183 ILE A O 1
ATOM 1468 N N . ASN A 1 184 ? 1.443 -8.585 20.083 1.00 94.88 184 ASN A N 1
ATOM 1469 C CA . ASN A 1 184 ? 2.701 -8.813 20.798 1.00 94.88 184 ASN A CA 1
ATOM 1470 C C . ASN A 1 184 ? 2.720 -8.053 22.133 1.00 94.88 184 ASN A C 1
ATOM 1472 O O . ASN A 1 184 ? 2.984 -8.660 23.169 1.00 94.88 184 ASN A O 1
ATOM 1476 N N . ARG A 1 185 ? 2.390 -6.751 22.131 1.00 91.69 185 ARG A N 1
ATOM 1477 C CA . ARG A 1 185 ? 2.388 -5.915 23.346 1.00 91.69 185 ARG A CA 1
ATOM 1478 C C . ARG A 1 185 ? 1.325 -6.345 24.360 1.00 91.69 185 ARG A C 1
ATOM 1480 O O . ARG A 1 185 ? 1.643 -6.467 25.538 1.00 91.69 185 ARG A O 1
ATOM 1487 N N . ILE A 1 186 ? 0.111 -6.687 23.917 1.00 92.38 186 ILE A N 1
ATOM 1488 C CA . ILE A 1 186 ? -0.945 -7.259 24.781 1.00 92.38 186 ILE A CA 1
ATOM 1489 C C . ILE A 1 186 ? -0.513 -8.597 25.418 1.00 92.38 186 ILE A C 1
ATOM 1491 O O . ILE A 1 186 ? -0.989 -8.944 26.500 1.00 92.38 186 ILE A O 1
ATOM 1495 N N . GLY A 1 187 ? 0.376 -9.354 24.767 1.00 88.56 187 GLY A N 1
ATOM 1496 C CA . GLY A 1 187 ? 0.907 -10.625 25.267 1.00 88.56 187 GLY A CA 1
ATOM 1497 C C . GLY A 1 187 ? 2.055 -10.513 26.281 1.00 88.56 187 GLY A C 1
ATOM 1498 O O . GLY A 1 187 ? 2.460 -11.539 26.834 1.00 88.56 187 GLY A O 1
ATOM 1499 N N . LEU A 1 188 ? 2.599 -9.317 26.532 1.00 89.88 188 LEU A N 1
ATOM 1500 C CA . LEU A 1 188 ? 3.721 -9.131 27.456 1.00 89.88 188 LEU A CA 1
ATOM 1501 C C . LEU A 1 188 ? 3.278 -9.156 28.935 1.00 89.88 188 LEU A C 1
ATOM 1503 O O . LEU A 1 188 ? 2.163 -8.741 29.261 1.00 89.88 188 LEU A O 1
ATOM 1507 N N . PRO A 1 189 ? 4.146 -9.595 29.871 1.00 80.62 189 PRO A N 1
ATOM 1508 C CA . PRO A 1 189 ? 3.869 -9.494 31.301 1.00 80.62 189 PRO A CA 1
ATOM 1509 C C . PRO A 1 189 ? 3.748 -8.029 31.742 1.00 80.62 189 PRO A C 1
ATOM 1511 O O . PRO A 1 189 ? 4.732 -7.289 31.746 1.00 80.62 189 PRO A O 1
ATOM 1514 N N . LEU A 1 190 ? 2.544 -7.618 32.142 1.00 77.31 190 LEU A N 1
ATOM 1515 C CA . LEU A 1 190 ? 2.300 -6.290 32.708 1.00 77.31 190 LEU A CA 1
ATOM 1516 C C . LEU A 1 190 ? 2.971 -6.121 34.086 1.00 77.31 190 LEU A C 1
ATOM 1518 O O . LEU A 1 190 ? 3.128 -7.108 34.815 1.00 77.31 190 LEU A O 1
ATOM 1522 N N . PRO A 1 191 ? 3.298 -4.876 34.494 1.00 66.06 191 PRO A N 1
ATOM 1523 C CA . PRO A 1 191 ? 3.748 -4.576 35.850 1.00 66.06 191 PRO A CA 1
ATOM 1524 C C . PRO A 1 191 ? 2.790 -5.133 36.922 1.00 66.06 191 PRO A C 1
ATOM 1526 O O . PRO A 1 191 ? 1.564 -5.154 36.709 1.00 66.06 191 PRO A O 1
ATOM 1529 N N . PRO A 1 192 ? 3.324 -5.595 38.071 1.00 60.59 192 PRO A N 1
ATOM 1530 C CA . PRO A 1 192 ? 2.528 -6.220 39.118 1.00 60.59 192 PRO A CA 1
ATOM 1531 C C . PRO A 1 192 ? 1.440 -5.273 39.627 1.00 60.59 192 PRO A C 1
ATOM 1533 O O . PRO A 1 192 ? 1.642 -4.075 39.789 1.00 60.59 192 PRO A O 1
ATOM 1536 N N . GLU A 1 193 ? 0.266 -5.841 39.873 1.00 52.66 193 GLU A N 1
ATOM 1537 C CA . GLU A 1 193 ? -0.907 -5.105 40.331 1.00 52.66 193 GLU A CA 1
ATOM 1538 C C . GLU A 1 193 ? -0.709 -4.617 41.767 1.00 52.66 193 GLU A C 1
ATOM 1540 O O . GLU A 1 193 ? -0.690 -5.426 42.701 1.00 52.66 193 GLU A O 1
ATOM 1545 N N . VAL A 1 194 ? -0.577 -3.301 41.950 1.00 56.44 194 VAL A N 1
ATOM 1546 C CA . VAL A 1 194 ? -0.596 -2.705 43.285 1.00 56.44 194 VAL A CA 1
ATOM 1547 C C . VAL A 1 194 ? -2.037 -2.761 43.787 1.00 56.44 194 VAL A C 1
ATOM 1549 O O . VAL A 1 194 ? -2.944 -2.126 43.251 1.00 56.44 194 VAL A O 1
ATOM 1552 N N . LYS A 1 195 ? -2.285 -3.647 44.753 1.00 45.09 195 LYS A N 1
ATOM 1553 C CA . LYS A 1 195 ? -3.635 -3.905 45.253 1.00 45.09 195 LYS A CA 1
ATOM 1554 C C . LYS A 1 195 ? -3.996 -2.886 46.322 1.00 45.09 195 LYS A C 1
ATOM 1556 O O . LYS A 1 195 ? -3.657 -3.119 47.485 1.00 45.09 195 LYS A O 1
ATOM 1561 N N . ARG A 1 196 ? -4.763 -1.858 45.922 1.00 45.84 196 ARG A N 1
ATOM 1562 C CA . ARG A 1 196 ? -5.478 -0.912 46.803 1.00 45.84 196 ARG A CA 1
ATOM 1563 C C . ARG A 1 196 ? -5.943 -1.634 48.074 1.00 45.84 196 ARG A C 1
ATOM 1565 O O . ARG A 1 196 ? -6.904 -2.412 48.049 1.00 45.84 196 ARG A O 1
ATOM 1572 N N . ARG A 1 197 ? -5.248 -1.407 49.194 1.00 35.06 197 ARG A N 1
ATOM 1573 C CA . ARG A 1 197 ? -5.632 -1.983 50.490 1.00 35.06 197 ARG A CA 1
ATOM 1574 C C . ARG A 1 197 ? -6.908 -1.298 50.956 1.00 35.06 197 ARG A C 1
ATOM 1576 O O . ARG A 1 197 ? -6.867 -0.150 51.385 1.00 35.06 197 ARG A O 1
ATOM 1583 N N . LYS A 1 198 ? -8.035 -2.015 50.940 1.00 40.59 198 LYS A N 1
ATOM 1584 C CA . LYS A 1 198 ? -9.190 -1.611 51.746 1.00 40.59 198 LYS A CA 1
ATOM 1585 C C . LYS A 1 198 ? -8.773 -1.624 53.214 1.00 40.59 198 LYS A C 1
ATOM 1587 O O . LYS A 1 198 ? -8.515 -2.690 53.767 1.00 40.59 198 LYS A O 1
ATOM 1592 N N . SER A 1 199 ? -8.711 -0.448 53.827 1.00 38.09 199 SER A N 1
ATOM 1593 C CA . SER A 1 199 ? -8.592 -0.291 55.273 1.00 38.09 199 SER A CA 1
ATOM 1594 C C . SER A 1 199 ? -9.931 -0.644 55.927 1.00 38.09 199 SER A C 1
ATOM 1596 O O . SER A 1 199 ? -10.744 0.230 56.229 1.00 38.09 199 SER A O 1
ATOM 1598 N N . GLU A 1 200 ? -10.181 -1.942 56.099 1.00 44.97 200 GLU A N 1
ATOM 1599 C CA . GLU A 1 200 ? -11.214 -2.442 57.008 1.00 44.97 200 GLU A CA 1
ATOM 1600 C C . GLU A 1 200 ? -10.732 -2.287 58.456 1.00 44.97 200 GLU A C 1
ATOM 1602 O O . GLU A 1 200 ? -10.347 -3.258 59.095 1.00 44.97 200 GLU A O 1
ATOM 1607 N N . ASP A 1 201 ? -10.778 -1.057 58.966 1.00 37.88 201 ASP A N 1
ATOM 1608 C CA . ASP A 1 201 ? -10.703 -0.773 60.398 1.00 37.88 201 ASP A CA 1
ATOM 1609 C C . ASP A 1 201 ? -11.923 0.064 60.793 1.00 37.88 201 ASP A C 1
ATOM 1611 O O . ASP A 1 201 ? -12.005 1.271 60.554 1.00 37.88 201 ASP A O 1
ATOM 1615 N N . GLN A 1 202 ? -12.907 -0.606 61.395 1.00 41.94 202 GLN A N 1
ATOM 1616 C CA . GLN A 1 202 ? -13.854 0.067 62.273 1.00 41.94 202 GLN A CA 1
ATOM 1617 C C . GLN A 1 202 ? -13.150 0.300 63.606 1.00 41.94 202 GLN A C 1
ATOM 1619 O O . GLN A 1 202 ? -12.789 -0.675 64.259 1.00 41.94 202 GLN A O 1
ATOM 1624 N N . ASP A 1 203 ? -13.079 1.542 64.080 1.00 35.22 203 ASP A N 1
ATOM 1625 C CA . ASP A 1 203 ? -13.135 1.740 65.526 1.00 35.22 203 ASP A CA 1
ATOM 1626 C C . ASP A 1 203 ? -13.873 3.024 65.920 1.00 35.22 203 ASP A C 1
ATOM 1628 O O . ASP A 1 203 ? -14.037 3.962 65.135 1.00 35.22 203 ASP A O 1
ATOM 1632 N N . SER A 1 204 ? -14.426 3.010 67.127 1.00 38.56 204 SER A N 1
ATOM 1633 C CA . SER A 1 204 ? -15.522 3.883 67.539 1.00 38.56 204 SER A CA 1
ATOM 1634 C C . SER A 1 204 ? -15.049 5.032 68.427 1.00 38.56 204 SER A C 1
ATOM 1636 O O . SER A 1 204 ? -14.553 4.795 69.529 1.00 38.56 204 SER A O 1
ATOM 1638 N N . TYR A 1 205 ? -15.388 6.269 68.051 1.00 35.44 205 TYR A N 1
ATOM 1639 C CA . TYR A 1 205 ? -15.468 7.380 69.003 1.00 35.44 205 TYR A CA 1
ATOM 1640 C C . TYR A 1 205 ? -16.793 8.134 68.899 1.00 35.44 205 TYR A C 1
ATOM 1642 O O . TYR A 1 205 ? -17.088 8.809 67.914 1.00 35.44 205 TYR A O 1
ATOM 1650 N N . GLN A 1 206 ? -17.590 8.041 69.965 1.00 37.91 206 GLN A N 1
ATOM 1651 C CA . GLN A 1 206 ? -18.743 8.908 70.174 1.00 37.91 206 GLN A CA 1
ATOM 1652 C C . GLN A 1 206 ? -18.290 10.318 70.570 1.00 37.91 206 GLN A C 1
ATOM 1654 O O . GLN A 1 206 ? -17.449 10.486 71.452 1.00 37.91 206 GLN A O 1
ATOM 1659 N N . SER A 1 207 ? -18.957 11.337 70.035 1.00 31.56 207 SER A N 1
ATOM 1660 C CA . SER A 1 207 ? -19.231 12.576 70.770 1.00 31.56 207 SER A CA 1
ATOM 1661 C C . SER A 1 207 ? -20.507 13.223 70.244 1.00 31.56 207 SER A C 1
ATOM 1663 O O . SER A 1 207 ? -20.859 13.081 69.076 1.00 31.56 207 SER A O 1
ATOM 1665 N N . SER A 1 208 ? -21.252 13.858 71.144 1.00 31.56 208 SER A N 1
ATOM 1666 C CA . SER A 1 208 ? -22.670 14.169 70.957 1.00 31.56 208 SER A CA 1
ATOM 1667 C C . SER A 1 208 ? -22.958 15.664 70.877 1.00 31.56 208 SER A C 1
ATOM 1669 O O . SER A 1 208 ? -22.550 16.404 71.774 1.00 31.56 208 SER A O 1
ATOM 1671 N N . SER A 1 209 ? -23.824 16.071 69.949 1.00 31.59 209 SER A N 1
ATOM 1672 C CA . SER A 1 209 ? -24.678 17.247 70.152 1.00 31.59 209 SER A CA 1
ATOM 1673 C C . SER A 1 209 ? -25.975 17.214 69.329 1.00 31.59 209 SER A C 1
ATOM 1675 O O . SER A 1 209 ? -26.003 16.973 68.127 1.00 31.59 209 SER A O 1
ATOM 1677 N N . SER A 1 210 ? -27.073 17.481 70.035 1.00 30.30 210 SER A N 1
ATOM 1678 C CA . SER A 1 210 ? -28.356 18.007 69.546 1.00 30.30 210 SER A CA 1
ATOM 1679 C C . SER A 1 210 ? -28.181 19.363 68.834 1.00 30.30 210 SER A C 1
ATOM 1681 O O . SER A 1 210 ? -27.232 20.072 69.156 1.00 30.30 210 SER A O 1
ATOM 1683 N N . SER A 1 211 ? -29.074 19.871 67.976 1.00 30.69 211 SER A N 1
ATOM 1684 C CA . SER A 1 211 ? -30.373 19.413 67.431 1.00 30.69 211 SER A CA 1
ATOM 1685 C C . SER A 1 211 ? -30.733 20.310 66.221 1.00 30.69 211 SER A C 1
ATOM 1687 O O . SER A 1 211 ? -30.151 21.376 66.042 1.00 30.69 211 SER A O 1
ATOM 1689 N N . SER A 1 212 ? -31.682 19.959 65.348 1.00 31.36 212 SER A N 1
ATOM 1690 C CA . SER A 1 212 ? -33.096 20.387 65.469 1.00 31.36 212 SER A CA 1
ATOM 1691 C C . SER A 1 212 ? -33.908 20.000 64.214 1.00 31.36 212 SER A C 1
ATOM 1693 O O . SER A 1 212 ? -33.371 19.423 63.272 1.00 31.36 212 SER A O 1
ATOM 1695 N N . SER A 1 213 ? -35.223 20.242 64.232 1.00 30.84 213 SER A N 1
ATOM 1696 C CA . SER A 1 213 ? -36.214 19.619 63.340 1.00 30.84 213 SER A CA 1
ATOM 1697 C C . SER A 1 213 ? -36.907 20.568 62.350 1.00 30.84 213 SER A C 1
ATOM 1699 O O . SER A 1 213 ? -37.495 21.558 62.785 1.00 30.84 213 SER A O 1
ATOM 1701 N N . SER A 1 214 ? -37.008 20.157 61.082 1.00 31.98 214 SER A N 1
ATOM 1702 C CA . SER A 1 214 ? -38.153 20.397 60.171 1.00 31.98 214 SER A CA 1
ATOM 1703 C C . SER A 1 214 ? -37.923 19.612 58.858 1.00 31.98 214 SER A C 1
ATOM 1705 O O . SER A 1 214 ? -36.825 19.651 58.323 1.00 31.98 214 SER A O 1
ATOM 1707 N N . SER A 1 215 ? -38.774 18.731 58.312 1.00 30.78 215 SER A N 1
ATOM 1708 C CA . SER A 1 215 ? -40.241 18.560 58.208 1.00 30.78 215 SER A CA 1
ATOM 1709 C C . SER A 1 215 ? -40.837 18.989 56.848 1.00 30.78 215 SER A C 1
ATOM 1711 O O . SER A 1 215 ? -41.329 20.102 56.695 1.00 30.78 215 SER A O 1
ATOM 1713 N N . SER A 1 216 ? -40.877 18.022 55.918 1.00 29.61 216 SER A N 1
ATOM 1714 C CA . SER A 1 216 ? -41.964 17.740 54.949 1.00 29.61 216 SER A CA 1
ATOM 1715 C C . SER A 1 216 ? -42.482 18.806 53.959 1.00 29.61 216 SER A C 1
ATOM 1717 O O . SER A 1 216 ? -43.230 19.704 54.334 1.00 29.61 216 SER A O 1
ATOM 1719 N N . SER A 1 217 ? -42.298 18.552 52.655 1.00 30.69 217 SER A N 1
ATOM 1720 C CA . SER A 1 217 ? -43.352 18.442 51.603 1.00 30.69 217 SER A CA 1
ATOM 1721 C C . SER A 1 217 ? -42.667 18.088 50.260 1.00 30.69 217 SER A C 1
ATOM 1723 O O . SER A 1 217 ? -41.601 18.614 49.977 1.00 30.69 217 SER A O 1
ATOM 1725 N N . ALA A 1 218 ? -43.028 17.041 49.504 1.00 28.69 218 ALA A N 1
ATOM 1726 C CA . ALA A 1 218 ? -44.294 16.659 48.849 1.00 28.69 218 ALA A CA 1
ATOM 1727 C C . ALA A 1 218 ? -44.478 17.281 47.439 1.00 28.69 218 ALA A C 1
ATOM 1729 O O . ALA A 1 218 ? -44.728 18.472 47.299 1.00 28.69 218 ALA A O 1
ATOM 1730 N N . SER A 1 219 ? -44.367 16.441 46.398 1.00 31.06 219 SER A N 1
ATOM 1731 C CA . SER A 1 219 ? -44.680 16.731 44.976 1.00 31.06 219 SER A CA 1
ATOM 1732 C C . SER A 1 219 ? -46.204 16.663 44.705 1.00 31.06 219 SER A C 1
ATOM 1734 O O . SER A 1 219 ? -46.915 16.153 45.575 1.00 31.06 219 SER A O 1
ATOM 1736 N N . PRO A 1 220 ? -46.744 17.105 43.536 1.00 40.59 220 PRO A N 1
ATOM 1737 C CA . PRO A 1 220 ? -46.724 16.268 42.311 1.00 40.59 220 PRO A CA 1
ATOM 1738 C C . PRO A 1 220 ? -46.786 17.032 40.948 1.00 40.59 220 PRO A C 1
ATOM 1740 O O . PRO A 1 220 ? -46.630 18.247 40.884 1.00 40.59 220 PRO A O 1
ATOM 1743 N N . LYS A 1 221 ? -47.017 16.290 39.845 1.00 30.61 221 LYS A N 1
ATOM 1744 C CA . LYS A 1 221 ? -47.217 16.759 38.450 1.00 30.61 221 LYS A CA 1
ATOM 1745 C C . LYS A 1 221 ? -48.678 17.141 38.120 1.00 30.61 221 LYS A C 1
ATOM 1747 O O . LYS A 1 221 ? -49.570 16.407 38.531 1.00 30.61 221 LYS A O 1
ATOM 1752 N N . VAL A 1 222 ? -48.868 18.111 37.212 1.00 27.22 222 VAL A N 1
ATOM 1753 C CA . VAL A 1 222 ? -49.842 18.178 36.072 1.00 27.22 222 VAL A CA 1
ATOM 1754 C C . VAL A 1 222 ? -49.239 19.217 35.082 1.00 27.22 222 VAL A C 1
ATOM 1756 O O . VAL A 1 222 ? -48.625 20.160 35.567 1.00 27.22 222 VAL A O 1
ATOM 1759 N N . GLN A 1 223 ? -49.157 19.128 33.744 1.00 27.28 223 GLN A N 1
ATOM 1760 C CA . GLN A 1 223 ? -50.040 18.680 32.646 1.00 27.28 223 GLN A CA 1
ATOM 1761 C C . GLN A 1 223 ? -51.303 19.548 32.440 1.00 27.28 223 GLN A C 1
ATOM 1763 O O . GLN A 1 223 ? -52.227 19.402 33.226 1.00 27.28 223 GLN A O 1
ATOM 1768 N N . ILE A 1 224 ? -51.344 20.380 31.377 1.00 29.52 224 ILE A N 1
ATOM 1769 C CA . ILE A 1 224 ? -52.516 20.777 30.541 1.00 29.52 224 ILE A CA 1
ATOM 1770 C C . ILE A 1 224 ? -51.982 21.144 29.125 1.00 29.52 224 ILE A C 1
ATOM 1772 O O . ILE A 1 224 ? -50.831 21.564 28.997 1.00 29.52 224 ILE A O 1
ATOM 1776 N N . GLU A 1 225 ? -52.784 20.939 28.074 1.00 26.61 225 GLU A N 1
ATOM 1777 C CA . GLU A 1 225 ? -52.521 21.264 26.653 1.00 26.61 225 GLU A CA 1
ATOM 1778 C C . GLU A 1 225 ? -52.965 22.701 26.265 1.00 26.61 225 GLU A C 1
ATOM 1780 O O . GLU A 1 225 ? -53.456 23.444 27.111 1.00 26.61 225 GLU A O 1
ATOM 1785 N N . VAL A 1 226 ? -52.837 23.093 24.984 1.00 30.89 226 VAL A N 1
ATOM 1786 C CA . VAL A 1 226 ? -53.950 23.575 24.113 1.00 30.89 226 VAL A CA 1
ATOM 1787 C C . VAL A 1 226 ? -53.414 24.089 22.761 1.00 30.89 226 VAL A C 1
ATOM 1789 O O . VAL A 1 226 ? -52.307 24.610 22.656 1.00 30.89 226 VAL A O 1
ATOM 1792 N N . GLU A 1 227 ? -54.214 23.899 21.712 1.00 26.59 227 GLU A N 1
ATOM 1793 C CA . GLU A 1 227 ? -53.947 24.239 20.308 1.00 26.59 227 GLU A CA 1
ATOM 1794 C C . GLU A 1 227 ? -54.117 25.746 19.998 1.00 26.59 227 GLU A C 1
ATOM 1796 O O . GLU A 1 227 ? -54.970 26.402 20.600 1.00 26.59 227 GLU A O 1
ATOM 1801 N N . ASN A 1 228 ? -53.430 26.271 18.967 1.00 29.47 228 ASN A N 1
ATOM 1802 C CA . ASN A 1 228 ? -54.043 26.689 17.679 1.00 29.47 228 ASN A CA 1
ATOM 1803 C C . ASN A 1 228 ? -53.107 27.547 16.789 1.00 29.47 228 ASN A C 1
ATOM 1805 O O . ASN A 1 228 ? -52.183 28.204 17.263 1.00 29.47 228 ASN A O 1
ATOM 1809 N N . SER A 1 229 ? -53.399 27.559 15.483 1.00 26.14 229 SER A N 1
ATOM 1810 C CA . SER A 1 229 ? -52.746 28.366 14.424 1.00 26.14 229 SER A CA 1
ATOM 1811 C C . SER A 1 229 ? -53.781 29.368 13.830 1.00 26.14 229 SER A C 1
ATOM 1813 O O . SER A 1 229 ? -54.787 29.616 14.492 1.00 26.14 229 SER A O 1
ATOM 1815 N N . PRO A 1 230 ? -53.719 29.846 12.561 1.00 47.53 230 PRO A N 1
ATOM 1816 C CA . PRO A 1 230 ? -52.615 30.393 11.747 1.00 47.53 230 PRO A CA 1
ATOM 1817 C C . PRO A 1 230 ? -52.953 31.758 11.064 1.00 47.53 230 PRO A C 1
ATOM 1819 O O . PRO A 1 230 ? -54.109 32.032 10.768 1.00 47.53 230 PRO A O 1
ATOM 1822 N N . THR A 1 231 ? -51.940 32.523 10.628 1.00 27.09 231 THR A N 1
ATOM 1823 C CA . THR A 1 231 ? -51.956 33.424 9.431 1.00 27.09 231 THR A CA 1
ATOM 1824 C C . THR A 1 231 ? -50.494 33.777 9.093 1.00 27.09 231 THR A C 1
ATOM 1826 O O . THR A 1 231 ? -49.765 34.085 10.028 1.00 27.09 231 THR A O 1
ATOM 1829 N N . ASN A 1 232 ? -49.917 33.665 7.886 1.00 27.03 232 ASN A N 1
ATOM 1830 C CA . ASN A 1 232 ? -50.334 33.817 6.471 1.00 27.03 232 ASN A CA 1
ATOM 1831 C C . ASN A 1 232 ? -50.130 35.243 5.899 1.00 27.03 232 ASN A C 1
ATOM 1833 O O . ASN A 1 232 ? -50.269 36.216 6.631 1.00 27.03 232 ASN A O 1
ATOM 1837 N N . HIS A 1 233 ? -49.887 35.319 4.577 1.00 32.31 233 HIS A N 1
ATOM 1838 C CA . HIS A 1 233 ? -49.619 36.500 3.727 1.00 32.31 233 HIS A CA 1
ATOM 1839 C C . HIS A 1 233 ? -48.199 37.109 3.826 1.00 32.31 233 HIS A C 1
ATOM 1841 O O . HIS A 1 233 ? -47.641 37.194 4.911 1.00 32.31 233 HIS A O 1
ATOM 1847 N N . GLN A 1 234 ? -47.573 37.635 2.759 1.00 27.95 234 GLN A N 1
ATOM 1848 C CA . GLN A 1 234 ? -47.603 37.335 1.305 1.00 27.95 234 GLN A CA 1
ATOM 1849 C C . GLN A 1 234 ? -46.558 38.232 0.599 1.00 27.95 234 GLN A C 1
ATOM 1851 O O . GLN A 1 234 ? -46.436 39.391 0.986 1.00 27.95 234 GLN A O 1
ATOM 1856 N N . ASN A 1 235 ? -45.883 37.760 -0.464 1.00 29.31 235 ASN A N 1
ATOM 1857 C CA . ASN A 1 235 ? -45.892 38.394 -1.805 1.00 29.31 235 ASN A CA 1
ATOM 1858 C C . ASN A 1 235 ? -44.901 37.760 -2.805 1.00 29.31 235 ASN A C 1
ATOM 1860 O O . ASN A 1 235 ? -43.894 37.168 -2.432 1.00 29.31 235 ASN A O 1
ATOM 1864 N N . GLN A 1 236 ? -45.243 37.894 -4.090 1.00 27.55 236 GLN A N 1
ATOM 1865 C CA . GLN A 1 236 ? -44.487 37.484 -5.285 1.00 27.55 236 GLN A CA 1
ATOM 1866 C C . GLN A 1 236 ? -44.257 38.742 -6.189 1.00 27.55 236 GLN A C 1
ATOM 1868 O O . GLN A 1 236 ? -44.178 39.835 -5.631 1.00 27.55 236 GLN A O 1
ATOM 1873 N N . PRO A 1 237 ? -44.218 38.676 -7.542 1.00 49.25 237 PRO A N 1
ATOM 1874 C CA . PRO A 1 237 ? -43.050 38.347 -8.378 1.00 49.25 237 PRO A CA 1
ATOM 1875 C C . PRO A 1 237 ? -42.728 39.417 -9.455 1.00 49.25 237 PRO A C 1
ATOM 1877 O O . PRO A 1 237 ? -43.499 40.346 -9.666 1.00 49.25 237 PRO A O 1
ATOM 1880 N N . GLU A 1 238 ? -41.662 39.199 -10.236 1.00 27.27 238 GLU A N 1
ATOM 1881 C CA . GLU A 1 238 ? -41.472 39.794 -11.578 1.00 27.27 238 GLU A CA 1
ATOM 1882 C C . GLU A 1 238 ? -41.148 38.705 -12.627 1.00 27.27 238 GLU A C 1
ATOM 1884 O O . GLU A 1 238 ? -40.735 37.606 -12.248 1.00 27.27 238 GLU A O 1
ATOM 1889 N N . LYS A 1 239 ? -41.470 38.928 -13.916 1.00 30.59 239 LYS A N 1
ATOM 1890 C CA . LYS A 1 239 ? -41.893 37.818 -14.806 1.00 30.59 239 LYS A CA 1
ATOM 1891 C C . LYS A 1 239 ? -41.839 38.088 -16.334 1.00 30.59 239 LYS A C 1
ATOM 1893 O O . LYS A 1 239 ? -42.774 38.670 -16.887 1.00 30.59 239 LYS A O 1
ATOM 1898 N N . SER A 1 240 ? -40.862 37.508 -17.048 1.00 28.30 240 SER A N 1
ATOM 1899 C CA . SER A 1 240 ? -40.806 37.439 -18.536 1.00 28.30 240 SER A CA 1
ATOM 1900 C C . SER A 1 240 ? -39.887 36.287 -19.032 1.00 28.30 240 SER A C 1
ATOM 1902 O O . SER A 1 240 ? -38.933 35.972 -18.330 1.00 28.30 240 SER A O 1
ATOM 1904 N N . SER A 1 241 ? -40.090 35.489 -20.109 1.00 29.00 241 SER A N 1
ATOM 1905 C CA . SER A 1 241 ? -40.840 35.518 -21.406 1.00 29.00 241 SER A CA 1
ATOM 1906 C C . SER A 1 241 ? -40.136 36.284 -22.552 1.00 29.00 241 SER A C 1
ATOM 1908 O O . SER A 1 241 ? -39.820 37.448 -22.333 1.00 29.00 241 SER A O 1
ATOM 1910 N N . THR A 1 242 ? -39.903 35.796 -23.793 1.00 27.44 242 THR A N 1
ATOM 1911 C CA . THR A 1 242 ? -40.230 34.534 -24.550 1.00 27.44 242 THR A CA 1
ATOM 1912 C C . THR A 1 242 ? -39.246 34.405 -25.778 1.00 27.44 242 THR A C 1
ATOM 1914 O O . THR A 1 242 ? -38.237 35.099 -25.728 1.00 27.44 242 THR A O 1
ATOM 1917 N N . THR A 1 243 ? -39.318 33.616 -26.885 1.00 28.64 243 THR A N 1
ATOM 1918 C CA . THR A 1 243 ? -40.354 32.830 -27.635 1.00 28.64 243 THR A CA 1
ATOM 1919 C C . THR A 1 243 ? -39.703 31.833 -28.655 1.00 28.64 243 THR A C 1
ATOM 1921 O O . THR A 1 243 ? -38.617 32.116 -29.143 1.00 28.64 243 THR A O 1
ATOM 1924 N N . GLU A 1 244 ? -40.385 30.718 -28.983 1.00 27.88 244 GLU A N 1
ATOM 1925 C CA . GLU A 1 244 ? -40.604 30.019 -30.303 1.00 27.88 244 GLU A CA 1
ATOM 1926 C C . GLU A 1 244 ? -39.617 30.186 -31.515 1.00 27.88 244 GLU A C 1
ATOM 1928 O O . GLU A 1 244 ? -39.340 31.309 -31.916 1.00 27.88 244 GLU A O 1
ATOM 1933 N N . ASN A 1 245 ? -39.004 29.118 -32.097 1.00 25.50 245 ASN A N 1
ATOM 1934 C CA . ASN A 1 245 ? -39.440 28.153 -33.179 1.00 25.50 245 ASN A CA 1
ATOM 1935 C C . ASN A 1 245 ? -39.210 28.615 -34.663 1.00 25.50 245 ASN A C 1
ATOM 1937 O O . ASN A 1 245 ? -39.165 29.819 -34.887 1.00 25.50 245 ASN A O 1
ATOM 1941 N N . PRO A 1 246 ? -39.215 27.745 -35.723 1.00 49.16 246 PRO A N 1
ATOM 1942 C CA . PRO A 1 246 ? -38.716 26.352 -35.881 1.00 49.16 246 PRO A CA 1
ATOM 1943 C C . PRO A 1 246 ? -38.019 26.002 -37.257 1.00 49.16 246 PRO A C 1
ATOM 1945 O O . PRO A 1 246 ? -38.072 26.763 -38.214 1.00 49.16 246 PRO A O 1
ATOM 1948 N N . ALA A 1 247 ? -37.423 24.795 -37.334 1.00 29.84 247 ALA A N 1
ATOM 1949 C CA . ALA A 1 247 ? -37.117 23.859 -38.462 1.00 29.84 247 ALA A CA 1
ATOM 1950 C C . ALA A 1 247 ? -37.110 24.232 -39.983 1.00 29.84 247 ALA A C 1
ATOM 1952 O O . ALA A 1 247 ? -38.096 24.746 -40.496 1.00 29.84 247 ALA A O 1
ATOM 1953 N N . GLU A 1 248 ? -36.136 23.673 -40.747 1.00 30.23 248 GLU A N 1
ATOM 1954 C CA . GLU A 1 248 ? -36.397 22.917 -42.010 1.00 30.23 248 GLU A CA 1
ATOM 1955 C C . GLU A 1 248 ? -35.252 21.938 -42.438 1.00 30.23 248 GLU A C 1
ATOM 1957 O O . GLU A 1 248 ? -34.325 21.705 -41.664 1.00 30.23 248 GLU A O 1
ATOM 1962 N N . LYS A 1 249 ? -35.354 21.281 -43.617 1.00 32.03 249 LYS A N 1
ATOM 1963 C CA . LYS A 1 249 ? -34.576 20.086 -44.064 1.00 32.03 249 LYS A CA 1
ATOM 1964 C C . LYS A 1 249 ? -33.596 20.345 -45.228 1.00 32.03 249 LYS A C 1
ATOM 1966 O O . LYS A 1 249 ? -33.815 21.265 -46.007 1.00 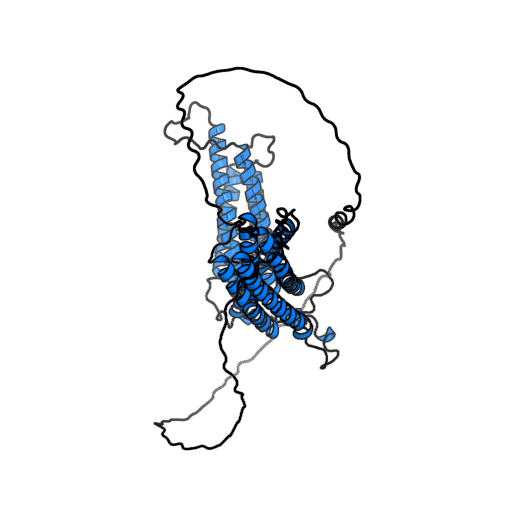32.03 249 LYS A O 1
ATOM 1971 N N . ASN A 1 250 ? -32.661 19.409 -45.475 1.00 28.52 250 ASN A N 1
ATOM 1972 C CA . ASN A 1 250 ? -32.411 18.848 -46.826 1.00 28.52 250 ASN A CA 1
ATOM 1973 C C . ASN A 1 250 ? -31.595 17.529 -46.811 1.00 28.52 250 ASN A C 1
ATOM 1975 O O . ASN A 1 250 ? -31.088 17.130 -45.764 1.00 28.52 250 ASN A O 1
ATOM 1979 N N . SER A 1 251 ? -31.513 16.822 -47.950 1.00 27.16 251 SER A N 1
ATOM 1980 C CA . SER A 1 251 ? -30.932 15.464 -48.079 1.00 27.16 251 SER A CA 1
ATOM 1981 C C . SER A 1 251 ? -30.252 15.231 -49.439 1.00 27.16 251 SER A C 1
ATOM 1983 O O . SER A 1 251 ? -30.715 15.789 -50.429 1.00 27.16 251 SER A O 1
ATOM 1985 N N . THR A 1 252 ? -29.244 14.343 -49.513 1.00 27.58 252 THR A N 1
ATOM 1986 C CA . THR A 1 252 ? -28.823 13.683 -50.778 1.00 27.58 252 THR A CA 1
ATOM 1987 C C . THR A 1 252 ? -28.038 12.381 -50.548 1.00 27.58 252 THR A C 1
ATOM 1989 O O . THR A 1 252 ? -27.159 12.349 -49.691 1.00 27.58 252 THR A O 1
ATOM 1992 N N . ASP A 1 253 ? -28.315 11.351 -51.356 1.00 29.38 253 ASP A N 1
ATOM 1993 C CA . ASP A 1 253 ? -27.575 10.076 -51.457 1.00 29.38 253 ASP A CA 1
ATOM 1994 C C . ASP A 1 253 ? -26.390 10.131 -52.443 1.00 29.38 253 ASP A C 1
ATOM 1996 O O . ASP A 1 253 ? -26.488 10.826 -53.455 1.00 29.38 253 ASP A O 1
ATOM 2000 N N . VAL A 1 254 ? -25.367 9.274 -52.251 1.00 31.14 254 VAL A N 1
ATOM 2001 C CA . VAL A 1 254 ? -24.612 8.610 -53.348 1.00 31.14 254 VAL A CA 1
ATOM 2002 C C . VAL A 1 254 ? -24.176 7.181 -52.940 1.00 31.14 254 VAL A C 1
ATOM 2004 O O . VAL A 1 254 ? -23.775 6.939 -51.809 1.00 31.14 254 VAL A O 1
ATOM 2007 N N . ASN A 1 255 ? -24.252 6.258 -53.907 1.00 27.44 255 ASN A N 1
ATOM 2008 C CA . ASN A 1 255 ? -24.086 4.793 -53.862 1.00 27.44 255 ASN A CA 1
ATOM 2009 C C . ASN A 1 255 ? -22.807 4.148 -53.257 1.00 27.44 255 ASN A C 1
ATOM 2011 O O . ASN A 1 255 ? -21.715 4.709 -53.248 1.00 27.44 255 ASN A O 1
ATOM 2015 N N . SER A 1 256 ? -23.000 2.858 -52.935 1.00 26.69 256 SER A N 1
ATOM 2016 C CA . SER A 1 256 ? -22.101 1.686 -52.766 1.00 26.69 256 SER A CA 1
ATOM 2017 C C . SER A 1 256 ? -21.147 1.412 -53.983 1.00 26.69 256 SER A C 1
ATOM 2019 O O . SER A 1 256 ? -21.249 2.174 -54.948 1.00 26.69 256 SER A O 1
ATOM 2021 N N . PRO A 1 257 ? -20.275 0.349 -54.054 1.00 39.81 257 PRO A N 1
ATOM 2022 C CA . PRO A 1 257 ? -20.358 -0.964 -53.373 1.00 39.81 257 PRO A CA 1
ATOM 2023 C C . PRO A 1 257 ? -19.062 -1.692 -52.902 1.00 39.81 257 PRO A C 1
ATOM 2025 O O . PRO A 1 257 ? -17.937 -1.342 -53.239 1.00 39.81 257 PRO A O 1
ATOM 2028 N N . GLU A 1 258 ? -19.312 -2.769 -52.142 1.00 27.00 258 GLU A N 1
ATOM 2029 C CA . GLU A 1 258 ? -18.608 -4.067 -52.015 1.00 27.00 258 GLU A CA 1
ATOM 2030 C C . GLU A 1 258 ? -17.120 -4.238 -52.396 1.00 27.00 258 GLU A C 1
ATOM 2032 O O . GLU A 1 258 ? -16.711 -4.039 -53.543 1.00 27.00 258 GLU A O 1
ATOM 2037 N N . LYS A 1 259 ? -16.389 -4.954 -51.520 1.00 29.41 259 LYS A N 1
ATOM 2038 C CA . LYS A 1 259 ? -15.643 -6.151 -51.959 1.00 29.41 259 LYS A CA 1
ATOM 2039 C C . LYS A 1 259 ? -15.400 -7.178 -50.850 1.00 29.41 259 LYS A C 1
ATOM 2041 O O . LYS A 1 259 ? -15.079 -6.827 -49.721 1.00 29.41 259 LYS A O 1
ATOM 2046 N N . ASN A 1 260 ? -15.527 -8.453 -51.215 1.00 25.86 260 ASN A N 1
ATOM 2047 C CA . ASN A 1 260 ? -15.246 -9.606 -50.358 1.00 25.86 260 ASN A CA 1
ATOM 2048 C C . ASN A 1 260 ? -13.738 -9.836 -50.176 1.00 25.86 260 ASN A C 1
ATOM 2050 O O . ASN A 1 260 ? -12.980 -9.617 -51.119 1.00 25.86 260 ASN A O 1
ATOM 2054 N N . SER A 1 261 ? -13.364 -10.424 -49.037 1.00 27.55 261 SER A N 1
ATOM 2055 C CA . SER A 1 261 ? -12.453 -11.579 -48.974 1.00 27.55 261 SER A CA 1
ATOM 2056 C C . SER A 1 261 ? -12.557 -12.257 -47.606 1.00 27.55 261 SER A C 1
ATOM 2058 O O . SER A 1 261 ? -12.376 -11.609 -46.580 1.00 27.55 261 SER A O 1
ATOM 2060 N N . ALA A 1 262 ? -12.802 -13.565 -47.599 1.00 25.70 262 ALA A N 1
ATOM 2061 C CA . ALA A 1 262 ? -12.420 -14.429 -46.485 1.00 25.70 262 ALA A CA 1
ATOM 2062 C C . ALA A 1 262 ? -11.003 -14.964 -46.748 1.00 25.70 262 ALA A C 1
ATOM 2064 O O . ALA A 1 262 ? -10.640 -15.088 -47.917 1.00 25.70 262 ALA A O 1
ATOM 2065 N N . ASP A 1 263 ? -10.244 -15.331 -45.707 1.00 26.89 263 ASP A N 1
ATOM 2066 C CA . ASP A 1 263 ? -9.839 -16.741 -45.568 1.00 26.89 263 ASP A CA 1
ATOM 2067 C C . ASP A 1 263 ? -9.154 -17.114 -44.235 1.00 26.89 263 ASP A C 1
ATOM 2069 O O . ASP A 1 263 ? -8.498 -16.299 -43.595 1.00 26.89 263 ASP A O 1
ATOM 2073 N N . VAL A 1 264 ? -9.290 -18.405 -43.900 1.00 29.66 264 VAL A N 1
ATOM 2074 C CA . VAL A 1 264 ? -8.369 -19.282 -43.137 1.00 29.66 264 VAL A CA 1
ATOM 2075 C C . VAL A 1 264 ? -7.815 -18.824 -41.769 1.00 29.66 264 VAL A C 1
ATOM 2077 O O . VAL A 1 264 ? -6.811 -18.123 -41.663 1.00 29.66 264 VAL A O 1
ATOM 2080 N N . ASN A 1 265 ? -8.331 -19.472 -40.715 1.00 29.73 265 ASN A N 1
ATOM 2081 C CA . ASN A 1 265 ? -7.553 -19.834 -39.519 1.00 29.73 265 ASN A CA 1
ATOM 2082 C C . ASN A 1 265 ? -6.629 -21.038 -39.814 1.00 29.73 265 ASN A C 1
ATOM 2084 O O . ASN A 1 265 ? -7.123 -22.063 -40.293 1.00 29.73 265 ASN A O 1
ATOM 2088 N N . PRO A 1 266 ? -5.341 -21.007 -39.429 1.00 33.72 266 PRO A N 1
ATOM 2089 C CA . PRO A 1 266 ? -4.546 -22.206 -39.151 1.00 33.72 266 PRO A CA 1
ATOM 2090 C C . PRO A 1 266 ? -4.779 -22.702 -37.703 1.00 33.72 266 PRO A C 1
ATOM 2092 O O . PRO A 1 266 ? -5.098 -21.892 -36.833 1.00 33.72 266 PRO A O 1
ATOM 2095 N N . PRO A 1 267 ? -4.630 -24.008 -37.408 1.00 31.55 267 PRO A N 1
ATOM 2096 C CA . PRO A 1 267 ? -5.073 -24.587 -36.138 1.00 31.55 267 PRO A CA 1
ATOM 2097 C C . PRO A 1 267 ? -4.064 -24.463 -34.988 1.00 31.55 267 PRO A C 1
ATOM 2099 O O . PRO A 1 267 ? -2.847 -24.529 -35.179 1.00 31.55 267 PRO A O 1
ATOM 2102 N N . GLU A 1 268 ? -4.602 -24.411 -33.770 1.00 26.22 268 GLU A N 1
ATOM 2103 C CA . GLU A 1 268 ? -3.859 -24.578 -32.522 1.00 26.22 268 GLU A CA 1
ATOM 2104 C C . GLU A 1 268 ? -3.166 -25.951 -32.455 1.00 26.22 268 GLU A C 1
ATOM 2106 O O . GLU A 1 268 ? -3.695 -26.972 -32.903 1.00 26.22 268 GLU A O 1
ATOM 2111 N N . LYS A 1 269 ? -1.989 -25.996 -31.822 1.00 27.28 269 LYS A N 1
ATOM 2112 C CA . LYS A 1 269 ? -1.364 -27.243 -31.369 1.00 27.28 269 LYS A CA 1
ATOM 2113 C C . LYS A 1 269 ? -1.146 -27.184 -29.867 1.00 27.28 269 LYS A C 1
ATOM 2115 O O . LYS A 1 269 ? -0.226 -26.518 -29.403 1.00 27.28 269 LYS A O 1
ATOM 2120 N N . ASN A 1 270 ? -1.950 -27.943 -29.128 1.00 27.11 270 ASN A N 1
ATOM 2121 C CA . ASN A 1 270 ? -1.688 -28.211 -27.720 1.00 27.11 270 ASN A CA 1
ATOM 2122 C C . ASN A 1 270 ? -0.356 -28.955 -27.568 1.00 27.11 270 ASN A C 1
ATOM 2124 O O . ASN A 1 270 ? -0.211 -30.087 -28.031 1.00 27.11 270 ASN A O 1
ATOM 2128 N N . SER A 1 271 ? 0.593 -28.333 -26.874 1.00 25.81 271 SER A N 1
ATOM 2129 C CA . SER A 1 271 ? 1.768 -28.995 -26.311 1.00 25.81 271 SER A CA 1
ATOM 2130 C C . SER A 1 271 ? 1.807 -28.712 -24.815 1.00 25.81 271 SER A C 1
ATOM 2132 O O . SER A 1 271 ? 2.296 -27.667 -24.387 1.00 25.81 271 SER A O 1
ATOM 2134 N N . THR A 1 272 ? 1.253 -29.633 -24.027 1.00 27.23 272 THR A N 1
ATOM 2135 C CA . THR A 1 272 ? 1.309 -29.584 -22.564 1.00 27.23 272 THR A CA 1
ATOM 2136 C C . THR A 1 272 ? 2.763 -29.530 -22.104 1.00 27.23 272 THR A C 1
ATOM 2138 O O . THR A 1 272 ? 3.542 -30.430 -22.415 1.00 27.23 272 THR A O 1
ATOM 2141 N N . ILE A 1 273 ? 3.115 -28.493 -21.347 1.00 26.81 273 ILE A N 1
ATOM 2142 C CA . ILE A 1 273 ? 4.357 -28.424 -20.576 1.00 26.81 273 ILE A CA 1
ATOM 2143 C C . ILE A 1 273 ? 3.941 -28.202 -19.125 1.00 26.81 273 ILE A C 1
ATOM 2145 O O . ILE A 1 273 ? 3.331 -27.188 -18.790 1.00 26.81 273 ILE A O 1
ATOM 2149 N N . GLU A 1 274 ? 4.224 -29.188 -18.281 1.00 26.50 274 GLU A N 1
ATOM 2150 C CA . GLU A 1 274 ? 3.930 -29.141 -16.851 1.00 26.50 274 GLU A CA 1
ATOM 2151 C C . GLU A 1 274 ? 4.912 -28.181 -16.162 1.00 26.50 274 GLU A C 1
ATOM 2153 O O . GLU A 1 274 ? 6.126 -28.358 -16.260 1.00 26.50 274 GLU A O 1
ATOM 2158 N N . ASN A 1 275 ? 4.399 -27.166 -15.460 1.00 23.89 275 ASN A N 1
ATOM 2159 C CA . ASN A 1 275 ? 5.217 -26.261 -14.648 1.00 23.89 275 ASN A CA 1
ATOM 2160 C C . ASN A 1 275 ? 5.301 -26.787 -13.200 1.00 23.89 275 ASN A C 1
ATOM 2162 O O . ASN A 1 275 ? 4.285 -26.776 -12.500 1.00 23.89 275 ASN A O 1
ATOM 2166 N N . PRO A 1 276 ? 6.479 -27.211 -12.703 1.00 28.16 276 PRO A N 1
ATOM 2167 C CA . PRO A 1 276 ? 6.624 -27.741 -11.348 1.00 28.16 276 PRO A CA 1
ATOM 2168 C C . PRO A 1 276 ? 6.695 -26.605 -10.309 1.00 28.16 276 PRO A C 1
ATOM 2170 O O . PRO A 1 276 ? 7.779 -26.213 -9.883 1.00 28.16 276 PRO A O 1
ATOM 2173 N N . ALA A 1 277 ? 5.537 -26.066 -9.904 1.00 26.59 277 ALA A N 1
ATOM 2174 C CA . ALA A 1 277 ? 5.451 -24.872 -9.047 1.00 26.59 277 ALA A CA 1
ATOM 2175 C C . ALA A 1 277 ? 4.652 -25.028 -7.730 1.00 26.59 277 ALA A C 1
ATOM 2177 O O . ALA A 1 277 ? 4.704 -24.137 -6.887 1.00 26.59 277 ALA A O 1
ATOM 2178 N N . GLU A 1 278 ? 3.940 -26.137 -7.496 1.00 29.33 278 GLU A N 1
ATOM 2179 C CA . GLU A 1 278 ? 2.999 -26.249 -6.356 1.00 29.33 278 GLU A CA 1
ATOM 2180 C C . GLU A 1 278 ? 3.639 -26.598 -4.990 1.00 29.33 278 GLU A C 1
ATOM 2182 O O . GLU A 1 278 ? 2.958 -26.623 -3.968 1.00 29.33 278 GLU A O 1
ATOM 2187 N N . ASN A 1 279 ? 4.952 -26.843 -4.928 1.00 29.30 279 ASN A N 1
ATOM 2188 C CA . ASN A 1 279 ? 5.605 -27.507 -3.785 1.00 29.30 279 ASN A CA 1
ATOM 2189 C C . ASN A 1 279 ? 6.264 -26.573 -2.737 1.00 29.30 279 ASN A C 1
ATOM 2191 O O . ASN A 1 279 ? 7.194 -26.988 -2.047 1.00 29.30 279 ASN A O 1
ATOM 2195 N N . ILE A 1 280 ? 5.819 -25.314 -2.615 1.00 29.77 280 ILE A N 1
ATOM 2196 C CA . ILE A 1 280 ? 6.417 -24.315 -1.691 1.00 29.77 280 ILE A CA 1
ATOM 2197 C C . ILE A 1 280 ? 5.435 -23.794 -0.611 1.00 29.77 280 ILE A C 1
ATOM 2199 O O . ILE A 1 280 ? 5.873 -23.285 0.418 1.00 29.77 280 ILE A O 1
ATOM 2203 N N . LEU A 1 281 ? 4.116 -23.982 -0.761 1.00 31.31 281 LEU A N 1
ATOM 2204 C CA . LEU A 1 281 ? 3.093 -23.387 0.129 1.00 31.31 281 LEU A CA 1
ATOM 2205 C C . LEU A 1 281 ? 2.629 -24.270 1.313 1.00 31.31 281 LEU A C 1
ATOM 2207 O O . LEU A 1 281 ? 1.606 -23.994 1.934 1.00 31.31 281 LEU A O 1
ATOM 2211 N N . THR A 1 282 ? 3.357 -25.333 1.661 1.00 28.42 282 THR A N 1
ATOM 2212 C CA . THR A 1 282 ? 2.936 -26.308 2.693 1.00 28.42 282 THR A CA 1
ATOM 2213 C C . THR A 1 282 ? 3.485 -26.058 4.106 1.00 28.42 282 THR A C 1
ATOM 2215 O O . THR A 1 282 ? 3.041 -26.719 5.045 1.00 28.42 282 THR A O 1
ATOM 2218 N N . ASN A 1 283 ? 4.398 -25.098 4.303 1.00 30.56 283 ASN A N 1
ATOM 2219 C CA . ASN A 1 283 ? 5.154 -24.964 5.561 1.00 30.56 283 ASN A CA 1
ATOM 2220 C C . ASN A 1 283 ? 4.554 -24.034 6.639 1.00 30.56 283 ASN A C 1
ATOM 2222 O O . ASN A 1 283 ? 5.001 -24.095 7.782 1.00 30.56 283 ASN A O 1
ATOM 2226 N N . GLU A 1 284 ? 3.533 -23.219 6.350 1.00 32.00 284 GLU A N 1
ATOM 2227 C CA . GLU A 1 284 ? 2.969 -22.293 7.358 1.00 32.00 284 GLU A CA 1
ATOM 2228 C C . GLU A 1 284 ? 2.142 -22.997 8.456 1.00 32.00 284 GLU A C 1
ATOM 2230 O O . GLU A 1 284 ? 2.058 -22.520 9.585 1.00 32.00 284 GLU A O 1
ATOM 2235 N N . ASN A 1 285 ? 1.576 -24.178 8.178 1.00 30.98 285 ASN A N 1
ATOM 2236 C CA . ASN A 1 285 ? 0.635 -24.871 9.077 1.00 30.98 285 ASN A CA 1
ATOM 2237 C C . ASN A 1 285 ? 1.295 -25.755 10.165 1.00 30.98 285 ASN A C 1
ATOM 2239 O O . ASN A 1 285 ? 0.618 -26.563 10.806 1.00 30.98 285 ASN A O 1
ATOM 2243 N N . LEU A 1 286 ? 2.611 -25.637 10.376 1.00 28.34 286 LEU A N 1
ATOM 2244 C CA . LEU A 1 286 ? 3.378 -26.478 11.312 1.00 28.34 286 LEU A CA 1
ATOM 2245 C C . LEU A 1 286 ? 3.803 -25.762 12.609 1.00 28.34 286 LEU A C 1
ATOM 2247 O O . LEU A 1 286 ? 4.183 -26.429 13.573 1.00 28.34 286 LEU A O 1
ATOM 2251 N N . ALA A 1 287 ? 3.688 -24.431 12.674 1.00 30.33 287 ALA A N 1
ATOM 2252 C CA . ALA A 1 287 ? 4.046 -23.648 13.861 1.00 30.33 287 ALA A CA 1
ATOM 2253 C C . ALA A 1 287 ? 3.002 -23.748 14.995 1.00 30.33 287 ALA A C 1
ATOM 2255 O O . ALA A 1 287 ? 3.363 -23.916 16.159 1.00 30.33 287 ALA A O 1
ATOM 2256 N N . GLU A 1 288 ? 1.705 -23.716 14.670 1.00 32.31 288 GLU A N 1
ATOM 2257 C CA . GLU A 1 288 ? 0.616 -23.568 15.657 1.00 32.31 288 GLU A CA 1
ATOM 2258 C C . GLU A 1 288 ? 0.353 -24.802 16.550 1.00 32.31 288 GLU A C 1
ATOM 2260 O O . GLU A 1 288 ? -0.480 -24.741 17.452 1.00 32.31 288 GLU A O 1
ATOM 2265 N N . LYS A 1 289 ? 1.037 -25.938 16.334 1.00 30.92 289 LYS A N 1
ATOM 2266 C CA . LYS A 1 289 ? 0.758 -27.205 17.050 1.00 30.92 289 LYS A CA 1
ATOM 2267 C C . LYS A 1 289 ? 1.785 -27.632 18.101 1.00 30.92 289 LYS A C 1
ATOM 2269 O O . LYS A 1 289 ? 1.516 -28.579 18.832 1.00 30.92 289 LYS A O 1
ATOM 2274 N N . ASN A 1 290 ? 2.918 -26.939 18.228 1.00 30.22 290 ASN A N 1
ATOM 2275 C CA . ASN A 1 290 ? 4.012 -27.338 19.130 1.00 30.22 290 ASN A CA 1
ATOM 2276 C C . ASN A 1 290 ? 4.142 -26.467 20.400 1.00 30.22 290 ASN A C 1
ATOM 2278 O O . ASN A 1 290 ? 5.181 -26.469 21.054 1.00 30.22 290 ASN A O 1
ATOM 2282 N N . ALA A 1 291 ? 3.077 -25.759 20.792 1.00 29.16 291 ALA A N 1
ATOM 2283 C CA . ALA A 1 291 ? 3.042 -24.873 21.962 1.00 29.16 291 ALA A CA 1
ATOM 2284 C C . ALA A 1 291 ? 2.381 -25.508 23.211 1.00 29.16 291 ALA A C 1
ATOM 2286 O O . ALA A 1 291 ? 1.674 -24.839 23.964 1.00 29.16 291 ALA A O 1
ATOM 2287 N N . THR A 1 292 ? 2.549 -26.817 23.445 1.00 31.23 292 THR A N 1
ATOM 2288 C CA . THR A 1 292 ? 1.941 -27.503 24.609 1.00 31.23 292 THR A CA 1
ATOM 2289 C C . THR A 1 292 ? 2.823 -28.615 25.188 1.00 31.23 292 THR A C 1
ATOM 2291 O O . THR A 1 292 ? 2.542 -29.802 25.029 1.00 31.23 292 THR A O 1
ATOM 2294 N N . SER A 1 293 ? 3.890 -28.245 25.904 1.00 28.02 293 SER A N 1
ATOM 2295 C CA . SER A 1 293 ? 4.570 -29.116 26.883 1.00 28.02 293 SER A CA 1
ATOM 2296 C C . SER A 1 293 ? 5.478 -28.317 27.821 1.00 28.02 293 SER A C 1
ATOM 2298 O O . SER A 1 293 ? 6.316 -27.544 27.369 1.00 28.02 293 SER A O 1
ATOM 2300 N N . ILE A 1 294 ? 5.339 -28.541 29.131 1.00 32.75 294 ILE A N 1
ATOM 2301 C CA . ILE A 1 294 ? 6.197 -27.974 30.184 1.00 32.75 294 ILE A CA 1
ATOM 2302 C C . ILE A 1 294 ? 7.090 -29.087 30.747 1.00 32.75 294 ILE A C 1
ATOM 2304 O O . ILE A 1 294 ? 6.564 -30.116 31.172 1.00 32.75 294 ILE A O 1
ATOM 2308 N N . PRO A 1 295 ? 8.405 -28.853 30.881 1.00 27.22 295 PRO A N 1
ATOM 2309 C CA . PRO A 1 295 ? 9.206 -29.430 31.960 1.00 27.22 295 PRO A CA 1
ATOM 2310 C C . PRO A 1 295 ? 9.640 -28.351 32.967 1.00 27.22 295 PRO A C 1
ATOM 2312 O O . PRO A 1 295 ? 9.749 -27.170 32.644 1.00 27.22 295 PRO A O 1
ATOM 2315 N N . LYS A 1 296 ? 9.897 -28.761 34.212 1.00 25.77 296 LYS A N 1
ATOM 2316 C CA . LYS A 1 296 ? 10.244 -27.879 35.339 1.00 25.77 296 LYS A CA 1
ATOM 2317 C C . LYS A 1 296 ? 11.685 -28.104 35.813 1.00 25.77 296 LYS A C 1
ATOM 2319 O O . LYS A 1 296 ? 12.090 -29.247 35.961 1.00 25.77 296 LYS A O 1
ATOM 2324 N N . VAL A 1 297 ? 12.328 -27.006 36.226 1.00 27.22 297 VAL A N 1
ATOM 2325 C CA . VAL A 1 297 ? 13.364 -26.917 37.282 1.00 27.22 297 VAL A CA 1
ATOM 2326 C C . VAL A 1 297 ? 14.702 -27.645 37.065 1.00 27.22 297 VAL A C 1
ATOM 2328 O O . VAL A 1 297 ? 14.794 -28.864 37.145 1.00 27.22 297 VAL A O 1
ATOM 2331 N N . ALA A 1 298 ? 15.776 -26.850 37.069 1.00 25.58 298 ALA A N 1
ATOM 2332 C CA . ALA A 1 298 ? 16.981 -27.131 37.854 1.00 25.58 298 ALA A CA 1
ATOM 2333 C C . ALA A 1 298 ? 17.579 -25.803 38.365 1.00 25.58 298 ALA A C 1
ATOM 2335 O O . ALA A 1 298 ? 17.643 -24.830 37.618 1.00 25.58 298 ALA A O 1
ATOM 2336 N N . GLN A 1 299 ? 17.995 -25.747 39.635 1.00 30.03 299 GLN A N 1
ATOM 2337 C CA . GLN A 1 299 ? 18.784 -24.644 40.204 1.00 30.03 299 GLN A CA 1
ATOM 2338 C C . GLN A 1 299 ? 20.217 -25.120 40.456 1.00 30.03 299 GLN A C 1
ATOM 2340 O O . GLN A 1 299 ? 20.398 -26.215 40.986 1.00 30.03 299 GLN A O 1
ATOM 2345 N N . THR A 1 300 ? 21.211 -24.259 40.235 1.00 26.14 300 THR A N 1
ATOM 2346 C CA . THR A 1 300 ? 22.565 -24.411 40.803 1.00 26.14 300 THR A CA 1
ATOM 2347 C C . THR A 1 300 ? 23.152 -23.053 41.186 1.00 26.14 300 THR A C 1
ATOM 2349 O O . THR A 1 300 ? 22.997 -22.081 40.452 1.00 26.14 300 THR A O 1
ATOM 2352 N N . LYS A 1 301 ? 23.829 -22.992 42.341 1.00 28.48 301 LYS A N 1
ATOM 2353 C CA . LYS A 1 301 ? 24.567 -21.823 42.858 1.00 28.48 301 LYS A CA 1
ATOM 2354 C C . LYS A 1 301 ? 26.081 -22.038 42.707 1.00 28.48 301 LYS A C 1
ATOM 2356 O O . LYS A 1 301 ? 26.522 -23.150 42.969 1.00 28.48 301 LYS A O 1
ATOM 2361 N N . SER A 1 302 ? 26.843 -20.983 42.404 1.00 26.38 302 SER A N 1
ATOM 2362 C CA . SER A 1 302 ? 28.242 -20.684 42.822 1.00 26.38 302 SER A CA 1
ATOM 2363 C C . SER A 1 302 ? 28.693 -19.435 42.035 1.00 26.38 302 SER A C 1
ATOM 2365 O O . SER A 1 302 ? 28.319 -19.348 40.873 1.00 26.38 302 SER A O 1
ATOM 2367 N N . SER A 1 303 ? 29.371 -18.384 42.520 1.00 27.09 303 SER A N 1
ATOM 2368 C CA . SER A 1 303 ? 30.291 -18.103 43.651 1.00 27.09 303 SER A CA 1
ATOM 2369 C C . SER A 1 303 ? 31.795 -18.309 43.355 1.00 27.09 303 SER A C 1
ATOM 2371 O O . SER A 1 303 ? 32.173 -19.368 42.859 1.00 27.09 303 SER A O 1
ATOM 2373 N N . GLY A 1 304 ? 32.602 -17.271 43.653 1.00 28.17 304 GLY A N 1
ATOM 2374 C CA . GLY A 1 304 ? 34.011 -17.024 43.253 1.00 28.17 304 GLY A CA 1
ATOM 2375 C C . GLY A 1 304 ? 34.106 -15.706 42.443 1.00 28.17 304 GLY A C 1
ATOM 2376 O O . GLY A 1 304 ? 33.333 -15.561 41.504 1.00 28.17 304 GLY A O 1
ATOM 2377 N N . GLU A 1 305 ? 34.790 -14.617 42.843 1.00 31.00 305 GLU A N 1
ATOM 2378 C CA . GLU A 1 305 ? 36.237 -14.382 43.125 1.00 31.00 305 GLU A CA 1
ATOM 2379 C C . GLU A 1 305 ? 37.122 -14.365 41.850 1.00 31.00 305 GLU A C 1
ATOM 2381 O O . GLU A 1 305 ? 36.985 -15.272 41.037 1.00 31.00 305 GLU A O 1
ATOM 2386 N N . LYS A 1 306 ? 38.051 -13.409 41.607 1.00 34.00 306 LYS A N 1
ATOM 2387 C CA . LYS A 1 306 ? 38.426 -12.131 42.285 1.00 34.00 306 LYS A CA 1
ATOM 2388 C C . LYS A 1 306 ? 39.281 -11.227 41.340 1.00 34.00 306 LYS A C 1
ATOM 2390 O O . LYS A 1 306 ? 39.341 -11.520 40.152 1.00 34.00 306 LYS A O 1
ATOM 2395 N N . ASP A 1 307 ? 39.952 -10.207 41.902 1.00 33.94 307 ASP A N 1
ATOM 2396 C CA . ASP A 1 307 ? 40.938 -9.261 41.308 1.00 33.94 307 ASP A CA 1
ATOM 2397 C C . ASP A 1 307 ? 40.376 -8.158 40.373 1.00 33.94 307 ASP A C 1
ATOM 2399 O O . ASP A 1 307 ? 39.378 -8.371 39.692 1.00 33.94 307 ASP A O 1
ATOM 2403 N N . GLY A 1 308 ? 40.946 -6.939 40.304 1.00 31.38 308 GLY A N 1
ATOM 2404 C CA . GLY A 1 308 ? 42.054 -6.334 41.078 1.00 31.38 308 GLY A CA 1
ATOM 2405 C C . GLY A 1 308 ? 42.425 -4.905 40.596 1.00 31.38 308 GLY A C 1
ATOM 2406 O O . GLY A 1 308 ? 42.029 -4.536 39.494 1.00 31.38 308 GLY A O 1
ATOM 2407 N N . SER A 1 309 ? 43.205 -4.151 41.399 1.00 36.66 309 SER A N 1
ATOM 2408 C CA . SER A 1 309 ? 43.693 -2.751 41.191 1.00 36.66 309 SER A CA 1
ATOM 2409 C C . SER A 1 309 ? 42.605 -1.642 41.177 1.00 36.66 309 SER A C 1
ATOM 2411 O O . SER A 1 309 ? 41.550 -1.815 40.580 1.00 36.66 309 SER A O 1
ATOM 2413 N N . GLU A 1 310 ? 42.666 -0.584 42.009 1.00 38.06 310 GLU A N 1
ATOM 2414 C CA . GLU A 1 310 ? 43.570 0.609 42.018 1.00 38.06 310 GLU A CA 1
ATOM 2415 C C . GLU A 1 310 ? 43.227 1.601 40.874 1.00 38.06 310 GLU A C 1
ATOM 2417 O O . GLU A 1 310 ? 42.935 1.170 39.764 1.00 38.06 310 GLU A O 1
ATOM 2422 N N . ASP A 1 311 ? 43.190 2.933 41.045 1.00 36.97 311 ASP A N 1
ATOM 2423 C CA . ASP A 1 311 ? 43.781 3.830 42.066 1.00 36.97 311 ASP A CA 1
ATOM 2424 C C . ASP A 1 311 ? 43.001 5.185 42.156 1.00 36.97 311 ASP A C 1
ATOM 2426 O O . ASP A 1 311 ? 42.147 5.443 41.307 1.00 36.97 311 ASP A O 1
ATOM 2430 N N . GLY A 1 312 ? 43.336 6.086 43.099 1.00 33.97 312 GLY A N 1
ATOM 2431 C CA . GLY A 1 312 ? 43.103 7.546 42.959 1.00 33.97 312 GLY A CA 1
ATOM 2432 C C . GLY A 1 312 ? 42.149 8.274 43.937 1.00 33.97 312 GLY A C 1
ATOM 2433 O O . GLY A 1 312 ? 40.933 8.238 43.779 1.00 33.97 312 GLY A O 1
ATOM 2434 N N . SER A 1 313 ? 42.740 9.031 44.872 1.00 38.47 313 SER A N 1
ATOM 2435 C CA . SER A 1 313 ? 42.201 10.059 45.807 1.00 38.47 313 SER A CA 1
ATOM 2436 C C . SER A 1 313 ? 41.139 11.041 45.236 1.00 38.47 313 SER A C 1
ATOM 2438 O O . SER A 1 313 ? 41.134 11.295 44.038 1.00 38.47 313 SER A O 1
ATOM 2440 N N . ASP A 1 314 ? 40.273 11.719 46.015 1.00 36.62 314 ASP A N 1
ATOM 2441 C CA . ASP A 1 314 ? 40.608 12.728 47.053 1.00 36.62 314 ASP A CA 1
ATOM 2442 C C . ASP A 1 314 ? 39.355 13.362 47.752 1.00 36.62 314 ASP A C 1
ATOM 2444 O O . ASP A 1 314 ? 38.232 13.204 47.282 1.00 36.62 314 ASP A O 1
ATOM 2448 N N . SER A 1 315 ? 39.593 14.169 48.802 1.00 41.00 315 SER A N 1
ATOM 2449 C CA . SER A 1 315 ? 38.770 15.276 49.355 1.00 41.00 315 SER A CA 1
ATOM 2450 C C . SER A 1 315 ? 37.548 15.025 50.278 1.00 41.00 315 SER A C 1
ATOM 2452 O O . SER A 1 315 ? 36.402 14.929 49.848 1.00 41.00 315 SER A O 1
ATOM 2454 N N . SER A 1 316 ? 37.833 15.210 51.579 1.00 48.09 316 SER A N 1
ATOM 2455 C CA . SER A 1 316 ? 37.073 15.957 52.617 1.00 48.09 316 SER A CA 1
ATOM 2456 C C . SER A 1 316 ? 35.755 15.437 53.219 1.00 48.09 316 SER A C 1
ATOM 2458 O O . SER A 1 316 ? 34.739 15.294 52.544 1.00 48.09 316 SER A O 1
ATOM 2460 N N . ASP A 1 317 ? 35.759 15.339 54.554 1.00 40.88 317 ASP A N 1
ATOM 2461 C CA . ASP A 1 317 ? 34.601 15.160 55.438 1.00 40.88 317 ASP A CA 1
ATOM 2462 C C . ASP A 1 317 ? 33.815 16.468 55.660 1.00 40.88 317 ASP A C 1
ATOM 2464 O O . ASP A 1 317 ? 34.429 17.518 55.852 1.00 40.88 317 ASP A O 1
ATOM 2468 N N . TYR A 1 318 ? 32.483 16.379 55.789 1.00 42.09 318 TYR A N 1
ATOM 2469 C CA . TYR A 1 318 ? 31.668 17.303 56.600 1.00 42.09 318 TYR A CA 1
ATOM 2470 C C . TYR A 1 318 ? 30.417 16.596 57.149 1.00 42.09 318 TYR A C 1
ATOM 2472 O O . TYR A 1 318 ? 29.506 16.259 56.393 1.00 42.09 318 TYR A O 1
ATOM 2480 N N . ASP A 1 319 ? 30.343 16.422 58.472 1.00 41.16 319 ASP A N 1
ATOM 2481 C CA . ASP A 1 319 ? 29.125 15.982 59.163 1.00 41.16 319 ASP A CA 1
ATOM 2482 C C . ASP A 1 319 ? 28.026 17.055 59.117 1.00 41.16 319 ASP A C 1
ATOM 2484 O O . ASP A 1 319 ? 28.289 18.241 59.331 1.00 41.16 319 ASP A O 1
ATOM 2488 N N . SER A 1 320 ? 26.765 16.635 58.972 1.00 50.03 320 SER A N 1
ATOM 2489 C CA . SER A 1 320 ? 25.637 17.333 59.611 1.00 50.03 320 SER A CA 1
ATOM 2490 C C . SER A 1 320 ? 24.399 16.439 59.740 1.00 50.03 320 SER A C 1
ATOM 2492 O O . SER A 1 320 ? 23.663 16.214 58.781 1.00 50.03 320 SER A O 1
ATOM 2494 N N . ASP A 1 321 ? 24.130 15.972 60.960 1.00 41.81 321 ASP A N 1
ATOM 2495 C CA . ASP A 1 321 ? 22.824 15.418 61.318 1.00 41.81 321 ASP A CA 1
ATOM 2496 C C . ASP A 1 321 ? 21.749 16.513 61.247 1.00 41.81 321 ASP A C 1
ATOM 2498 O O . ASP A 1 321 ? 21.835 17.520 61.952 1.00 41.81 321 ASP A O 1
ATOM 2502 N N . TYR A 1 322 ? 20.681 16.282 60.479 1.00 37.81 322 TYR A N 1
ATOM 2503 C CA . TYR A 1 322 ? 19.419 17.003 60.656 1.00 37.81 322 TYR A CA 1
ATOM 2504 C C . TYR A 1 322 ? 18.219 16.065 60.520 1.00 37.81 322 TYR A C 1
ATOM 2506 O O . TYR A 1 322 ? 17.737 15.764 59.431 1.00 37.81 322 TYR A O 1
ATOM 2514 N N . SER A 1 323 ? 17.704 15.627 61.670 1.00 46.19 323 SER A N 1
ATOM 2515 C CA . SER A 1 323 ? 16.401 14.970 61.755 1.00 46.19 323 SER A CA 1
ATOM 2516 C C . SER A 1 323 ? 15.293 16.022 61.626 1.00 46.19 323 SER A C 1
ATOM 2518 O O . SER A 1 323 ? 15.201 16.936 62.447 1.00 46.19 323 SER A O 1
ATOM 2520 N N . GLY A 1 324 ? 14.466 15.908 60.584 1.00 31.00 324 GLY A N 1
ATOM 2521 C CA . GLY A 1 324 ? 13.359 16.819 60.283 1.00 31.00 324 GLY A CA 1
ATOM 2522 C C . GLY A 1 324 ? 12.118 16.034 59.865 1.00 31.00 324 GLY A C 1
ATOM 2523 O O . GLY A 1 324 ? 12.191 15.164 59.003 1.00 31.00 324 GLY A O 1
ATOM 2524 N N . SER A 1 325 ? 10.984 16.297 60.514 1.00 33.56 325 SER A N 1
ATOM 2525 C CA . SER A 1 325 ? 9.800 15.433 60.427 1.00 33.56 325 SER A CA 1
ATOM 2526 C C . SER A 1 325 ? 8.820 15.819 59.315 1.00 33.56 325 SER A C 1
ATOM 2528 O O . SER A 1 325 ? 8.622 16.994 59.025 1.00 33.56 325 SER A O 1
ATOM 2530 N N . SER A 1 326 ? 8.078 14.809 58.853 1.00 32.94 326 SER A N 1
ATOM 2531 C CA . SER A 1 326 ? 6.714 14.909 58.310 1.00 32.94 326 SER A CA 1
ATOM 2532 C C . SER A 1 326 ? 6.501 15.617 56.965 1.00 32.94 326 SER A C 1
ATOM 2534 O O . SER A 1 326 ? 6.131 16.787 56.912 1.00 32.94 326 SER A O 1
ATOM 2536 N N . ALA A 1 327 ? 6.458 14.815 55.900 1.00 28.78 327 ALA A N 1
ATOM 2537 C CA . ALA A 1 327 ? 5.431 14.963 54.868 1.00 28.78 327 ALA A CA 1
ATOM 2538 C C . ALA A 1 327 ? 4.964 13.571 54.411 1.00 28.78 327 ALA A C 1
ATOM 2540 O O . ALA A 1 327 ? 5.656 12.885 53.663 1.00 28.78 327 ALA A O 1
ATOM 2541 N N . SER A 1 328 ? 3.794 13.132 54.885 1.00 40.44 328 SER A N 1
ATOM 2542 C CA . SER A 1 328 ? 3.141 11.913 54.391 1.00 40.44 328 SER A CA 1
ATOM 2543 C C . SER A 1 328 ? 2.402 12.230 53.091 1.00 40.44 328 SER A C 1
ATOM 2545 O O . SER A 1 328 ? 1.172 12.299 53.081 1.00 40.44 328 SER A O 1
ATOM 2547 N N . SER A 1 329 ? 3.145 12.467 52.007 1.00 30.44 329 SER A N 1
ATOM 2548 C CA . SER A 1 329 ? 2.560 12.565 50.667 1.00 30.44 329 SER A CA 1
ATOM 2549 C C . SER A 1 329 ? 1.778 11.285 50.372 1.00 30.44 329 SER A C 1
ATOM 2551 O O . SER A 1 329 ? 2.305 10.184 50.541 1.00 30.44 329 SER A O 1
ATOM 2553 N N . GLY A 1 330 ? 0.503 11.432 50.009 1.00 30.81 330 GLY A N 1
ATOM 2554 C CA . GLY A 1 330 ? -0.399 10.299 49.826 1.00 30.81 330 GLY A CA 1
ATOM 2555 C C . GLY A 1 330 ? 0.096 9.349 48.739 1.00 30.81 330 GLY A C 1
ATOM 2556 O O . GLY A 1 330 ? 0.607 9.787 47.710 1.00 30.81 330 GLY A O 1
ATOM 2557 N N . GLN A 1 331 ? -0.077 8.047 48.964 1.00 35.09 331 GLN A N 1
ATOM 2558 C CA . GLN A 1 331 ? 0.159 7.043 47.934 1.00 35.09 331 GLN A CA 1
ATOM 2559 C C . GLN A 1 331 ? -0.973 7.115 46.905 1.00 35.09 331 GLN A C 1
ATOM 2561 O O . GLN A 1 331 ? -1.975 6.411 47.028 1.00 35.09 331 GLN A O 1
ATOM 2566 N N . SER A 1 332 ? -0.796 7.957 45.885 1.00 37.41 332 SER A N 1
ATOM 2567 C CA . SER A 1 332 ? -1.355 7.632 44.578 1.00 37.41 332 SER A CA 1
ATOM 2568 C C . SER A 1 332 ? -0.622 6.379 44.103 1.00 37.41 332 SER A C 1
ATOM 2570 O O . SER A 1 332 ? 0.569 6.413 43.793 1.00 37.41 332 SER A O 1
ATOM 2572 N N . GLU A 1 333 ? -1.293 5.232 44.176 1.00 43.78 333 GLU A N 1
ATOM 2573 C CA . GLU A 1 333 ? -0.823 4.001 43.541 1.00 43.78 333 GLU A CA 1
ATOM 2574 C C . GLU A 1 333 ? -1.165 4.107 42.048 1.00 43.78 333 GLU A C 1
ATOM 2576 O O . GLU A 1 333 ? -2.112 3.467 41.590 1.00 43.78 333 GLU A O 1
ATOM 2581 N N . ASP A 1 334 ? -0.435 4.974 41.331 1.00 55.62 334 ASP A N 1
ATOM 2582 C CA . ASP A 1 334 ? -0.669 5.288 39.917 1.00 55.62 334 ASP A CA 1
ATOM 2583 C C . ASP A 1 334 ? -0.811 3.994 39.111 1.00 55.62 334 ASP A C 1
ATOM 2585 O O . ASP A 1 334 ? 0.099 3.158 39.057 1.00 55.62 334 ASP A O 1
ATOM 2589 N N . ILE A 1 335 ? -1.982 3.805 38.499 1.00 62.88 335 ILE A N 1
ATOM 2590 C CA . ILE A 1 335 ? -2.246 2.646 37.652 1.00 62.88 335 ILE A CA 1
ATOM 2591 C C . ILE A 1 335 ? -1.409 2.843 36.382 1.00 62.88 335 ILE A C 1
ATOM 2593 O O . ILE A 1 335 ? -1.670 3.805 35.662 1.00 62.88 335 ILE A O 1
ATOM 2597 N N . PRO A 1 336 ? -0.431 1.967 36.061 1.00 79.31 336 PRO A N 1
ATOM 2598 C CA . PRO A 1 336 ? 0.447 2.199 34.917 1.00 79.31 336 PRO A CA 1
ATOM 2599 C C . PRO A 1 336 ? -0.369 2.362 33.635 1.00 79.31 336 PRO A C 1
ATOM 2601 O O . PRO A 1 336 ? -1.183 1.488 33.315 1.00 79.31 336 PRO A O 1
ATOM 2604 N N . VAL A 1 337 ? -0.154 3.454 32.899 1.00 87.44 337 VAL A N 1
ATOM 2605 C CA . VAL A 1 337 ? -0.916 3.815 31.691 1.00 87.44 337 VAL A CA 1
ATOM 2606 C C . VAL A 1 337 ? -0.939 2.644 30.703 1.00 87.44 337 VAL A C 1
ATOM 2608 O O . VAL A 1 337 ? -1.983 2.287 30.150 1.00 87.44 337 VAL A O 1
ATOM 2611 N N . ARG A 1 338 ? 0.188 1.941 30.568 1.00 89.81 338 ARG A N 1
ATOM 2612 C CA . ARG A 1 338 ? 0.375 0.699 29.806 1.00 89.81 338 ARG A CA 1
ATOM 2613 C C . ARG A 1 338 ? -0.650 -0.399 30.122 1.00 89.81 338 ARG A C 1
ATOM 2615 O O . ARG A 1 338 ? -1.076 -1.108 29.212 1.00 89.81 338 ARG A O 1
ATOM 2622 N N . ARG A 1 339 ? -1.084 -0.544 31.381 1.00 89.44 339 ARG A N 1
ATOM 2623 C CA . ARG A 1 339 ? -2.111 -1.520 31.800 1.00 89.44 339 ARG A CA 1
ATOM 2624 C C . ARG A 1 339 ? -3.492 -1.133 31.276 1.00 89.44 339 ARG A C 1
ATOM 2626 O O . ARG A 1 339 ? -4.158 -1.975 30.681 1.00 89.44 339 ARG A O 1
ATOM 2633 N N . LEU A 1 340 ? -3.899 0.124 31.457 1.00 91.44 340 LEU A N 1
ATOM 2634 C CA . LEU A 1 340 ? -5.162 0.634 30.904 1.00 91.44 340 LEU A CA 1
ATOM 2635 C C . LEU A 1 340 ? -5.148 0.548 29.369 1.00 91.44 340 LEU A C 1
ATOM 2637 O O . LEU A 1 340 ? -6.135 0.158 28.745 1.00 91.44 340 LEU A O 1
ATOM 2641 N N . THR A 1 341 ? -3.984 0.797 28.766 1.00 94.12 341 THR A N 1
ATOM 2642 C CA . THR A 1 341 ? -3.780 0.760 27.312 1.00 94.12 341 THR A CA 1
ATOM 2643 C C . THR A 1 341 ? -3.931 -0.648 26.751 1.00 94.12 341 THR A C 1
ATOM 2645 O O . THR A 1 341 ? -4.481 -0.802 25.667 1.00 94.12 341 THR A O 1
ATOM 2648 N N . VAL A 1 342 ? -3.541 -1.695 27.488 1.00 94.38 342 VAL A N 1
ATOM 2649 C CA . VAL A 1 342 ? -3.818 -3.088 27.092 1.00 94.38 342 VAL A CA 1
ATOM 2650 C C . VAL A 1 342 ? -5.317 -3.398 27.079 1.00 94.38 342 VAL A C 1
ATOM 2652 O O . VAL A 1 342 ? -5.778 -4.078 26.160 1.00 94.38 342 VAL A O 1
ATOM 2655 N N . GLU A 1 343 ? -6.101 -2.895 28.037 1.00 93.88 343 GLU A N 1
ATOM 2656 C CA . GLU A 1 343 ? -7.557 -3.103 28.026 1.00 93.88 343 GLU A CA 1
ATOM 2657 C C . GLU A 1 343 ? -8.254 -2.311 26.909 1.00 93.88 343 GLU A C 1
ATOM 2659 O O . GLU A 1 343 ? -9.128 -2.855 26.232 1.00 93.88 343 GLU A O 1
ATOM 2664 N N . LEU A 1 344 ? -7.816 -1.080 26.627 1.00 95.56 3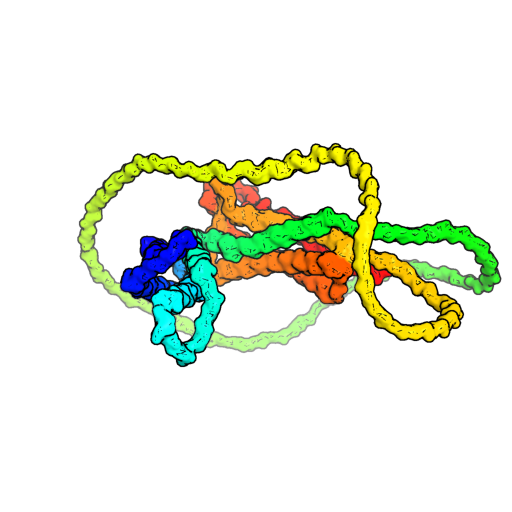44 LEU A N 1
ATOM 2665 C CA . LEU A 1 344 ? -8.312 -0.297 25.490 1.00 95.56 344 LEU A CA 1
ATOM 2666 C C . LEU A 1 344 ? -7.900 -0.918 24.138 1.00 95.56 344 LEU A C 1
ATOM 2668 O O . LEU A 1 344 ? -8.718 -1.057 23.228 1.00 95.56 344 LEU A O 1
ATOM 2672 N N . ALA A 1 345 ? -6.663 -1.402 24.013 1.00 96.19 345 ALA A N 1
ATOM 2673 C CA . ALA A 1 345 ? -6.163 -2.066 22.810 1.00 96.19 345 ALA A CA 1
ATOM 2674 C C . ALA A 1 345 ? -6.908 -3.374 22.488 1.00 96.19 345 ALA A C 1
ATOM 2676 O O . ALA A 1 345 ? -7.179 -3.663 21.319 1.00 96.19 345 ALA A O 1
ATOM 2677 N N . LYS A 1 346 ? -7.330 -4.141 23.504 1.00 96.50 346 LYS A N 1
ATOM 2678 C CA . LYS A 1 346 ? -8.223 -5.301 23.313 1.00 96.50 346 LYS A CA 1
ATOM 2679 C C . LYS A 1 346 ? -9.563 -4.908 22.679 1.00 96.50 346 LYS A C 1
ATOM 2681 O O . LYS A 1 346 ? -10.102 -5.693 21.897 1.00 96.50 346 LYS A O 1
ATOM 2686 N N . GLN A 1 347 ? -10.078 -3.709 22.966 1.00 97.06 347 GLN A N 1
ATOM 2687 C CA . GLN A 1 347 ? -11.315 -3.182 22.376 1.00 97.06 347 GLN A CA 1
ATOM 2688 C C . GLN A 1 347 ? -11.132 -2.677 20.932 1.00 97.06 347 GLN A C 1
ATOM 2690 O O . GLN A 1 347 ? -12.090 -2.703 20.162 1.00 97.06 347 GLN A O 1
ATOM 2695 N N . ALA A 1 348 ? -9.910 -2.315 20.519 1.00 97.25 348 ALA A N 1
ATOM 2696 C CA . ALA A 1 348 ? -9.596 -1.971 19.125 1.00 97.25 348 ALA A CA 1
ATOM 2697 C C . ALA A 1 348 ? -9.515 -3.204 18.196 1.00 97.25 348 ALA A C 1
ATOM 2699 O O . ALA A 1 348 ? -9.861 -3.125 17.015 1.00 97.25 348 ALA A O 1
ATOM 2700 N N . ILE A 1 349 ? -9.095 -4.370 18.711 1.00 97.25 349 ILE A N 1
ATOM 2701 C CA . ILE A 1 349 ? -8.916 -5.607 17.919 1.00 97.25 349 ILE A CA 1
ATOM 2702 C C . ILE A 1 349 ? -10.155 -5.995 17.072 1.00 97.25 349 ILE A C 1
ATOM 2704 O O . ILE A 1 349 ? -9.962 -6.398 15.920 1.00 97.25 349 ILE A O 1
ATOM 2708 N N . PRO A 1 350 ? -11.408 -5.912 17.568 1.00 98.00 350 PRO A N 1
ATOM 2709 C CA . PRO A 1 350 ? -12.612 -6.089 16.754 1.00 98.00 350 PRO A CA 1
ATOM 2710 C C . PRO A 1 350 ? -12.678 -5.186 15.516 1.00 98.00 350 PRO A C 1
ATOM 2712 O O . PRO A 1 350 ? -12.902 -5.709 14.426 1.00 98.00 350 PRO A O 1
ATOM 2715 N N . ILE A 1 351 ? -12.423 -3.878 15.653 1.00 98.25 351 ILE A N 1
ATOM 2716 C CA . ILE A 1 351 ? -12.442 -2.906 14.542 1.00 98.25 351 ILE A CA 1
ATOM 2717 C C . ILE A 1 351 ? -11.446 -3.351 13.466 1.00 98.25 351 ILE A C 1
ATOM 2719 O O . ILE A 1 351 ? -11.818 -3.586 12.316 1.00 98.25 351 ILE A O 1
ATOM 2723 N N . VAL A 1 352 ? -10.195 -3.594 13.870 1.00 97.62 352 VAL A N 1
ATOM 2724 C CA . VAL A 1 352 ? -9.121 -4.036 12.970 1.00 97.62 352 VAL A CA 1
ATOM 2725 C C . VAL A 1 352 ? -9.472 -5.355 12.268 1.00 97.62 352 VAL A C 1
ATOM 2727 O O . VAL A 1 352 ? -9.234 -5.516 11.071 1.00 97.62 352 VAL A O 1
ATOM 2730 N N . LYS A 1 353 ? -10.077 -6.318 12.976 1.00 96.56 353 LYS A N 1
ATOM 2731 C CA . LYS A 1 353 ? -10.524 -7.586 12.375 1.00 96.56 353 LYS A CA 1
ATOM 2732 C C . LYS A 1 353 ? -11.631 -7.381 11.340 1.00 96.56 353 LYS A C 1
ATOM 2734 O O . LYS A 1 353 ? -11.596 -8.049 10.310 1.00 96.56 353 LYS A O 1
ATOM 2739 N N . LEU A 1 354 ? -12.578 -6.475 11.579 1.00 96.81 354 LEU A N 1
ATOM 2740 C CA . LEU A 1 354 ? -13.679 -6.185 10.654 1.00 96.81 354 LEU A CA 1
ATOM 2741 C C . LEU A 1 354 ? -13.171 -5.493 9.378 1.00 96.81 354 LEU A C 1
ATOM 2743 O O . LEU A 1 354 ? -13.535 -5.918 8.283 1.00 96.81 354 LEU A O 1
ATOM 2747 N N . VAL A 1 355 ? -12.237 -4.544 9.503 1.00 96.25 355 VAL A N 1
ATOM 2748 C CA . VAL A 1 355 ? -11.529 -3.910 8.370 1.00 96.25 355 VAL A CA 1
ATOM 2749 C C . VAL A 1 355 ? -10.787 -4.963 7.536 1.00 96.25 355 VAL A C 1
ATOM 2751 O O . VAL A 1 355 ? -10.953 -5.045 6.319 1.00 96.25 355 VAL A O 1
ATOM 2754 N N . ARG A 1 356 ? -10.036 -5.866 8.183 1.00 94.62 356 ARG A N 1
ATOM 2755 C CA . ARG A 1 356 ? -9.343 -6.971 7.493 1.00 94.62 356 ARG A CA 1
ATOM 2756 C C . ARG A 1 356 ? -10.312 -7.950 6.816 1.00 94.62 356 ARG A C 1
ATOM 2758 O O . ARG A 1 356 ? -9.986 -8.488 5.762 1.00 94.62 356 ARG A O 1
ATOM 2765 N N . ILE A 1 357 ? -11.497 -8.189 7.386 1.00 92.50 357 ILE A N 1
ATOM 2766 C CA . ILE A 1 357 ? -12.554 -9.018 6.775 1.00 92.50 357 ILE A CA 1
ATOM 2767 C C . ILE A 1 357 ? -13.173 -8.324 5.553 1.00 92.50 357 ILE A C 1
ATOM 2769 O O . ILE A 1 357 ? -13.433 -8.998 4.556 1.00 92.50 357 ILE A O 1
ATOM 2773 N N . PHE A 1 358 ? -13.370 -7.005 5.605 1.00 93.25 358 PHE A N 1
ATOM 2774 C CA . PHE A 1 358 ? -13.872 -6.198 4.493 1.00 93.25 358 PHE A CA 1
ATOM 2775 C C . PHE A 1 358 ? -12.956 -6.289 3.269 1.00 93.25 358 PHE A C 1
ATOM 2777 O O . PHE A 1 358 ? -13.375 -6.804 2.231 1.00 93.25 358 PHE A O 1
ATOM 2784 N N . PHE A 1 359 ? -11.679 -5.923 3.406 1.00 92.81 359 PHE A N 1
ATOM 2785 C CA . PHE A 1 359 ? -10.731 -6.030 2.293 1.00 92.81 359 PHE A CA 1
ATOM 2786 C C . PHE A 1 359 ? -10.560 -7.479 1.820 1.00 92.81 359 PHE A C 1
ATOM 2788 O O . PHE A 1 359 ? -10.570 -7.736 0.621 1.00 92.81 359 PHE A O 1
ATOM 2795 N N . LYS A 1 360 ? -10.548 -8.465 2.727 1.00 89.44 360 LYS A N 1
ATOM 2796 C CA . LYS A 1 360 ? -10.502 -9.895 2.364 1.00 89.44 360 LYS A CA 1
ATOM 2797 C C . LYS A 1 360 ? -11.737 -10.398 1.595 1.00 89.44 360 LYS A C 1
ATOM 2799 O O . LYS A 1 360 ? -11.618 -11.409 0.905 1.00 89.44 360 LYS A O 1
ATOM 2804 N N . LYS A 1 361 ? -12.896 -9.732 1.696 1.00 86.25 361 LYS A N 1
ATOM 2805 C CA . LYS A 1 361 ? -14.080 -9.990 0.850 1.00 86.25 361 LYS A CA 1
ATOM 2806 C C . LYS A 1 361 ? -13.934 -9.374 -0.547 1.00 86.25 361 LYS A C 1
ATOM 2808 O O . LYS A 1 361 ? -14.429 -9.965 -1.501 1.00 86.25 361 LYS A O 1
ATOM 2813 N N . LEU A 1 362 ? -13.264 -8.225 -0.674 1.00 86.75 362 LEU A N 1
ATOM 2814 C CA . LEU A 1 362 ? -13.012 -7.552 -1.957 1.00 86.75 362 LEU A CA 1
ATOM 2815 C C . LEU A 1 362 ? -11.843 -8.185 -2.743 1.00 86.75 362 LEU A C 1
ATOM 2817 O O . LEU A 1 362 ? -11.875 -8.222 -3.978 1.00 86.75 362 LEU A O 1
ATOM 2821 N N . SER A 1 363 ? -10.819 -8.686 -2.041 1.00 83.38 363 SER A N 1
ATOM 2822 C CA . SER A 1 363 ? -9.598 -9.283 -2.603 1.00 83.38 363 SER A CA 1
ATOM 2823 C C . SER A 1 363 ? -9.840 -10.584 -3.384 1.00 83.38 363 SER A C 1
ATOM 2825 O O . SER A 1 363 ? -10.671 -11.418 -3.025 1.00 83.38 363 SER A O 1
ATOM 2827 N N . ARG A 1 364 ? -9.071 -10.790 -4.462 1.00 66.69 364 ARG A N 1
ATOM 2828 C CA . ARG A 1 364 ? -9.060 -12.040 -5.251 1.00 66.69 364 ARG A CA 1
ATOM 2829 C C . ARG A 1 364 ? -8.584 -13.218 -4.378 1.00 66.69 364 ARG A C 1
ATOM 2831 O O . ARG A 1 364 ? -7.537 -13.117 -3.744 1.00 66.69 364 ARG A O 1
ATOM 2838 N N . ARG A 1 365 ? -9.311 -14.349 -4.359 1.00 52.78 365 ARG A N 1
ATOM 2839 C CA . ARG A 1 365 ? -8.982 -15.513 -3.504 1.00 52.78 365 ARG A CA 1
ATOM 2840 C C . ARG A 1 365 ? -9.061 -16.870 -4.223 1.00 52.78 365 ARG A C 1
ATOM 2842 O O . ARG A 1 365 ? -9.905 -17.707 -3.914 1.00 52.78 365 ARG A O 1
ATOM 2849 N N . GLY A 1 366 ? -8.107 -17.112 -5.120 1.00 51.81 366 GLY A N 1
ATOM 2850 C CA . GLY A 1 366 ? -7.930 -18.405 -5.794 1.00 51.81 366 GLY A CA 1
ATOM 2851 C C . GLY A 1 366 ? -8.994 -18.711 -6.854 1.00 51.81 366 GLY A C 1
ATOM 2852 O O . GLY A 1 366 ? -9.739 -17.832 -7.276 1.00 51.81 366 GLY A O 1
ATOM 2853 N N . SER A 1 367 ? -9.048 -19.971 -7.291 1.00 44.84 367 SER A N 1
ATOM 2854 C CA . SER A 1 367 ? -9.904 -20.449 -8.390 1.00 44.84 367 SER A CA 1
ATOM 2855 C C . SER A 1 367 ? -11.408 -20.454 -8.087 1.00 44.84 367 SER A C 1
ATOM 2857 O O . SER A 1 367 ? -12.210 -20.516 -9.015 1.00 44.84 367 SER A O 1
ATOM 2859 N N . ASN A 1 368 ? -11.808 -20.342 -6.818 1.00 49.59 368 ASN A N 1
ATOM 2860 C CA . ASN A 1 368 ? -13.211 -20.326 -6.403 1.00 49.59 368 ASN A CA 1
ATOM 2861 C C . ASN A 1 368 ? -13.715 -18.891 -6.183 1.00 49.59 368 ASN A C 1
ATOM 2863 O O . ASN A 1 368 ? -13.904 -18.460 -5.049 1.00 49.59 368 ASN A O 1
ATOM 2867 N N . LEU A 1 369 ? -13.933 -18.201 -7.308 1.00 54.91 369 LEU A N 1
ATOM 2868 C CA . LEU A 1 369 ? -14.907 -17.118 -7.520 1.00 54.91 369 LEU A CA 1
ATOM 2869 C C . LEU A 1 369 ? -14.976 -16.001 -6.453 1.00 54.91 369 LEU A C 1
ATOM 2871 O O . LEU A 1 369 ? -15.634 -16.131 -5.419 1.00 54.91 369 LEU A O 1
ATOM 2875 N N . ARG A 1 370 ? -14.484 -14.802 -6.809 1.00 66.00 370 ARG A N 1
ATOM 2876 C CA . ARG A 1 370 ? -15.217 -13.587 -6.403 1.00 66.00 370 ARG A CA 1
ATOM 2877 C C . ARG A 1 370 ? -16.579 -13.639 -7.114 1.00 66.00 370 ARG A C 1
ATOM 2879 O O . ARG A 1 370 ? -16.575 -13.861 -8.321 1.00 66.00 370 ARG A O 1
ATOM 2886 N N . PRO A 1 371 ? -17.719 -13.439 -6.434 1.00 69.38 371 PRO A N 1
ATOM 2887 C CA . PRO A 1 371 ? -19.019 -13.443 -7.105 1.00 69.38 371 PRO A CA 1
ATOM 2888 C C . PRO A 1 371 ? -19.290 -12.147 -7.886 1.00 69.38 371 PRO A C 1
ATOM 2890 O O . PRO A 1 371 ? -20.208 -12.120 -8.699 1.00 69.38 371 PRO A O 1
ATOM 2893 N N . PHE A 1 372 ? -18.497 -11.093 -7.658 1.00 77.88 372 PHE A N 1
ATOM 2894 C CA . PHE A 1 372 ? -18.662 -9.757 -8.234 1.00 77.88 372 PHE A CA 1
ATOM 2895 C C . PHE A 1 372 ? -17.368 -9.183 -8.836 1.00 77.88 372 PHE A C 1
ATOM 2897 O O . PHE A 1 372 ? -16.250 -9.574 -8.476 1.00 77.88 372 PHE A O 1
ATOM 2904 N N . THR A 1 373 ? -17.548 -8.198 -9.710 1.00 83.94 373 THR A N 1
ATOM 2905 C CA . THR A 1 373 ? -16.549 -7.235 -10.188 1.00 83.94 373 THR A CA 1
ATOM 2906 C C . THR A 1 373 ? -17.048 -5.805 -9.911 1.00 83.94 373 THR A C 1
ATOM 2908 O O . THR A 1 373 ? -18.153 -5.643 -9.393 1.00 83.94 373 THR A O 1
ATOM 2911 N N . LEU A 1 374 ? -16.247 -4.779 -10.211 1.00 86.00 374 LEU A N 1
ATOM 2912 C CA . LEU A 1 374 ? -16.792 -3.438 -10.439 1.00 86.00 374 LEU A CA 1
ATOM 2913 C C . LEU A 1 374 ? -17.308 -3.330 -11.876 1.00 86.00 374 LEU A C 1
ATOM 2915 O O . LEU A 1 374 ? -16.779 -4.007 -12.762 1.00 86.00 374 LEU A O 1
ATOM 2919 N N . ASP A 1 375 ? -18.317 -2.488 -12.069 1.00 83.50 375 ASP A N 1
ATOM 2920 C CA . ASP A 1 375 ? -18.828 -2.092 -13.378 1.00 83.50 375 ASP A CA 1
ATOM 2921 C C . ASP A 1 375 ? -17.755 -1.352 -14.199 1.00 83.50 375 ASP A C 1
ATOM 2923 O O . ASP A 1 375 ? -16.915 -0.629 -13.654 1.00 83.50 375 ASP A O 1
ATOM 2927 N N . GLU A 1 376 ? -17.787 -1.519 -15.519 1.00 83.00 376 GLU A N 1
ATOM 2928 C CA . GLU A 1 376 ? -16.908 -0.793 -16.438 1.00 83.00 376 GLU A CA 1
ATOM 2929 C C . GLU A 1 376 ? -17.360 0.669 -16.610 1.00 83.00 376 GLU A C 1
ATOM 2931 O O . GLU A 1 376 ? -16.513 1.529 -16.876 1.00 83.00 376 GLU A O 1
ATOM 2936 N N . GLU A 1 377 ? -18.649 0.966 -16.367 1.00 87.25 377 GLU A N 1
ATOM 2937 C CA . GLU A 1 377 ? -19.235 2.318 -16.411 1.00 87.25 377 GLU A CA 1
ATOM 2938 C C . GLU A 1 377 ? -18.733 3.264 -15.296 1.00 87.25 377 GLU A C 1
ATOM 2940 O O . GLU A 1 377 ? -18.981 4.466 -15.358 1.00 87.25 377 GLU A O 1
ATOM 2945 N N . MET A 1 378 ? -17.977 2.772 -14.307 1.00 91.94 378 MET A N 1
ATOM 2946 C CA . MET A 1 378 ? -17.403 3.600 -13.237 1.00 91.94 378 MET A CA 1
ATOM 2947 C C . MET A 1 378 ? -16.307 4.546 -13.776 1.00 91.94 378 MET A C 1
ATOM 2949 O O . MET A 1 378 ? -15.305 4.090 -14.345 1.00 91.94 378 MET A O 1
ATOM 2953 N N . SER A 1 379 ? -16.484 5.861 -13.601 1.00 94.00 379 SER A N 1
ATOM 2954 C CA . SER A 1 379 ? -15.580 6.906 -14.122 1.00 94.00 379 SER A CA 1
ATOM 2955 C C . SER A 1 379 ? -14.266 7.046 -13.334 1.00 94.00 379 SER A C 1
ATOM 2957 O O . SER A 1 379 ? -14.141 6.533 -12.219 1.00 94.00 379 SER A O 1
ATOM 2959 N N . SER A 1 380 ? -13.267 7.750 -13.884 1.00 94.06 380 SER A N 1
ATOM 2960 C CA . SER A 1 380 ? -12.007 8.016 -13.169 1.00 94.06 380 SER A CA 1
ATOM 2961 C C . SER A 1 380 ? -12.194 8.792 -11.862 1.00 94.06 380 SER A C 1
ATOM 2963 O O . SER A 1 380 ? -11.585 8.409 -10.862 1.00 94.06 380 SER A O 1
ATOM 2965 N N . ASP A 1 381 ? -13.051 9.819 -11.846 1.00 94.50 381 ASP A N 1
ATOM 2966 C CA . ASP A 1 381 ? -13.382 10.592 -10.637 1.00 94.50 381 ASP A CA 1
ATOM 2967 C C . ASP A 1 381 ? -13.946 9.679 -9.531 1.00 94.50 381 ASP A C 1
ATOM 2969 O O . ASP A 1 381 ? -13.608 9.816 -8.354 1.00 94.50 381 ASP A O 1
ATOM 2973 N N . GLU A 1 382 ? -14.777 8.700 -9.895 1.00 95.31 382 GLU A N 1
ATOM 2974 C CA . GLU A 1 382 ? -15.397 7.774 -8.943 1.00 95.31 382 GLU A CA 1
ATOM 2975 C C . GLU A 1 382 ? -14.446 6.666 -8.483 1.00 95.31 382 GLU A C 1
ATOM 2977 O O . GLU A 1 382 ? -14.467 6.293 -7.307 1.00 95.31 382 GLU A O 1
ATOM 2982 N N . LEU A 1 383 ? -13.593 6.153 -9.376 1.00 95.31 383 LEU A N 1
ATOM 2983 C CA . LEU A 1 383 ? -12.524 5.210 -9.031 1.00 95.31 383 LEU A CA 1
ATOM 2984 C C . LEU A 1 383 ? -11.534 5.840 -8.038 1.00 95.31 383 LEU A C 1
ATOM 2986 O O . LEU A 1 383 ? -11.094 5.171 -7.100 1.00 95.31 383 LEU A O 1
ATOM 2990 N N . GLU A 1 384 ? -11.214 7.125 -8.206 1.00 95.88 384 GLU A N 1
ATOM 2991 C CA . GLU A 1 384 ? -10.379 7.878 -7.269 1.00 95.88 384 GLU A CA 1
ATOM 2992 C C . GLU A 1 384 ? -11.119 8.132 -5.946 1.00 95.88 384 GLU A C 1
ATOM 2994 O O . GLU A 1 384 ? -10.619 7.750 -4.889 1.00 95.88 384 GLU A O 1
ATOM 2999 N N . ALA A 1 385 ? -12.359 8.635 -5.986 1.00 96.25 385 ALA A N 1
ATOM 3000 C CA . ALA A 1 385 ? -13.171 8.874 -4.789 1.00 96.25 385 ALA A CA 1
ATOM 3001 C C . ALA A 1 385 ? -13.481 7.596 -3.981 1.00 96.25 385 ALA A C 1
ATOM 3003 O O . ALA A 1 385 ? -13.709 7.671 -2.769 1.00 96.25 385 ALA A O 1
ATOM 3004 N N . LEU A 1 386 ? -13.494 6.418 -4.619 1.00 96.31 386 LEU A N 1
ATOM 3005 C CA . LEU A 1 386 ? -13.545 5.125 -3.935 1.00 96.31 386 LEU A CA 1
ATOM 3006 C C . LEU A 1 386 ? -12.202 4.801 -3.267 1.00 96.31 386 LEU A C 1
ATOM 3008 O O . LEU A 1 386 ? -12.193 4.414 -2.097 1.00 96.31 386 LEU A O 1
ATOM 3012 N N . LEU A 1 387 ? -11.077 4.964 -3.971 1.00 96.19 387 LEU A N 1
ATOM 3013 C CA . LEU A 1 387 ? -9.750 4.697 -3.410 1.00 96.19 387 LEU A CA 1
ATOM 3014 C C . LEU A 1 387 ? -9.435 5.608 -2.216 1.00 96.19 387 LEU A C 1
ATOM 3016 O O . LEU A 1 387 ? -8.962 5.110 -1.197 1.00 96.19 387 LEU A O 1
ATOM 3020 N N . GLU A 1 388 ? -9.736 6.906 -2.316 1.00 96.38 388 GLU A N 1
ATOM 3021 C CA . GLU A 1 388 ? -9.598 7.871 -1.219 1.00 96.38 388 GLU A CA 1
ATOM 3022 C C . GLU A 1 388 ? -10.331 7.380 0.033 1.00 96.38 388 GLU A C 1
ATOM 3024 O O . GLU A 1 388 ? -9.713 7.206 1.079 1.00 96.38 388 GLU A O 1
ATOM 3029 N N . LYS A 1 389 ? -11.624 7.041 -0.080 1.00 95.62 389 LYS A N 1
ATOM 3030 C CA . LYS A 1 389 ? -12.429 6.595 1.072 1.00 95.62 389 LYS A CA 1
ATOM 3031 C C . LYS A 1 389 ? -11.937 5.281 1.662 1.00 95.62 389 LYS A C 1
ATOM 3033 O O . LYS A 1 389 ? -11.969 5.123 2.879 1.00 95.62 389 LYS A O 1
ATOM 3038 N N . LEU A 1 390 ? -11.471 4.345 0.833 1.00 96.31 390 LEU A N 1
ATOM 3039 C CA . LEU A 1 390 ? -10.889 3.081 1.293 1.00 96.31 390 LEU A CA 1
ATOM 3040 C C . LEU A 1 390 ? -9.557 3.296 2.029 1.00 96.31 390 LEU A C 1
ATOM 3042 O O . LEU A 1 390 ? -9.307 2.639 3.045 1.00 96.31 390 LEU A O 1
ATOM 3046 N N . ASN A 1 391 ? -8.732 4.228 1.553 1.00 96.38 391 ASN A N 1
ATOM 3047 C CA . ASN A 1 391 ? -7.470 4.592 2.186 1.00 96.38 391 ASN A CA 1
ATOM 3048 C C . ASN A 1 391 ? -7.704 5.359 3.493 1.00 96.38 391 ASN A C 1
ATOM 3050 O O . ASN A 1 391 ? -7.203 4.917 4.522 1.00 96.38 391 ASN A O 1
ATOM 3054 N N . ASP A 1 392 ? -8.521 6.415 3.493 1.00 96.69 392 ASP A N 1
ATOM 3055 C CA . ASP A 1 392 ? -8.865 7.208 4.683 1.00 96.69 392 ASP A CA 1
ATOM 3056 C C . ASP A 1 392 ? -9.497 6.347 5.786 1.00 96.69 392 ASP A C 1
ATOM 3058 O O . ASP A 1 392 ? -9.126 6.452 6.956 1.00 96.69 392 ASP A O 1
ATOM 3062 N N . PHE A 1 393 ? -10.422 5.452 5.418 1.00 95.25 393 PHE A N 1
ATOM 3063 C CA . PHE A 1 393 ? -11.022 4.471 6.326 1.00 95.25 393 PHE A CA 1
ATOM 3064 C C . PHE A 1 393 ? -9.960 3.587 6.992 1.00 95.25 393 PHE A C 1
ATOM 3066 O O . PHE A 1 393 ? -9.975 3.401 8.210 1.00 95.25 393 PHE A O 1
ATOM 3073 N N . THR A 1 394 ? -9.022 3.055 6.206 1.00 97.31 394 THR A N 1
ATOM 3074 C CA . THR A 1 394 ? -7.953 2.183 6.713 1.00 97.31 394 THR A CA 1
ATOM 3075 C C . THR A 1 394 ? -6.947 2.967 7.554 1.00 97.31 394 THR A C 1
ATOM 3077 O O . THR A 1 394 ? -6.491 2.482 8.589 1.00 97.31 394 THR A O 1
ATOM 3080 N N . GLU A 1 395 ? -6.646 4.201 7.156 1.00 97.69 395 GLU A N 1
ATOM 3081 C CA . GLU A 1 395 ? -5.689 5.072 7.827 1.00 97.69 395 GLU A CA 1
ATOM 3082 C C . GLU A 1 395 ? -6.220 5.600 9.162 1.00 97.69 395 GLU A C 1
ATOM 3084 O O . GLU A 1 395 ? -5.478 5.664 10.140 1.00 97.69 395 GLU A O 1
ATOM 3089 N N . ALA A 1 396 ? -7.523 5.877 9.269 1.00 98.12 396 ALA A N 1
ATOM 3090 C CA . ALA A 1 396 ? -8.154 6.181 10.551 1.00 98.12 396 ALA A CA 1
ATOM 3091 C C . ALA A 1 396 ? -7.997 5.030 11.563 1.00 98.12 396 ALA A C 1
ATOM 3093 O O . ALA A 1 396 ? -7.779 5.278 12.750 1.00 98.12 396 ALA A O 1
ATOM 3094 N N . VAL A 1 397 ? -8.035 3.775 11.098 1.00 98.38 397 VAL A N 1
ATOM 3095 C CA . VAL A 1 397 ? -7.807 2.588 11.939 1.00 98.38 397 VAL A CA 1
ATOM 3096 C C . VAL A 1 397 ? -6.313 2.410 12.254 1.00 98.38 397 VAL A C 1
ATOM 3098 O O . VAL A 1 397 ? -5.974 2.118 13.402 1.00 98.38 397 VAL A O 1
ATOM 3101 N N . ASN A 1 398 ? -5.416 2.612 11.278 1.00 98.12 398 ASN A N 1
ATOM 3102 C CA . ASN A 1 398 ? -3.962 2.583 11.498 1.00 98.12 398 ASN A CA 1
ATOM 3103 C C . ASN A 1 398 ? -3.537 3.600 12.559 1.00 98.12 398 ASN A C 1
ATOM 3105 O O . ASN A 1 398 ? -2.814 3.236 13.482 1.00 98.12 398 ASN A O 1
ATOM 3109 N N . GLU A 1 399 ? -4.022 4.838 12.467 1.00 97.94 399 GLU A N 1
ATOM 3110 C CA . GLU A 1 399 ? -3.712 5.906 13.417 1.00 97.94 399 GLU A CA 1
ATOM 3111 C C . GLU A 1 399 ? -4.153 5.557 14.841 1.00 97.94 399 GLU A C 1
ATOM 3113 O O . GLU A 1 399 ? -3.356 5.684 15.769 1.00 97.94 399 GLU A O 1
ATOM 3118 N N . VAL A 1 400 ? -5.371 5.030 15.027 1.00 98.12 400 VAL A N 1
ATOM 3119 C CA . VAL A 1 400 ? -5.837 4.563 16.345 1.00 98.12 400 VAL A CA 1
ATOM 3120 C C . VAL A 1 400 ? -4.893 3.500 16.920 1.00 98.12 400 VAL A C 1
ATOM 3122 O O . VAL A 1 400 ? -4.488 3.605 18.078 1.00 98.12 400 VAL A O 1
ATOM 3125 N N . VAL A 1 401 ? -4.480 2.504 16.126 1.00 98.12 401 VAL A N 1
ATOM 3126 C CA . VAL A 1 401 ? -3.552 1.460 16.601 1.00 98.12 401 VAL A CA 1
ATOM 3127 C C . VAL A 1 401 ? -2.145 2.015 16.854 1.00 98.12 401 VAL A C 1
ATOM 3129 O O . VAL A 1 401 ? -1.521 1.652 17.850 1.00 98.12 401 VAL A O 1
ATOM 3132 N N . ARG A 1 402 ? -1.649 2.929 16.011 1.00 97.50 402 ARG A N 1
ATOM 3133 C CA . ARG A 1 402 ? -0.333 3.566 16.166 1.00 97.50 402 ARG A CA 1
ATOM 3134 C C . ARG A 1 402 ? -0.253 4.406 17.444 1.00 97.50 402 ARG A C 1
ATOM 3136 O O . ARG A 1 402 ? 0.775 4.373 18.118 1.00 97.50 402 ARG A O 1
ATOM 3143 N N . ILE A 1 403 ? -1.312 5.137 17.797 1.00 96.88 403 ILE A N 1
ATOM 3144 C CA . ILE A 1 403 ? -1.350 5.930 19.035 1.00 96.88 403 ILE A CA 1
ATOM 3145 C C . ILE A 1 403 ? -1.433 4.999 20.256 1.00 96.88 403 ILE A C 1
ATOM 3147 O O . ILE A 1 403 ? -0.665 5.176 21.195 1.00 96.88 403 ILE A O 1
ATOM 3151 N N . LEU A 1 404 ? -2.252 3.938 20.217 1.00 96.75 404 LEU A N 1
ATOM 3152 C CA . LEU A 1 404 ? -2.285 2.922 21.284 1.00 96.75 404 LEU A CA 1
ATOM 3153 C C . LEU A 1 404 ? -0.915 2.256 21.509 1.00 96.75 404 LEU A C 1
ATOM 3155 O O . LEU A 1 404 ? -0.517 2.036 22.652 1.00 96.75 404 LEU A O 1
ATOM 3159 N N . LEU A 1 405 ? -0.170 1.969 20.436 1.00 95.88 405 LEU A N 1
ATOM 3160 C CA . LEU A 1 405 ? 1.205 1.466 20.522 1.00 95.88 405 LEU A CA 1
ATOM 3161 C C . LEU A 1 405 ? 2.169 2.504 21.116 1.00 95.88 405 LEU A C 1
ATOM 3163 O O . LEU A 1 405 ? 2.990 2.142 21.955 1.00 95.88 405 LEU A O 1
ATOM 3167 N N . LYS A 1 406 ? 2.054 3.787 20.742 1.00 94.81 406 LYS A N 1
ATOM 3168 C CA . LYS A 1 406 ? 2.862 4.876 21.321 1.00 94.81 406 LYS A CA 1
ATOM 3169 C C . LYS A 1 406 ? 2.638 4.997 22.833 1.00 94.81 406 LYS A C 1
ATOM 3171 O O . LYS A 1 406 ? 3.615 4.974 23.576 1.00 94.81 406 LYS A O 1
ATOM 3176 N N . ILE A 1 407 ? 1.380 5.068 23.273 1.00 93.81 407 ILE A N 1
ATOM 3177 C CA . ILE A 1 407 ? 0.998 5.149 24.693 1.00 93.81 407 ILE A CA 1
ATOM 3178 C C . ILE A 1 407 ? 1.535 3.923 25.459 1.00 93.81 407 ILE A C 1
ATOM 3180 O O . ILE A 1 407 ? 2.170 4.066 26.504 1.00 93.81 407 ILE A O 1
ATOM 3184 N N . TYR A 1 408 ? 1.368 2.706 24.917 1.00 93.12 408 TYR A N 1
ATOM 3185 C CA . TYR A 1 408 ? 1.897 1.484 25.540 1.00 93.12 408 TYR A CA 1
ATOM 3186 C C . TYR A 1 408 ? 3.432 1.511 25.665 1.00 93.12 408 TYR A C 1
ATOM 3188 O O . TYR A 1 408 ? 3.975 1.129 26.706 1.00 93.12 408 TYR A O 1
ATOM 3196 N N . ASP A 1 409 ? 4.155 1.925 24.622 1.00 91.44 409 ASP A N 1
ATOM 3197 C CA . ASP A 1 409 ? 5.622 1.910 24.619 1.00 91.44 409 ASP A CA 1
ATOM 3198 C C . ASP A 1 409 ? 6.208 2.991 25.533 1.00 91.44 409 ASP A C 1
ATOM 3200 O O . ASP A 1 409 ? 7.211 2.734 26.202 1.00 91.44 409 ASP A O 1
ATOM 3204 N N . GLN A 1 410 ? 5.553 4.149 25.636 1.00 90.69 410 GLN A N 1
ATOM 3205 C CA . GLN A 1 410 ? 5.993 5.255 26.488 1.00 90.69 410 GLN A CA 1
ATOM 3206 C C . GLN A 1 410 ? 5.565 5.103 27.963 1.00 90.69 410 GLN A C 1
ATOM 3208 O O . GLN A 1 410 ? 6.281 5.593 28.829 1.00 90.69 410 GLN A O 1
ATOM 3213 N N . ASP A 1 411 ? 4.493 4.349 28.260 1.00 89.00 411 ASP A N 1
ATOM 3214 C CA . ASP A 1 411 ? 3.827 4.293 29.588 1.00 89.00 411 ASP A CA 1
ATOM 3215 C C . ASP A 1 411 ? 3.354 5.681 30.071 1.00 89.00 411 ASP A C 1
ATOM 3217 O O . ASP A 1 411 ? 3.335 5.975 31.263 1.00 89.00 411 ASP A O 1
ATOM 3221 N N . ASP A 1 412 ? 2.999 6.534 29.109 1.00 87.56 412 ASP A N 1
ATOM 3222 C CA . ASP A 1 412 ? 2.694 7.957 29.261 1.00 87.56 412 ASP A CA 1
ATOM 3223 C C . ASP A 1 412 ? 1.506 8.325 28.358 1.00 87.56 412 ASP A C 1
ATOM 3225 O O . ASP A 1 412 ? 1.229 7.626 27.377 1.00 87.56 412 ASP A O 1
ATOM 3229 N N . LEU A 1 413 ? 0.793 9.398 28.700 1.00 86.19 413 LEU A N 1
ATOM 3230 C CA . LEU A 1 413 ? -0.471 9.792 28.084 1.00 86.19 413 LEU A CA 1
ATOM 3231 C C . LEU A 1 413 ? -0.523 11.307 27.852 1.00 86.19 413 LEU A C 1
ATOM 3233 O O . LEU A 1 413 ? -0.831 12.074 28.763 1.00 86.19 413 LEU A O 1
ATOM 3237 N N . GLY A 1 414 ? -0.283 11.746 26.615 1.00 78.56 414 GLY A N 1
ATOM 3238 C CA . GLY A 1 414 ? -0.470 13.152 26.256 1.00 78.56 414 GLY A CA 1
ATOM 3239 C C . GLY A 1 414 ? -1.949 13.556 26.220 1.00 78.56 414 GLY A C 1
ATOM 3240 O O . GLY A 1 414 ? -2.784 12.809 25.708 1.00 78.56 414 GLY A O 1
ATOM 3241 N N . GLU A 1 415 ? -2.264 14.774 26.681 1.00 73.69 415 GLU A N 1
ATOM 3242 C CA . GLU A 1 415 ? -3.627 15.349 26.690 1.00 73.69 415 GLU A CA 1
ATOM 3243 C C . GLU A 1 415 ? -4.323 15.276 25.312 1.00 73.69 415 GLU A C 1
ATOM 3245 O O . GLU A 1 415 ? -5.531 15.060 25.218 1.00 73.69 415 GLU A O 1
ATOM 3250 N N . GLU A 1 416 ? -3.558 15.405 24.224 1.00 89.38 416 GLU A N 1
ATOM 3251 C CA . GLU A 1 416 ? -4.064 15.365 22.846 1.00 89.38 416 GLU A CA 1
ATOM 3252 C C . GLU A 1 416 ? -4.353 13.939 22.329 1.00 89.38 416 GLU A C 1
ATOM 3254 O O . GLU A 1 416 ? -5.079 13.770 21.347 1.00 89.38 416 GLU A O 1
ATOM 3259 N N . GLU A 1 417 ? -3.797 12.891 22.948 1.00 92.75 417 GLU A N 1
ATOM 3260 C CA . GLU A 1 417 ? -3.743 11.553 22.339 1.00 92.75 417 GLU A CA 1
ATOM 3261 C C . GLU A 1 417 ? -5.078 10.812 22.390 1.00 92.75 417 GLU A C 1
ATOM 3263 O O . GLU A 1 417 ? -5.483 10.206 21.393 1.00 92.75 417 GLU A O 1
ATOM 3268 N N . LEU A 1 418 ? -5.805 10.906 23.510 1.00 91.81 418 LEU A N 1
ATOM 3269 C CA . LEU A 1 418 ? -7.163 10.364 23.598 1.00 91.81 418 LEU A CA 1
ATOM 3270 C C . LEU A 1 418 ? -8.122 11.110 22.681 1.00 91.81 418 LEU A C 1
ATOM 3272 O O . LEU A 1 418 ? -8.954 10.477 22.036 1.00 91.81 418 LEU A O 1
ATOM 3276 N N . GLU A 1 419 ? -8.001 12.432 22.566 1.00 93.88 419 GLU A N 1
ATOM 3277 C CA . GLU A 1 419 ? -8.892 13.201 21.700 1.00 93.88 419 GLU A CA 1
ATOM 3278 C C . GLU A 1 419 ? -8.604 12.937 20.213 1.00 93.88 419 GLU A C 1
ATOM 3280 O O . GLU A 1 419 ? -9.539 12.832 19.414 1.00 93.88 419 GLU A O 1
ATOM 3285 N N . LEU A 1 420 ? -7.342 12.701 19.836 1.00 96.00 420 LEU A N 1
ATOM 3286 C CA . LEU A 1 420 ? -6.989 12.228 18.497 1.00 96.00 420 LEU A CA 1
ATOM 3287 C C . LEU A 1 420 ? -7.533 10.813 18.226 1.00 96.00 420 LEU A C 1
ATOM 3289 O O . LEU A 1 420 ? -8.148 10.601 17.178 1.00 96.00 420 LEU A O 1
ATOM 3293 N N . ILE A 1 421 ? -7.393 9.870 19.171 1.00 96.88 421 ILE A N 1
ATOM 3294 C CA . ILE A 1 421 ? -8.004 8.530 19.079 1.00 96.88 421 ILE A CA 1
ATOM 3295 C C . ILE A 1 421 ? -9.525 8.642 18.917 1.00 96.88 421 ILE A C 1
ATOM 3297 O O . ILE A 1 421 ? -10.094 8.016 18.021 1.00 96.88 421 ILE A O 1
ATOM 3301 N N . ARG A 1 422 ? -10.194 9.457 19.744 1.00 96.69 422 ARG A N 1
ATOM 3302 C CA . ARG A 1 422 ? -11.647 9.665 19.691 1.00 96.69 422 ARG A CA 1
ATOM 3303 C C . ARG A 1 422 ? -12.082 10.228 18.348 1.00 96.69 422 ARG A C 1
ATOM 3305 O O . ARG A 1 422 ? -13.046 9.724 17.779 1.00 96.69 422 ARG A O 1
ATOM 3312 N N . ASN A 1 423 ? -11.393 11.234 17.818 1.00 97.00 423 ASN A N 1
ATOM 3313 C CA . ASN A 1 423 ? -11.783 11.862 16.556 1.00 97.00 423 ASN A CA 1
ATOM 3314 C C . ASN A 1 423 ? -11.492 10.986 15.333 1.00 97.00 423 ASN A C 1
ATOM 3316 O O . ASN A 1 423 ? -12.343 10.909 14.450 1.00 97.00 423 ASN A O 1
ATOM 3320 N N . LYS A 1 424 ? -10.386 10.230 15.321 1.00 97.44 424 LYS A N 1
ATOM 3321 C CA . LYS A 1 424 ? -10.152 9.192 14.303 1.00 97.44 424 LYS A CA 1
ATOM 3322 C C . LYS A 1 424 ? -11.195 8.073 14.386 1.00 97.44 424 LYS A C 1
ATOM 3324 O O . LYS A 1 424 ? -11.742 7.685 13.361 1.00 97.44 424 LYS A O 1
ATOM 3329 N N . ASN A 1 425 ? -11.540 7.597 15.584 1.00 97.38 425 ASN A N 1
ATOM 3330 C CA . ASN A 1 425 ? -12.559 6.558 15.753 1.00 97.38 425 ASN A CA 1
ATOM 3331 C C . ASN A 1 425 ? -13.964 7.021 15.325 1.00 97.38 425 ASN A C 1
ATOM 3333 O O . ASN A 1 425 ? -14.672 6.261 14.670 1.00 97.38 425 ASN A O 1
ATOM 3337 N N . LYS A 1 426 ? -14.346 8.272 15.624 1.00 96.88 426 LYS A N 1
ATOM 3338 C CA . LYS A 1 426 ? -15.617 8.869 15.169 1.00 96.88 426 LYS A CA 1
ATOM 3339 C C . LYS A 1 426 ? -15.727 8.942 13.639 1.00 96.88 426 LYS A C 1
ATOM 3341 O O . LYS A 1 426 ? -16.834 8.814 13.138 1.00 96.88 426 LYS A O 1
ATOM 3346 N N . SER A 1 427 ? -14.624 9.108 12.896 1.00 97.00 427 SER A N 1
ATOM 3347 C CA . SER A 1 427 ? -14.668 9.151 11.423 1.00 97.00 427 SER A CA 1
ATOM 3348 C C . SER A 1 427 ? -14.697 7.773 10.746 1.00 97.00 427 SER A C 1
ATOM 3350 O O . SER A 1 427 ? -15.036 7.692 9.568 1.00 97.00 427 SER A O 1
ATOM 3352 N N . ILE A 1 428 ? -14.355 6.681 11.448 1.00 97.44 428 ILE A N 1
ATOM 3353 C CA . ILE A 1 428 ? -14.323 5.323 10.863 1.00 97.44 428 ILE A CA 1
ATOM 3354 C C . ILE A 1 428 ? -15.684 4.911 10.253 1.00 97.44 428 ILE A C 1
ATOM 3356 O O . ILE A 1 428 ? -15.669 4.422 9.120 1.00 97.44 428 ILE A O 1
ATOM 3360 N N . PRO A 1 429 ? -16.847 5.099 10.919 1.00 96.75 429 PRO A N 1
ATOM 3361 C CA . PRO A 1 429 ? -18.147 4.731 10.353 1.00 96.75 429 PRO A CA 1
ATOM 3362 C C . PRO A 1 429 ? -18.523 5.537 9.105 1.00 96.75 429 PRO A C 1
ATOM 3364 O O . PRO A 1 429 ? -18.917 4.937 8.109 1.00 96.75 429 PRO A O 1
ATOM 3367 N N . ASP A 1 430 ? -18.344 6.862 9.121 1.00 95.62 430 ASP A N 1
ATOM 3368 C CA . ASP A 1 430 ? -18.707 7.743 7.999 1.00 95.62 430 ASP A CA 1
ATOM 3369 C C . ASP A 1 430 ? -17.869 7.449 6.742 1.00 95.62 430 ASP A C 1
ATOM 3371 O O . ASP A 1 430 ? -18.393 7.386 5.627 1.00 95.62 430 ASP A O 1
ATOM 3375 N N . LEU A 1 431 ? -16.563 7.215 6.919 1.00 95.56 431 LEU A N 1
ATOM 3376 C CA . LEU A 1 431 ? -15.653 6.835 5.833 1.00 95.56 431 LEU A CA 1
ATOM 3377 C C . LEU A 1 431 ? -16.008 5.454 5.264 1.00 95.56 431 LEU A C 1
ATOM 3379 O O . LEU A 1 431 ? -16.039 5.273 4.043 1.00 95.56 431 LEU A O 1
ATOM 3383 N N . PHE A 1 432 ? -16.330 4.495 6.138 1.00 95.81 432 PHE A N 1
ATOM 3384 C CA . PHE A 1 432 ? -16.765 3.161 5.731 1.00 95.81 432 PHE A CA 1
ATOM 3385 C C . PHE A 1 432 ? -18.085 3.195 4.960 1.00 95.81 432 PHE A C 1
ATOM 3387 O O . PHE A 1 432 ? -18.194 2.569 3.908 1.00 95.81 432 PHE A O 1
ATOM 3394 N N . ASP A 1 433 ? -19.067 3.955 5.439 1.00 95.06 433 ASP A N 1
ATOM 3395 C CA . ASP A 1 433 ? -20.368 4.105 4.790 1.00 95.06 433 ASP A CA 1
ATOM 3396 C C . ASP A 1 433 ? -20.263 4.834 3.447 1.00 95.06 433 ASP A C 1
ATOM 3398 O O . ASP A 1 433 ? -20.938 4.451 2.491 1.00 95.06 433 ASP A O 1
ATOM 3402 N N . GLY A 1 434 ? -19.367 5.819 3.327 1.00 94.56 434 GLY A N 1
ATOM 3403 C CA . GLY A 1 434 ? -19.052 6.468 2.055 1.00 94.56 434 GLY A CA 1
ATOM 3404 C C . GLY A 1 434 ? -18.417 5.518 1.031 1.00 94.56 434 GLY A C 1
ATOM 3405 O O . GLY A 1 434 ? -18.799 5.538 -0.140 1.00 94.56 434 GLY A O 1
ATOM 3406 N N . ALA A 1 435 ? -17.487 4.656 1.456 1.00 94.81 435 ALA A N 1
ATOM 3407 C CA . ALA A 1 435 ? -16.912 3.618 0.595 1.00 94.81 435 ALA A CA 1
ATOM 3408 C C . ALA A 1 435 ? -17.953 2.546 0.220 1.00 94.81 435 ALA A C 1
ATOM 3410 O O . ALA A 1 435 ? -18.049 2.142 -0.940 1.00 94.81 435 ALA A O 1
ATOM 3411 N N . LEU A 1 436 ? -18.774 2.118 1.185 1.00 93.00 436 LEU A N 1
ATOM 3412 C CA . LEU A 1 436 ? -19.888 1.200 0.964 1.00 93.00 436 LEU A CA 1
ATOM 3413 C C . LEU A 1 436 ? -20.915 1.763 -0.024 1.00 93.00 436 LEU A C 1
ATOM 3415 O O . LEU A 1 436 ? -21.407 1.002 -0.849 1.00 93.00 436 LEU A O 1
ATOM 3419 N N . LEU A 1 437 ? -21.226 3.060 0.017 1.00 91.69 437 LEU A N 1
ATOM 3420 C CA . LEU A 1 437 ? -22.187 3.674 -0.899 1.00 91.69 437 LEU A CA 1
ATOM 3421 C C . LEU A 1 437 ? -21.719 3.592 -2.360 1.00 91.69 437 LEU A C 1
ATOM 3423 O O . LEU A 1 437 ? -22.490 3.161 -3.212 1.00 91.69 437 LEU A O 1
ATOM 3427 N N . LEU A 1 438 ? -20.456 3.928 -2.646 1.00 91.19 438 LEU A N 1
ATOM 3428 C CA . LEU A 1 438 ? -19.882 3.790 -3.994 1.00 91.19 438 LEU A CA 1
ATOM 3429 C C . LEU A 1 438 ? -19.855 2.321 -4.449 1.00 91.19 438 LEU A C 1
ATOM 3431 O O . LEU A 1 438 ? -20.264 2.001 -5.565 1.00 91.19 438 LEU A O 1
ATOM 3435 N N . LEU A 1 439 ? -19.457 1.405 -3.560 1.00 90.69 439 LEU A N 1
ATOM 3436 C CA . LEU A 1 439 ? -19.495 -0.035 -3.830 1.00 90.69 439 LEU A CA 1
ATOM 3437 C C . LEU A 1 439 ? -20.925 -0.568 -4.050 1.00 90.69 439 LEU A C 1
ATOM 3439 O O . LEU A 1 439 ? -21.094 -1.538 -4.782 1.00 90.69 439 LEU A O 1
ATOM 3443 N N . ALA A 1 440 ? -21.954 0.039 -3.455 1.00 88.44 440 ALA A N 1
ATOM 3444 C CA . ALA A 1 440 ? -23.347 -0.377 -3.630 1.00 88.44 440 ALA A CA 1
ATOM 3445 C C . ALA A 1 440 ? -23.912 -0.042 -5.020 1.00 88.44 440 ALA A C 1
ATOM 3447 O O . ALA A 1 440 ? -24.815 -0.743 -5.477 1.00 88.44 440 ALA A O 1
ATOM 3448 N N . PHE A 1 441 ? -23.394 1.001 -5.677 1.00 86.88 441 PHE A N 1
ATOM 3449 C CA . PHE A 1 441 ? -23.751 1.340 -7.057 1.00 86.88 441 PHE A CA 1
ATOM 3450 C C . PHE A 1 441 ? -22.980 0.497 -8.077 1.00 86.88 441 PHE A C 1
ATOM 3452 O O . PHE A 1 441 ? -23.581 0.032 -9.040 1.00 86.88 441 PHE A O 1
ATOM 3459 N N . TYR A 1 442 ? -21.683 0.261 -7.848 1.00 88.12 442 TYR A N 1
ATOM 3460 C CA . TYR A 1 442 ? -20.788 -0.290 -8.874 1.00 88.12 442 TYR A CA 1
ATOM 3461 C C . TYR A 1 442 ? -20.391 -1.766 -8.707 1.00 88.12 442 TYR A C 1
ATOM 3463 O O . TYR A 1 442 ? -19.728 -2.297 -9.592 1.00 88.12 442 TYR A O 1
ATOM 3471 N N . LEU A 1 443 ? -20.768 -2.474 -7.631 1.00 85.56 443 LEU A N 1
ATOM 3472 C CA . LEU A 1 443 ? -20.504 -3.921 -7.520 1.00 85.56 443 LEU A CA 1
ATOM 3473 C C . LEU A 1 443 ? -21.536 -4.765 -8.286 1.00 85.56 443 LEU A C 1
ATOM 3475 O O . LEU A 1 443 ? -22.644 -5.005 -7.801 1.00 85.56 443 LEU A O 1
ATOM 3479 N N . VAL A 1 444 ? -21.127 -5.307 -9.435 1.00 81.62 444 VAL A N 1
ATOM 3480 C CA . VAL A 1 444 ? -21.962 -6.142 -10.318 1.00 81.62 444 VAL A CA 1
ATOM 3481 C C . VAL A 1 444 ? -21.541 -7.623 -10.291 1.00 81.62 444 VAL A C 1
ATOM 3483 O O . VAL A 1 444 ? -20.351 -7.917 -10.143 1.00 81.62 444 VAL A O 1
ATOM 3486 N N . PRO A 1 445 ? -22.465 -8.600 -10.416 1.00 78.44 445 PRO A N 1
ATOM 3487 C CA . PRO A 1 445 ? -22.109 -10.023 -10.413 1.00 78.44 445 PRO A CA 1
ATOM 3488 C C . PRO A 1 445 ? -21.295 -10.439 -11.651 1.00 78.44 445 PRO A C 1
ATOM 3490 O O . PRO A 1 445 ? -21.613 -10.022 -12.759 1.00 78.44 445 PRO A O 1
ATOM 3493 N N . ILE A 1 446 ? -20.301 -11.326 -11.491 1.00 75.12 446 ILE A N 1
ATOM 3494 C CA . ILE A 1 446 ? -19.495 -11.838 -12.626 1.00 75.12 446 ILE A CA 1
ATOM 3495 C C . ILE A 1 446 ? -20.330 -12.729 -13.559 1.00 75.12 446 ILE A C 1
ATOM 3497 O O . ILE A 1 446 ? -20.139 -12.716 -14.771 1.00 75.12 446 ILE A O 1
ATOM 3501 N N . ASP A 1 447 ? -21.260 -13.503 -12.999 1.00 69.38 447 ASP A N 1
ATOM 3502 C CA . ASP A 1 447 ? -22.193 -14.334 -13.758 1.00 69.38 447 ASP A CA 1
ATOM 3503 C C . ASP A 1 447 ? -23.621 -14.079 -13.255 1.00 69.38 447 ASP A C 1
ATOM 3505 O O . ASP A 1 447 ? -24.017 -14.625 -12.219 1.00 69.38 447 ASP A O 1
ATOM 3509 N N . PRO A 1 448 ? -24.423 -13.271 -13.973 1.00 59.75 448 PRO A N 1
ATOM 3510 C CA . PRO A 1 448 ? -25.816 -13.033 -13.618 1.00 59.75 448 PRO A CA 1
ATOM 3511 C C . PRO A 1 448 ? -26.637 -14.325 -13.501 1.00 59.75 448 PRO A C 1
ATOM 3513 O O . PRO A 1 448 ? -27.543 -14.399 -12.674 1.00 59.75 448 PRO A O 1
ATOM 3516 N N . SER A 1 449 ? -26.322 -15.378 -14.266 1.00 58.59 449 SER A N 1
ATOM 3517 C CA . SER A 1 449 ? -27.090 -16.632 -14.251 1.00 58.59 449 SER A CA 1
ATOM 3518 C C . SER A 1 449 ? -26.939 -17.431 -12.950 1.00 58.59 449 SER A C 1
ATOM 3520 O O . SER A 1 449 ? -27.853 -18.171 -12.585 1.00 58.59 449 SER A O 1
ATOM 3522 N N . GLN A 1 450 ? -25.849 -17.225 -12.200 1.00 54.47 450 GLN A N 1
ATOM 3523 C CA . GLN A 1 450 ? -25.652 -17.827 -10.875 1.00 54.47 450 GLN A CA 1
ATOM 3524 C C . GLN A 1 450 ? -26.500 -17.157 -9.780 1.00 54.47 450 GLN A C 1
ATOM 3526 O O . GLN A 1 450 ? -26.770 -17.789 -8.760 1.00 54.47 450 GLN A O 1
ATOM 3531 N N . PHE A 1 451 ? -26.961 -15.919 -9.995 1.00 53.81 451 PHE A N 1
ATOM 3532 C CA . PHE A 1 451 ? -27.745 -15.151 -9.015 1.00 53.81 451 PHE A CA 1
ATOM 3533 C C . PHE A 1 451 ? -29.210 -14.932 -9.430 1.00 53.81 451 PHE A C 1
ATOM 3535 O O . PHE A 1 451 ? -30.072 -14.786 -8.569 1.00 53.81 451 PHE A O 1
ATOM 3542 N N . ASN A 1 452 ? -29.533 -15.042 -10.722 1.00 49.62 452 ASN A N 1
ATOM 3543 C CA . ASN A 1 452 ? -30.888 -14.933 -11.284 1.00 49.62 452 ASN A CA 1
ATOM 3544 C C . ASN A 1 452 ? -31.848 -16.098 -10.925 1.00 49.62 452 ASN A C 1
ATOM 3546 O O . ASN A 1 452 ? -32.829 -16.318 -11.635 1.00 49.62 452 ASN A O 1
ATOM 3550 N N . GLN A 1 453 ? -31.597 -16.869 -9.859 1.00 50.41 453 GLN A N 1
ATOM 3551 C CA . GLN A 1 453 ? -32.483 -17.975 -9.460 1.00 50.41 453 GLN A CA 1
ATOM 3552 C C . GLN A 1 453 ? -33.735 -17.527 -8.689 1.00 50.41 453 GLN A C 1
ATOM 3554 O O . GLN A 1 453 ? -34.718 -18.265 -8.690 1.00 50.41 453 GLN A O 1
ATOM 3559 N N . ASP A 1 454 ? -33.742 -16.337 -8.078 1.00 49.66 454 ASP A N 1
ATOM 3560 C CA . ASP A 1 454 ? -34.946 -15.770 -7.452 1.00 49.66 454 ASP A CA 1
ATOM 3561 C C . ASP A 1 454 ? -34.868 -14.225 -7.376 1.00 49.66 454 ASP A C 1
ATOM 3563 O O . ASP A 1 454 ? -33.888 -13.709 -6.830 1.00 49.66 454 ASP A O 1
ATOM 3567 N N . PRO A 1 455 ? -35.866 -13.450 -7.853 1.00 52.53 455 PRO A N 1
ATOM 3568 C CA . PRO A 1 455 ? -35.954 -12.009 -7.581 1.00 52.53 455 PRO A CA 1
ATOM 3569 C C . PRO A 1 455 ? -36.168 -11.663 -6.091 1.00 52.53 455 PRO A C 1
ATOM 3571 O O . PRO A 1 455 ? -36.035 -10.499 -5.720 1.00 52.53 455 PRO A O 1
ATOM 3574 N N . ALA A 1 456 ? -36.478 -12.641 -5.233 1.00 52.12 456 ALA A N 1
ATOM 3575 C CA . ALA A 1 456 ? -36.456 -12.511 -3.774 1.00 52.12 456 ALA A CA 1
ATOM 3576 C C . ALA A 1 456 ? -35.091 -12.864 -3.141 1.00 52.12 456 ALA A C 1
ATOM 3578 O O . ALA A 1 456 ? -34.959 -12.826 -1.915 1.00 52.12 456 ALA A O 1
ATOM 3579 N N . SER A 1 457 ? -34.069 -13.208 -3.937 1.00 50.00 457 SER A N 1
ATOM 3580 C CA . SER A 1 457 ? -32.721 -13.453 -3.412 1.00 50.00 457 SER A CA 1
ATOM 3581 C C . SER A 1 457 ? -32.126 -12.166 -2.808 1.00 50.00 457 SER A C 1
ATOM 3583 O O . SER A 1 457 ? -32.271 -11.078 -3.372 1.00 50.00 457 SER A O 1
ATOM 3585 N N . PRO A 1 458 ? -31.476 -12.237 -1.630 1.00 52.28 458 PRO A N 1
ATOM 3586 C CA . PRO A 1 458 ? -30.953 -11.046 -0.979 1.00 52.28 458 PRO A CA 1
ATOM 3587 C C . PRO A 1 458 ? -29.768 -10.497 -1.773 1.00 52.28 458 PRO A C 1
ATOM 3589 O O . PRO A 1 458 ? -28.799 -11.217 -2.014 1.00 52.28 458 PRO A O 1
ATOM 3592 N N . ASN A 1 459 ? -29.825 -9.204 -2.117 1.00 64.56 459 ASN A N 1
ATOM 3593 C CA . ASN A 1 459 ? -28.745 -8.479 -2.791 1.00 64.56 459 ASN A CA 1
ATOM 3594 C C . ASN A 1 459 ? -27.379 -8.862 -2.177 1.00 64.56 459 ASN A C 1
ATOM 3596 O O . ASN A 1 459 ? -27.203 -8.796 -0.954 1.00 64.56 459 ASN A O 1
ATOM 3600 N N . LEU A 1 460 ? -26.423 -9.273 -3.021 1.00 60.34 460 LEU A N 1
ATOM 3601 C CA . LEU A 1 460 ? -25.061 -9.648 -2.622 1.00 60.34 460 LEU A CA 1
ATOM 3602 C C . LEU A 1 460 ? -24.423 -8.586 -1.722 1.00 60.34 460 LEU A C 1
ATOM 3604 O O . LEU A 1 460 ? -23.822 -8.919 -0.704 1.00 60.34 460 LEU A O 1
ATOM 3608 N N . PHE A 1 461 ? -24.631 -7.309 -2.041 1.00 68.38 461 PHE A N 1
ATOM 3609 C CA . PHE A 1 461 ? -24.157 -6.195 -1.237 1.00 68.38 461 PHE A CA 1
ATOM 3610 C C . PHE A 1 461 ? -24.765 -6.203 0.176 1.00 68.38 461 PHE A C 1
ATOM 3612 O O . PHE A 1 461 ? -24.046 -6.186 1.177 1.00 68.38 461 PHE A O 1
ATOM 3619 N N . HIS A 1 462 ? -26.094 -6.304 0.270 1.00 67.56 462 HIS A N 1
ATOM 3620 C CA . HIS A 1 462 ? -26.809 -6.338 1.547 1.00 67.56 462 HIS A CA 1
ATOM 3621 C C . HIS A 1 462 ? -26.381 -7.548 2.390 1.00 67.56 462 HIS A C 1
ATOM 3623 O O . HIS A 1 462 ? -26.038 -7.401 3.559 1.00 67.56 462 HIS A O 1
ATOM 3629 N N . SER A 1 463 ? -26.355 -8.744 1.800 1.00 67.00 463 SER A N 1
ATOM 3630 C CA . SER A 1 463 ? -25.987 -9.975 2.509 1.00 67.00 463 SER A CA 1
ATOM 3631 C C . SER A 1 463 ? -24.511 -10.031 2.925 1.00 67.00 463 SER A C 1
ATOM 3633 O O . SER A 1 463 ? -24.187 -10.721 3.888 1.00 67.00 463 SER A O 1
ATOM 3635 N N . TRP A 1 464 ? -23.603 -9.311 2.253 1.00 71.06 464 TRP A N 1
ATOM 3636 C CA . TRP A 1 464 ? -22.169 -9.354 2.571 1.00 71.06 464 TRP A CA 1
ATOM 3637 C C . TRP A 1 464 ? -21.655 -8.197 3.421 1.00 71.06 464 TRP A C 1
ATOM 3639 O O . TRP A 1 464 ? -20.670 -8.417 4.136 1.00 71.06 464 TRP A O 1
ATOM 3649 N N . PHE A 1 465 ? -22.264 -7.011 3.328 1.00 84.44 465 PHE A N 1
ATOM 3650 C CA . PHE A 1 465 ? -21.767 -5.787 3.961 1.00 84.44 465 PHE A CA 1
ATOM 3651 C C . PHE A 1 465 ? -22.700 -5.209 5.035 1.00 84.44 465 PHE A C 1
ATOM 3653 O O . PHE A 1 465 ? -22.197 -4.511 5.910 1.00 84.44 465 PHE A O 1
ATOM 3660 N N . HIS A 1 466 ? -24.001 -5.538 5.071 1.00 86.00 466 HIS A N 1
ATOM 3661 C CA . HIS A 1 466 ? -24.895 -5.038 6.131 1.00 86.00 466 HIS A CA 1
ATOM 3662 C C . HIS A 1 466 ? -24.447 -5.512 7.523 1.00 86.00 466 HIS A C 1
ATOM 3664 O O . HIS A 1 466 ? -24.231 -4.699 8.419 1.00 86.00 466 HIS A O 1
ATOM 3670 N N . GLU A 1 467 ? -24.249 -6.823 7.710 1.00 88.75 467 GLU A N 1
ATOM 3671 C CA . GLU A 1 467 ? -23.765 -7.385 8.983 1.00 88.75 467 GLU A CA 1
ATOM 3672 C C . GLU A 1 467 ? -22.399 -6.809 9.384 1.00 88.75 467 GLU A C 1
ATOM 3674 O O . GLU A 1 467 ? -22.139 -6.564 10.563 1.00 88.75 467 GLU A O 1
ATOM 3679 N N . LEU A 1 468 ? -21.539 -6.555 8.394 1.00 92.19 468 LEU A N 1
ATOM 3680 C CA . LEU A 1 468 ? -20.197 -6.014 8.582 1.00 92.19 468 LEU A CA 1
ATOM 3681 C C . LEU A 1 468 ? -20.245 -4.549 9.039 1.00 92.19 468 LEU A C 1
ATOM 3683 O O . LEU A 1 468 ? -19.564 -4.197 9.998 1.00 92.19 468 LEU A O 1
ATOM 3687 N N . ARG A 1 469 ? -21.117 -3.736 8.427 1.00 94.50 469 ARG A N 1
ATOM 3688 C CA . ARG A 1 469 ? -21.418 -2.348 8.808 1.00 94.50 469 ARG A CA 1
ATOM 3689 C C . ARG A 1 469 ? -21.951 -2.257 10.233 1.00 94.50 469 ARG A C 1
ATOM 3691 O O . ARG A 1 469 ? -21.370 -1.539 11.043 1.00 94.50 469 ARG A O 1
ATOM 3698 N N . THR A 1 470 ? -22.993 -3.024 10.567 1.00 94.06 470 THR A N 1
ATOM 3699 C CA . THR A 1 470 ? -23.562 -3.056 11.927 1.00 94.06 470 THR A CA 1
ATOM 3700 C C . THR A 1 470 ? -22.533 -3.512 12.965 1.00 94.06 470 THR A C 1
ATOM 3702 O O . THR A 1 470 ? -22.466 -2.950 14.057 1.00 94.06 470 THR A O 1
ATOM 3705 N N . SER A 1 471 ? -21.700 -4.501 12.625 1.00 95.38 471 SER A N 1
ATOM 3706 C CA . SER A 1 471 ? -20.631 -4.979 13.510 1.00 95.38 471 SER A CA 1
ATOM 3707 C C . SER A 1 471 ? -19.523 -3.942 13.706 1.00 95.38 471 SER A C 1
ATOM 3709 O O . SER A 1 471 ? -19.010 -3.821 14.816 1.00 95.38 471 SER A O 1
ATOM 3711 N N . LEU A 1 472 ? -19.165 -3.193 12.656 1.00 96.94 472 LEU A N 1
ATOM 3712 C CA . LEU A 1 472 ? -18.146 -2.143 12.705 1.00 96.94 472 LEU A CA 1
ATOM 3713 C C . LEU A 1 472 ? -18.606 -0.963 13.559 1.00 96.94 472 LEU A C 1
ATOM 3715 O O . LEU A 1 472 ? -17.883 -0.601 14.479 1.00 96.94 472 LEU A O 1
ATOM 3719 N N . HIS A 1 473 ? -19.815 -0.443 13.318 1.00 96.56 473 HIS A N 1
ATOM 3720 C CA . HIS A 1 473 ? -20.400 0.643 14.115 1.00 96.56 473 HIS A CA 1
ATOM 3721 C C . HIS A 1 473 ? -20.412 0.276 15.605 1.00 96.56 473 HIS A C 1
ATOM 3723 O O . HIS A 1 473 ? -19.866 0.987 16.440 1.00 96.56 473 HIS A O 1
ATOM 3729 N N . LYS A 1 474 ? -20.910 -0.922 15.942 1.00 97.62 474 LYS A N 1
ATOM 3730 C CA . LYS A 1 474 ? -20.909 -1.402 17.328 1.00 97.62 474 LYS A CA 1
ATOM 3731 C C . LYS A 1 474 ? -19.498 -1.556 17.917 1.00 97.62 474 LYS A C 1
ATOM 3733 O O . LYS A 1 474 ? -19.322 -1.404 19.123 1.00 97.62 474 LYS A O 1
ATOM 3738 N N . ALA A 1 475 ? -18.494 -1.883 17.103 1.00 97.81 475 ALA A N 1
ATOM 3739 C CA . ALA A 1 475 ? -17.109 -1.967 17.557 1.00 97.81 475 ALA A CA 1
ATOM 3740 C C . ALA A 1 475 ? -16.504 -0.576 17.818 1.00 97.81 475 ALA A C 1
ATOM 3742 O O . ALA A 1 475 ? -15.851 -0.403 18.845 1.00 97.81 475 ALA A O 1
ATOM 3743 N N . THR A 1 476 ? -16.762 0.410 16.950 1.00 97.81 476 THR A N 1
ATOM 3744 C CA . THR A 1 476 ? -16.335 1.806 17.146 1.00 97.81 476 THR A CA 1
ATOM 3745 C C . THR A 1 476 ? -17.060 2.469 18.317 1.00 97.81 476 THR A C 1
ATOM 3747 O O . THR A 1 476 ? -16.422 3.203 19.066 1.00 97.81 476 THR A O 1
ATOM 3750 N N . ASP A 1 477 ? -18.345 2.167 18.536 1.00 97.62 477 ASP A N 1
ATOM 3751 C CA . ASP A 1 477 ? -19.133 2.663 19.675 1.00 97.62 477 ASP A CA 1
ATOM 3752 C C . ASP A 1 477 ? -18.594 2.119 21.006 1.00 97.62 477 ASP A C 1
ATOM 3754 O O . ASP A 1 477 ? -18.297 2.884 21.921 1.00 97.62 477 ASP A O 1
ATOM 3758 N N . ASN A 1 478 ? -18.403 0.795 21.099 1.00 96.81 478 ASN A N 1
ATOM 3759 C CA . ASN A 1 478 ? -17.832 0.155 22.287 1.00 96.81 478 ASN A CA 1
ATOM 3760 C C . ASN A 1 478 ? -16.437 0.715 22.607 1.00 96.81 478 ASN A C 1
ATOM 3762 O O . ASN A 1 478 ? -16.154 1.051 23.753 1.00 96.81 478 ASN A O 1
ATOM 3766 N N . PHE A 1 479 ? -15.571 0.833 21.594 1.00 97.81 479 PHE A N 1
ATOM 3767 C CA . PHE A 1 479 ? -14.227 1.382 21.763 1.00 97.81 479 PHE A CA 1
ATOM 3768 C C . PHE A 1 479 ? -14.258 2.861 22.179 1.00 97.81 479 PHE A C 1
ATOM 3770 O O . PHE A 1 479 ? -13.464 3.262 23.026 1.00 97.81 479 PHE A O 1
ATOM 3777 N N . LEU A 1 480 ? -15.205 3.657 21.663 1.00 97.12 480 LEU A N 1
ATOM 3778 C CA . LEU A 1 480 ? -15.409 5.042 22.095 1.00 97.12 480 LEU A CA 1
ATOM 3779 C C . LEU A 1 480 ? -15.771 5.114 23.585 1.00 97.12 480 LEU A C 1
ATOM 3781 O O . LEU A 1 480 ? -15.141 5.885 24.306 1.00 97.12 480 LEU A O 1
ATOM 3785 N N . SER A 1 481 ? -16.705 4.286 24.069 1.00 96.12 481 SER A N 1
ATOM 3786 C CA . SER A 1 481 ? -16.969 4.155 25.513 1.00 96.12 481 SER A CA 1
ATOM 3787 C C . SER A 1 481 ? -15.702 3.775 26.283 1.00 96.12 481 SER A C 1
ATOM 3789 O O . SER A 1 481 ? -15.358 4.445 27.253 1.00 96.12 481 SER A O 1
ATOM 3791 N N . GLY A 1 482 ? -14.939 2.802 25.776 1.00 95.12 482 GLY A N 1
ATOM 3792 C CA . GLY A 1 482 ? -13.654 2.401 26.345 1.00 95.12 482 GLY A CA 1
ATOM 3793 C C . GLY A 1 482 ? -12.630 3.538 26.467 1.00 95.12 482 GLY A C 1
ATOM 3794 O O . GLY A 1 482 ? -11.856 3.529 27.420 1.00 95.12 482 GLY A O 1
ATOM 3795 N N . THR A 1 483 ? -12.625 4.535 25.568 1.00 94.81 483 THR A N 1
ATOM 3796 C CA . THR A 1 483 ? -11.742 5.715 25.716 1.00 94.81 483 THR A CA 1
ATOM 3797 C C . THR A 1 483 ? -12.132 6.612 26.889 1.00 94.81 483 THR A C 1
ATOM 3799 O O . THR A 1 483 ? -11.248 7.197 27.506 1.00 94.81 483 THR A O 1
ATOM 3802 N N . TYR A 1 484 ? -13.423 6.706 27.225 1.00 93.44 484 TYR A N 1
ATOM 3803 C CA . TYR A 1 484 ? -13.897 7.482 28.375 1.00 93.44 484 TYR A CA 1
ATOM 3804 C C . TYR A 1 484 ? -13.704 6.719 29.692 1.00 93.44 484 TYR A C 1
ATOM 3806 O O . TYR A 1 484 ? -13.259 7.310 30.672 1.00 93.44 484 TYR A O 1
ATOM 3814 N N . ASP A 1 485 ? -13.941 5.402 29.703 1.00 91.19 485 ASP A N 1
ATOM 3815 C CA . ASP A 1 485 ? -13.628 4.542 30.855 1.00 91.19 485 ASP A CA 1
ATOM 3816 C C . ASP A 1 485 ? -12.121 4.580 31.182 1.00 91.19 485 ASP A C 1
ATOM 3818 O O . ASP A 1 485 ? -11.722 4.655 32.346 1.00 91.19 485 ASP A O 1
ATOM 3822 N N . PHE A 1 486 ? -11.275 4.568 30.144 1.00 90.88 486 PHE A N 1
ATOM 3823 C CA . PHE A 1 486 ? -9.825 4.739 30.248 1.00 90.88 486 PHE A CA 1
ATOM 3824 C C . PHE A 1 486 ? -9.456 6.110 30.833 1.00 90.88 486 PHE A C 1
ATOM 3826 O O . PHE A 1 486 ? -8.650 6.164 31.755 1.00 90.88 486 PHE A O 1
ATOM 3833 N N . GLU A 1 487 ? -10.053 7.198 30.334 1.00 89.38 487 GLU A N 1
ATOM 3834 C CA . GLU A 1 487 ? -9.790 8.573 30.787 1.00 89.38 487 GLU A CA 1
ATOM 3835 C C . GLU A 1 487 ? -10.163 8.757 32.266 1.00 89.38 487 GLU A C 1
ATOM 3837 O O . GLU A 1 487 ? -9.332 9.210 33.048 1.00 89.38 487 GLU A O 1
ATOM 3842 N N . SER A 1 488 ? -11.352 8.300 32.682 1.00 87.56 488 SER A N 1
ATOM 3843 C CA . SER A 1 488 ? -11.764 8.304 34.097 1.00 87.56 488 SER A CA 1
ATOM 3844 C C . SER A 1 488 ? -10.790 7.496 34.964 1.00 87.56 488 SER A C 1
ATOM 3846 O O . SER A 1 488 ? -10.347 7.965 36.003 1.00 87.56 488 SER A O 1
ATOM 3848 N N . THR A 1 489 ? -10.370 6.306 34.516 1.00 86.81 489 THR A N 1
ATOM 3849 C CA . THR A 1 489 ? -9.467 5.440 35.304 1.00 86.81 489 THR A CA 1
ATOM 3850 C C . THR A 1 489 ? -8.010 5.934 35.333 1.00 86.81 489 THR A C 1
ATOM 3852 O O . THR A 1 489 ? -7.249 5.521 36.206 1.00 86.81 489 THR A O 1
ATOM 3855 N N . ALA A 1 490 ? -7.597 6.788 34.392 1.00 83.69 490 ALA A N 1
ATOM 3856 C CA . ALA A 1 490 ? -6.247 7.354 34.330 1.00 83.69 490 ALA A CA 1
ATOM 3857 C C . ALA A 1 490 ? -6.081 8.635 35.169 1.00 83.69 490 ALA A C 1
ATOM 3859 O O . ALA A 1 490 ? -4.953 8.991 35.504 1.00 83.69 490 ALA A O 1
ATOM 3860 N N . PHE A 1 491 ? -7.183 9.316 35.508 1.00 80.19 491 PHE A N 1
ATOM 3861 C CA . PHE A 1 491 ? -7.180 10.614 36.194 1.00 80.19 491 PHE A CA 1
ATOM 3862 C C . PHE A 1 491 ? -7.982 10.629 37.529 1.00 80.19 491 PHE A C 1
ATOM 3864 O O . PHE A 1 491 ? -8.269 11.715 38.040 1.00 80.19 491 PHE A O 1
ATOM 3871 N N . GLU A 1 492 ? -8.310 9.452 38.105 1.00 64.31 492 GLU A N 1
ATOM 3872 C CA . GLU A 1 492 ? -8.993 9.230 39.416 1.00 64.31 492 GLU A CA 1
ATOM 3873 C C . GLU A 1 492 ? -8.147 8.527 40.513 1.00 64.31 492 GLU A C 1
ATOM 3875 O O . GLU A 1 492 ? -7.914 9.185 41.552 1.00 64.31 492 GLU A O 1
#

Radius of gyration: 37.58 Å; chains: 1; bounding box: 107×69×125 Å

Secondary structure (DSSP, 8-state):
-TTTHHHHHHHHHHHHHHHHT-S-TTS-----HHHHHHHHHHHHHHHHHHHHHHHHHHSS--SS-TTTGGGGGGG-HHHHHHHHHHHHHHIIIIIHHHHHHHHHHHHHHHHHHS-GGG--TTS-------HHHHHHHHHHHHHHHHHHHHHHHHHTT--HHHHHHHHHHHHHHHHHHHHHHHHHHHTS-PPP------------------------------------------------------------------------PPPP----------TTTTSGGGSTT--------------------------------------------PPPHHHHHHHHHHHHHHHHHHHHHHHHHHS--SSS--SEEE-TT--HHHHHHHHHHHHHHHHHHHHHHHHHHHHHHHT---HHHHHHHHHHHHHHHHHHHHHHHHHHHHEEES-HHHHTT-TTS--HHHHHHHHHHHHHHHHHHHHHHHHHHHHHHH--

Organism: NCBI:txid56615

pLDDT: mean 70.81, std 27.11, range [23.89, 98.38]

Sequence (492 aa):
MRTNLLPRLDQQLTDLLISLDISDLSREPNPKLLATLEIINKLGDTLGHLRSSTDSIALGPRQASESEDYTCGVLKVYRSNRLLSKINELIETKICPLFHHSVDFIEAWQSSNTPQRLRSEFYPRARKSNSLDDRMKLISITGLSCCMIRGIIDWLPLDDFAILQTEWQPQVDLLNSHLLELINRIGLPLPPEVKRRKSEDQDSYQSSSSSSSSSSSASPKVQIEVENSPTNHQNQPEKSSTTENPAEKNSTDVNSPEKNSADVNPPEKNSTIENPAENILTNENLAEKNATSIPKVAQTKSSGEKDGSEDGSDSSDYDSDYSGSSASSGQSEDIPVRRLTVELAKQAIPIVKLVRIFFKKLSRRGSNLRPFTLDEEMSSDELEALLEKLNDFTEAVNEVVRILLKIYDQDDLGEEELELIRNKNKSIPDLFDGALLLLAFYLVPIDPSQFNQDPASPNLFHSWFHELRTSLHKATDNFLSGTYDFESTAFE

Foldseek 3Di:
DLPPLLVLLLVLLVQLLVQQQLPPLVDDTDHVVVSNVVSVVVNVVSLVVLLVVLCCLQVNDDPDDLQQCLVVFCSFNLNSVVLNVLSVCLCPVQVVQLVVLVVLLVVVSCVVPDPPPPDDPPDPDRDPDDNSNSSVSNVVSSVVSSVSSVVSSVLSPDGLLVVLLVLLVVLLVLLVVLLVVLVVLLPDDDDDDPDDDDPPDDDDDDDDDDDDDDDDDDDDDDDDDDDDDDDDDDDDDDDDDDDDDDDDDDDDDDDDDDDDDDDDDDDDDDDDDDDPDPPPPPPPPPPPPPPDDDDDDDDDDDDDDDDDDDDDDDDDDDDDDDDDDDDCDDDPVQDQLLVLLSVLSVLLSLLSVLLSLVSVLSDDDPPPDPQWDFASSQGSVLSVQLSVLNSLLSVLSSLLSVLSSVCNVVSDDDPCSLVSNLVSLVCNLVSVVSNLVSCVVTIDGPDVVVVPPDPPGPDPSCVRCVVSSVSNVVSSVVSSVSSVVSVVSNPD